Protein AF-A0A9D1K2J1-F1 (afdb_monomer_lite)

Sequence (486 aa):
MKLAEKRGLMELPFDPAPQIAVPAETLVEHYGYQHRRANYLAGARMEGDTLILTAYTHDGRPLYRTFQQPDDLLSQFPANEKPSDATLSTIFGQYHGVYHMTAEDTNLIRAWCKNNAPFSFSSDGDTGYKILRDYQKRLREEQLARRHDRIKERIDAKMRQITPLPPAVMEWVDQELMKEYRCIFYDYQKGKKKQRGWCSHCHQEVEIEHPKHRAQGECPHCHSKVFFLATGKFKDHEAVVRGDEWFCYIQPTDEGWCLRYFQVYLYSNSRTRTGEEYTLFERHRCFYSLALQGYTGFYDWGNFRQTGEMRFYGVSERWRWSCRIYPGTMDAIRQKDSRMRFVPLEEIACHIKADPGRLLLDCMVYPAQMETFAKAGLYRMLGEIVSGYGPRMPEGKTPQEIFGLSGQALKEILSIDPTWRELETYRQIAWHQRVDMPTFQRLYERVEGYSRLAALAEYLSLTKIEHYLDKQVAVRCRGGSEDYIM

Radius of gyration: 36.47 Å; chains: 1; bounding box: 74×62×97 Å

Structure (mmCIF, N/CA/C/O backbone):
data_AF-A0A9D1K2J1-F1
#
_entry.id   AF-A0A9D1K2J1-F1
#
loop_
_atom_site.group_PDB
_atom_site.id
_atom_site.type_symbol
_atom_site.label_atom_id
_atom_site.label_alt_id
_atom_site.label_comp_id
_atom_site.label_asym_id
_atom_site.label_entity_id
_atom_site.label_seq_id
_atom_site.pdbx_PDB_ins_code
_atom_site.Cartn_x
_atom_site.Cartn_y
_atom_site.Cartn_z
_atom_site.occupancy
_atom_site.B_iso_or_equiv
_atom_site.auth_seq_id
_atom_site.auth_comp_id
_atom_site.auth_asym_id
_atom_site.auth_atom_id
_atom_site.pdbx_PDB_model_num
ATOM 1 N N . MET A 1 1 ? 17.811 -12.008 -30.239 1.00 85.44 1 MET A N 1
ATOM 2 C CA . MET A 1 1 ? 18.741 -13.133 -30.475 1.00 85.44 1 MET A CA 1
ATOM 3 C C . MET A 1 1 ? 18.621 -14.214 -29.407 1.00 85.44 1 MET A C 1
ATOM 5 O O . MET A 1 1 ? 18.712 -13.931 -28.211 1.00 85.44 1 MET A O 1
ATOM 9 N N . LYS A 1 2 ? 18.453 -15.471 -29.827 1.00 89.19 2 LYS A N 1
ATOM 10 C CA . LYS A 1 2 ? 18.583 -16.653 -28.956 1.00 89.19 2 LYS A CA 1
ATOM 11 C C . LYS A 1 2 ? 20.052 -16.874 -28.574 1.00 89.19 2 LYS A C 1
ATOM 13 O O . LYS A 1 2 ? 20.960 -16.426 -29.265 1.00 89.19 2 LYS A O 1
ATOM 18 N N . LEU A 1 3 ? 20.306 -17.614 -27.492 1.00 87.62 3 LEU A N 1
ATOM 19 C CA . LEU A 1 3 ? 21.674 -17.852 -27.004 1.00 87.62 3 LEU A CA 1
ATOM 20 C C . LEU A 1 3 ? 22.586 -18.524 -28.049 1.00 87.62 3 LEU A C 1
ATOM 22 O O . LEU A 1 3 ? 23.759 -18.176 -28.134 1.00 87.62 3 LEU A O 1
ATOM 26 N N . ALA A 1 4 ? 22.055 -19.457 -28.845 1.00 88.62 4 ALA A N 1
ATOM 27 C CA . ALA A 1 4 ? 22.812 -20.123 -29.908 1.00 88.62 4 ALA A CA 1
ATOM 28 C C . ALA A 1 4 ? 23.256 -19.143 -31.010 1.00 88.62 4 ALA A C 1
ATOM 30 O O . ALA A 1 4 ? 24.408 -19.177 -31.423 1.00 88.62 4 ALA A O 1
ATOM 31 N N . GLU A 1 5 ? 22.379 -18.217 -31.413 1.00 88.50 5 GLU A N 1
ATOM 32 C CA . GLU A 1 5 ? 22.696 -17.157 -32.385 1.00 88.50 5 GLU A CA 1
ATOM 33 C C . GLU A 1 5 ? 23.760 -16.205 -31.828 1.00 88.50 5 GLU A C 1
ATOM 35 O O . GLU A 1 5 ? 24.734 -15.897 -32.510 1.00 88.50 5 GLU A O 1
ATOM 40 N N . LYS A 1 6 ? 23.619 -15.800 -30.554 1.00 90.81 6 LYS A N 1
ATOM 41 C CA . LYS A 1 6 ? 24.617 -14.968 -29.861 1.00 90.81 6 LYS A CA 1
ATOM 42 C C . LYS A 1 6 ? 25.999 -15.636 -29.871 1.00 90.81 6 LYS A C 1
ATOM 44 O O . LYS A 1 6 ? 26.989 -14.967 -30.138 1.00 90.81 6 LYS A O 1
ATOM 49 N N . ARG A 1 7 ? 26.068 -16.949 -29.616 1.00 90.12 7 ARG A N 1
ATOM 50 C CA . ARG A 1 7 ? 27.325 -17.720 -29.654 1.00 90.12 7 ARG A CA 1
ATOM 51 C C . ARG A 1 7 ? 27.918 -17.805 -31.059 1.00 90.12 7 ARG A C 1
ATOM 53 O O . ARG A 1 7 ? 29.100 -17.530 -31.202 1.00 90.12 7 ARG A O 1
ATOM 60 N N . GLY A 1 8 ? 27.101 -18.079 -32.077 1.00 90.56 8 GLY A N 1
ATOM 61 C CA . GLY A 1 8 ? 27.568 -18.109 -33.468 1.00 90.56 8 GLY A CA 1
ATOM 62 C C . GLY A 1 8 ? 28.178 -16.776 -33.917 1.00 90.56 8 GLY A C 1
ATOM 63 O O . GLY A 1 8 ? 29.253 -16.755 -34.506 1.00 90.56 8 GLY A O 1
ATOM 64 N N . LEU A 1 9 ? 27.560 -15.644 -33.555 1.00 91.38 9 LEU A N 1
ATOM 65 C CA . LEU A 1 9 ? 28.135 -14.314 -33.810 1.00 91.38 9 LEU A CA 1
ATOM 66 C C . LEU A 1 9 ? 29.469 -14.105 -33.072 1.00 91.38 9 LEU A C 1
ATOM 68 O O . LEU A 1 9 ? 30.403 -13.521 -33.618 1.00 91.38 9 LEU A O 1
ATOM 72 N N . MET A 1 10 ? 29.582 -14.605 -31.840 1.00 91.88 10 MET A N 1
ATOM 73 C CA . MET A 1 10 ? 30.797 -14.502 -31.025 1.00 91.88 10 MET A CA 1
ATOM 74 C C . MET A 1 10 ? 31.959 -15.388 -31.495 1.00 91.88 10 MET A C 1
ATOM 76 O O . MET A 1 10 ? 33.088 -15.156 -31.056 1.00 91.88 10 MET A O 1
ATOM 80 N N . GLU A 1 11 ? 31.707 -16.368 -32.361 1.00 91.31 11 GLU A N 1
ATOM 81 C CA . GLU A 1 11 ? 32.726 -17.235 -32.969 1.00 91.31 11 GLU A CA 1
ATOM 82 C C . GLU A 1 11 ? 33.335 -16.627 -34.241 1.00 91.31 11 GLU A C 1
ATOM 84 O O . GLU A 1 11 ? 34.385 -17.080 -34.696 1.00 91.31 11 GLU A O 1
ATOM 89 N N . LEU A 1 12 ? 32.729 -15.566 -34.791 1.00 92.06 12 LEU A N 1
ATOM 90 C CA . LEU A 1 12 ? 33.273 -14.863 -35.953 1.00 92.06 12 LEU A CA 1
ATOM 91 C C . LEU A 1 12 ? 34.695 -14.354 -35.665 1.00 92.06 12 LEU A C 1
ATOM 93 O O . LEU A 1 12 ? 34.946 -13.866 -34.553 1.00 92.06 12 LEU A O 1
ATOM 97 N N . PRO A 1 13 ? 35.612 -14.388 -36.646 1.00 91.12 13 PRO A N 1
ATOM 98 C CA . PRO A 1 13 ? 36.960 -13.862 -36.467 1.00 91.12 13 PRO A CA 1
ATOM 99 C C . PRO A 1 13 ? 36.934 -12.355 -36.177 1.00 91.12 13 PRO A C 1
ATOM 101 O O . PRO A 1 13 ? 35.999 -11.643 -36.555 1.00 91.12 13 PRO A O 1
ATOM 104 N N . PHE A 1 14 ? 37.962 -11.876 -35.475 1.00 90.44 14 PHE A N 1
ATOM 105 C CA . PHE A 1 14 ? 38.199 -10.445 -35.308 1.00 90.44 14 PHE A CA 1
ATOM 106 C C . PHE A 1 14 ? 38.819 -9.878 -36.581 1.00 90.44 14 PHE A C 1
ATOM 108 O O . PHE A 1 14 ? 39.762 -10.453 -37.126 1.00 90.44 14 PHE A O 1
ATOM 115 N N . ASP A 1 15 ? 38.300 -8.743 -37.025 1.00 87.69 15 ASP A N 1
ATOM 116 C CA . ASP A 1 15 ? 38.857 -8.002 -38.148 1.00 87.69 15 ASP A CA 1
ATOM 117 C C . ASP A 1 15 ? 40.200 -7.356 -37.772 1.00 87.69 15 ASP A C 1
ATOM 119 O O . ASP A 1 15 ? 40.483 -7.133 -36.588 1.00 87.69 15 ASP A O 1
ATOM 123 N N . PRO A 1 16 ? 41.057 -7.044 -38.755 1.00 89.94 16 PRO A N 1
ATOM 124 C CA . PRO A 1 16 ? 42.231 -6.227 -38.492 1.00 89.94 16 PRO A CA 1
ATOM 125 C C . PRO A 1 16 ? 41.818 -4.833 -38.000 1.00 89.94 16 PRO A C 1
ATOM 127 O O . PRO A 1 16 ? 40.828 -4.255 -38.454 1.00 89.94 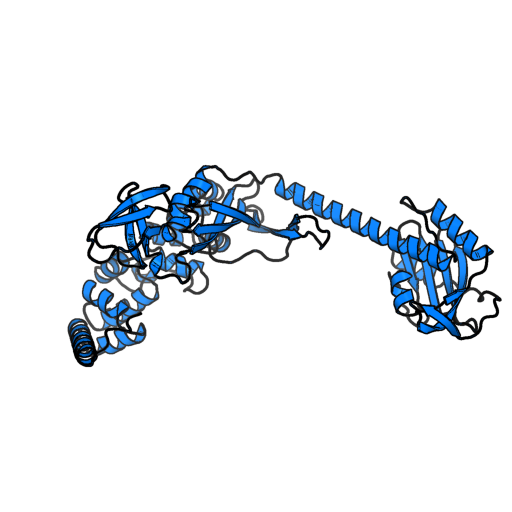16 PRO A O 1
ATOM 130 N N . ALA A 1 17 ? 42.606 -4.271 -37.080 1.00 92.25 17 ALA A N 1
ATOM 131 C CA . ALA A 1 17 ? 42.398 -2.905 -36.619 1.00 92.25 17 ALA A CA 1
ATOM 132 C C . ALA A 1 17 ? 42.564 -1.900 -37.783 1.00 92.25 17 ALA A C 1
ATOM 134 O O . ALA A 1 17 ? 43.427 -2.102 -38.648 1.00 92.25 17 ALA A O 1
ATOM 135 N N . PRO A 1 18 ? 41.786 -0.801 -37.803 1.00 92.31 18 PRO A N 1
ATOM 136 C CA . PRO A 1 18 ? 41.965 0.269 -38.778 1.00 92.31 18 PRO A CA 1
ATOM 137 C C . PRO A 1 18 ? 43.393 0.823 -38.759 1.00 92.31 18 PRO A C 1
ATOM 139 O O . PRO A 1 18 ? 43.970 1.034 -37.693 1.00 92.31 18 PRO A O 1
ATOM 142 N N . GLN A 1 19 ? 43.947 1.115 -39.936 1.00 91.31 19 GLN A N 1
ATOM 143 C CA . GLN A 1 19 ? 45.295 1.677 -40.086 1.00 91.31 19 GLN A CA 1
ATOM 144 C C . GLN A 1 19 ? 45.294 3.190 -39.799 1.00 91.31 19 GLN A C 1
ATOM 146 O O . GLN A 1 19 ? 45.492 4.011 -40.691 1.00 91.31 19 GLN A O 1
ATOM 151 N N . ILE A 1 20 ? 45.018 3.563 -38.547 1.00 90.81 20 ILE A N 1
ATOM 152 C CA . ILE A 1 20 ? 45.001 4.949 -38.063 1.00 90.81 20 ILE A CA 1
ATOM 153 C C . ILE A 1 20 ? 46.098 5.094 -37.006 1.00 90.81 20 ILE A C 1
ATOM 155 O O . ILE A 1 20 ? 46.077 4.417 -35.981 1.00 90.81 20 ILE A O 1
ATOM 159 N N . ALA A 1 21 ? 47.053 5.993 -37.235 1.00 90.44 21 ALA A N 1
ATOM 160 C CA . ALA A 1 21 ? 48.116 6.264 -36.274 1.00 90.44 21 ALA A CA 1
ATOM 161 C C . ALA A 1 21 ? 47.627 7.237 -35.189 1.00 90.44 21 ALA A C 1
ATOM 163 O O . ALA A 1 21 ? 47.363 8.406 -35.474 1.00 90.44 21 ALA A O 1
ATOM 164 N N . VAL A 1 22 ? 47.531 6.765 -33.943 1.00 91.56 22 VAL A N 1
ATOM 165 C CA . VAL A 1 22 ? 47.148 7.579 -32.777 1.00 91.56 22 VAL A CA 1
ATOM 166 C C . VAL A 1 22 ? 48.096 7.324 -31.598 1.00 91.56 22 VAL A C 1
ATOM 168 O O . VAL A 1 22 ? 48.545 6.192 -31.412 1.00 91.56 22 VAL A O 1
ATOM 171 N N . PRO A 1 23 ? 48.426 8.344 -30.782 1.00 93.00 23 PRO A N 1
ATOM 172 C CA . PRO A 1 23 ? 49.206 8.135 -29.562 1.00 93.00 23 PRO A CA 1
ATOM 173 C C . PRO A 1 23 ? 48.396 7.331 -28.536 1.00 93.00 23 PRO A C 1
ATOM 175 O O . PRO A 1 23 ? 47.171 7.339 -28.581 1.00 93.00 23 PRO A O 1
ATOM 178 N N . ALA A 1 24 ? 49.049 6.692 -27.562 1.00 92.44 24 ALA A N 1
ATOM 179 C CA . ALA A 1 24 ? 48.352 5.928 -26.518 1.00 92.44 24 ALA A CA 1
ATOM 180 C C . ALA A 1 24 ? 47.342 6.776 -25.721 1.00 92.44 24 ALA A C 1
ATOM 182 O O . ALA A 1 24 ? 46.262 6.299 -25.373 1.00 92.44 24 ALA A O 1
ATOM 183 N N . GLU A 1 25 ? 47.673 8.046 -25.478 1.00 93.69 25 GLU A N 1
ATOM 184 C CA . GLU A 1 25 ? 46.824 8.998 -24.768 1.00 93.69 25 GLU A CA 1
ATOM 185 C C . GLU A 1 25 ? 46.842 10.375 -25.441 1.00 93.69 25 GLU A C 1
ATOM 187 O O . GLU A 1 25 ? 47.832 10.777 -26.054 1.00 93.69 25 GLU A O 1
ATOM 192 N N . THR A 1 26 ? 45.756 11.126 -25.272 1.00 92.06 26 THR A N 1
ATOM 193 C CA . THR A 1 26 ? 45.644 12.533 -25.670 1.00 92.06 26 THR A CA 1
ATOM 194 C C . THR A 1 26 ? 45.150 13.370 -24.490 1.00 92.06 26 THR A C 1
ATOM 196 O O . THR A 1 26 ? 44.366 12.905 -23.657 1.00 92.06 26 THR A O 1
ATOM 199 N N . LEU A 1 27 ? 45.628 14.614 -24.404 1.00 89.75 27 LEU A N 1
ATOM 200 C CA . LEU A 1 27 ? 45.118 15.613 -23.468 1.00 89.75 27 LEU A CA 1
ATOM 201 C C . LEU A 1 27 ? 43.811 16.189 -24.012 1.00 89.75 27 LEU A C 1
ATOM 203 O O . LEU A 1 27 ? 43.780 16.747 -25.105 1.00 89.75 27 LEU A O 1
ATOM 207 N N . VAL A 1 28 ? 42.741 16.048 -23.240 1.00 85.31 28 VAL A N 1
ATOM 208 C CA . VAL A 1 28 ? 41.418 16.583 -23.558 1.00 85.31 28 VAL A CA 1
ATOM 209 C C . VAL A 1 28 ? 41.057 17.613 -22.499 1.00 85.31 28 VAL A C 1
ATOM 211 O O . VAL A 1 28 ? 41.138 17.329 -21.302 1.00 85.31 28 VAL A O 1
ATOM 214 N N . GLU A 1 29 ? 40.661 18.804 -22.935 1.00 83.81 29 GLU A N 1
ATOM 215 C CA . GLU A 1 29 ? 40.170 19.851 -22.047 1.00 83.81 29 GLU A CA 1
ATOM 216 C C . GLU A 1 29 ? 38.669 19.675 -21.801 1.00 83.81 29 GLU A C 1
ATOM 218 O O . GLU A 1 29 ? 37.878 19.522 -22.734 1.00 83.81 29 GLU A O 1
ATOM 223 N N . HIS A 1 30 ? 38.265 19.678 -20.533 1.00 78.56 30 HIS A N 1
ATOM 224 C CA . HIS A 1 30 ? 36.866 19.610 -20.139 1.00 78.56 30 HIS A CA 1
ATOM 225 C C . HIS A 1 30 ? 36.633 20.505 -18.919 1.00 78.56 30 HIS A C 1
ATOM 227 O O . HIS A 1 30 ? 37.315 20.358 -17.909 1.00 78.56 30 HIS A O 1
ATOM 233 N N . TYR A 1 31 ? 35.700 21.458 -19.023 1.00 78.00 31 TYR A N 1
ATOM 234 C CA . TYR A 1 31 ? 35.429 22.470 -17.987 1.00 78.00 31 TYR A CA 1
ATOM 235 C C . TYR A 1 31 ? 36.680 23.230 -17.493 1.00 78.00 31 TYR A C 1
ATOM 237 O O . TYR A 1 31 ? 36.794 23.533 -16.309 1.00 78.00 31 TYR A O 1
ATOM 245 N N . GLY A 1 32 ? 37.633 23.522 -18.386 1.00 83.06 32 GLY A N 1
ATOM 246 C CA . GLY A 1 32 ? 38.879 24.223 -18.046 1.00 83.06 32 GLY A CA 1
ATOM 247 C C . GLY A 1 32 ? 39.953 23.353 -17.376 1.00 83.06 32 GLY A C 1
ATOM 248 O O . GLY A 1 32 ? 41.005 23.867 -17.005 1.00 83.06 32 GLY A O 1
ATOM 249 N N . TYR A 1 33 ? 39.725 22.041 -17.236 1.00 84.19 33 TYR A N 1
ATOM 250 C CA . TYR A 1 33 ? 40.707 21.086 -16.720 1.00 84.19 33 TYR A CA 1
ATOM 251 C C . TYR A 1 33 ? 41.236 20.180 -17.830 1.00 84.19 33 TYR A C 1
ATOM 253 O O . TYR A 1 33 ? 40.481 19.670 -18.661 1.00 84.19 33 TYR A O 1
ATOM 261 N N . GLN A 1 34 ? 42.547 19.938 -17.818 1.00 86.25 34 GLN A N 1
ATOM 262 C CA . GLN A 1 34 ? 43.188 18.998 -18.730 1.00 86.25 34 GLN A CA 1
ATOM 263 C C . GLN A 1 34 ? 43.147 17.582 -18.159 1.00 86.25 34 GLN A C 1
ATOM 265 O O . GLN A 1 34 ? 43.645 17.312 -17.066 1.00 86.25 34 GLN A O 1
ATOM 270 N N . HIS A 1 35 ? 42.596 16.655 -18.933 1.00 85.50 35 HIS A N 1
ATOM 271 C CA . HIS A 1 35 ? 42.550 15.244 -18.591 1.00 85.50 35 HIS A CA 1
ATOM 272 C C . HIS A 1 35 ? 43.296 14.416 -19.627 1.00 85.50 35 HIS A C 1
ATOM 274 O O . HIS A 1 35 ? 43.116 14.606 -20.828 1.00 85.50 35 HIS A O 1
ATOM 280 N N . ARG A 1 36 ? 44.069 13.427 -19.175 1.00 89.69 36 ARG A N 1
ATOM 281 C CA . ARG A 1 36 ? 44.576 12.382 -20.070 1.00 89.69 36 ARG A CA 1
ATOM 282 C C . ARG A 1 36 ? 43.453 11.394 -20.383 1.00 89.69 36 ARG A C 1
ATOM 284 O O . ARG A 1 36 ? 42.701 10.981 -19.491 1.00 89.69 36 ARG A O 1
ATOM 291 N N . ARG A 1 37 ? 43.295 11.067 -21.662 1.00 91.06 37 ARG A N 1
ATOM 292 C CA . ARG A 1 37 ? 42.329 10.088 -22.167 1.00 91.06 37 ARG A CA 1
ATOM 293 C C . ARG A 1 37 ? 43.058 9.095 -23.052 1.00 91.06 37 ARG A C 1
ATOM 295 O O . ARG A 1 37 ? 43.794 9.514 -23.938 1.00 91.06 37 ARG A O 1
ATOM 302 N N . ALA A 1 38 ? 42.818 7.808 -22.828 1.00 94.19 38 ALA A N 1
ATOM 303 C CA . ALA A 1 38 ? 43.301 6.763 -23.718 1.00 94.19 38 ALA A CA 1
ATOM 304 C C . ALA A 1 38 ? 42.673 6.918 -25.110 1.00 94.19 38 ALA A C 1
ATOM 306 O O . ALA A 1 38 ? 41.492 7.268 -25.221 1.00 94.19 38 ALA A O 1
ATOM 307 N N . ASN A 1 39 ? 43.454 6.646 -26.153 1.00 95.19 39 ASN A N 1
ATOM 308 C CA . ASN A 1 39 ? 42.945 6.538 -27.515 1.00 95.19 39 ASN A CA 1
ATOM 309 C C . ASN A 1 39 ? 42.679 5.076 -27.867 1.00 95.19 39 ASN A C 1
ATOM 311 O O . ASN A 1 39 ? 43.492 4.187 -27.607 1.00 95.19 39 ASN A O 1
ATOM 315 N N . TYR A 1 40 ? 41.540 4.858 -28.505 1.00 96.25 40 TYR A N 1
ATOM 316 C CA . TYR A 1 40 ? 41.088 3.570 -28.998 1.00 96.25 40 TYR A CA 1
ATOM 317 C C . TYR A 1 40 ? 40.819 3.670 -30.492 1.00 96.25 40 TYR A C 1
ATOM 319 O O . TYR A 1 40 ? 40.359 4.704 -30.981 1.00 96.25 40 TYR A O 1
ATOM 327 N N . LEU A 1 41 ? 41.076 2.586 -31.208 1.00 96.88 41 LEU A N 1
ATOM 328 C CA . LEU A 1 41 ? 40.671 2.442 -32.601 1.00 96.88 41 LEU A CA 1
ATOM 329 C C . LEU A 1 41 ? 39.326 1.720 -32.635 1.00 96.88 41 LEU A C 1
ATOM 331 O O . LEU A 1 41 ? 39.080 0.841 -31.810 1.00 96.88 41 LEU A O 1
ATOM 335 N N . ALA A 1 42 ? 38.452 2.056 -33.575 1.00 97.00 42 ALA A N 1
ATOM 336 C CA . ALA A 1 42 ? 37.243 1.284 -33.821 1.00 97.00 42 ALA A CA 1
ATOM 337 C C . ALA A 1 42 ? 36.967 1.160 -35.320 1.00 97.00 42 ALA A C 1
ATOM 339 O O . ALA A 1 42 ? 37.101 2.126 -36.066 1.00 97.00 42 ALA A O 1
ATOM 340 N N . GLY A 1 43 ? 36.580 -0.042 -35.739 1.00 96.88 43 GLY A N 1
ATOM 341 C CA . GLY A 1 43 ? 36.178 -0.359 -37.110 1.00 96.88 43 GLY A CA 1
ATOM 342 C C . GLY A 1 43 ? 34.778 -0.957 -37.131 1.00 96.88 43 GLY A C 1
ATOM 343 O O . GLY A 1 43 ? 34.307 -1.465 -36.104 1.00 96.88 43 GLY A O 1
ATOM 344 N N . ALA A 1 44 ? 34.109 -0.882 -38.279 1.00 97.06 44 ALA A N 1
ATOM 345 C CA . ALA A 1 44 ? 32.751 -1.371 -38.438 1.00 97.06 44 ALA A CA 1
ATOM 346 C C . ALA A 1 44 ? 32.596 -2.214 -39.701 1.00 97.06 44 ALA A C 1
ATOM 348 O O . ALA A 1 44 ? 33.140 -1.899 -40.752 1.00 97.06 44 ALA A O 1
ATOM 349 N N . ARG A 1 45 ? 31.795 -3.273 -39.620 1.00 95.62 45 ARG A N 1
ATOM 350 C CA . ARG A 1 45 ? 31.420 -4.061 -40.797 1.00 95.62 45 ARG A CA 1
ATOM 351 C C . ARG A 1 45 ? 30.031 -4.655 -40.660 1.00 95.62 45 ARG A C 1
ATOM 353 O O . ARG A 1 45 ? 29.452 -4.672 -39.576 1.00 95.62 45 ARG A O 1
ATOM 360 N N . MET A 1 46 ? 29.533 -5.183 -41.768 1.00 95.75 46 MET A N 1
ATOM 361 C CA . MET A 1 46 ? 28.280 -5.924 -41.819 1.00 95.75 46 MET A CA 1
ATOM 362 C C . MET A 1 46 ? 28.535 -7.431 -41.832 1.00 95.75 46 MET A C 1
ATOM 364 O O . MET A 1 46 ? 29.471 -7.903 -42.475 1.00 95.75 46 MET A O 1
ATOM 368 N N . GLU A 1 47 ? 27.672 -8.171 -41.146 1.00 94.00 47 GLU A N 1
ATOM 369 C CA . GLU A 1 47 ? 27.516 -9.621 -41.262 1.00 94.00 47 GLU A CA 1
ATOM 370 C C . GLU A 1 47 ? 26.021 -9.911 -41.447 1.00 94.00 47 GLU A C 1
ATOM 372 O O . GLU A 1 47 ? 25.240 -9.853 -40.490 1.00 94.00 47 GLU A O 1
ATOM 377 N N . GLY A 1 48 ? 25.596 -10.144 -42.693 1.00 89.00 48 GLY A N 1
ATOM 378 C CA . GLY A 1 48 ? 24.171 -10.136 -43.037 1.00 89.00 48 GLY A CA 1
ATOM 379 C C . GLY A 1 48 ? 23.521 -8.812 -42.615 1.00 89.00 48 GLY A C 1
ATOM 380 O O . GLY A 1 48 ? 24.004 -7.742 -42.980 1.00 89.00 48 GLY A O 1
ATOM 381 N N . ASP A 1 49 ? 22.478 -8.887 -41.786 1.00 89.50 49 ASP A N 1
ATOM 382 C CA . ASP A 1 49 ? 21.764 -7.713 -41.256 1.00 89.50 49 ASP A CA 1
ATOM 383 C C . ASP A 1 49 ? 22.370 -7.145 -39.958 1.00 89.50 49 ASP A C 1
ATOM 385 O O . ASP A 1 49 ? 21.884 -6.149 -39.415 1.00 89.50 49 ASP A O 1
ATOM 389 N N . THR A 1 50 ? 23.430 -7.767 -39.433 1.00 95.56 50 THR A N 1
ATOM 390 C CA . THR A 1 50 ? 24.044 -7.380 -38.157 1.00 95.56 50 THR A CA 1
ATOM 391 C C . THR A 1 50 ? 25.217 -6.436 -38.393 1.00 95.56 50 THR A C 1
ATOM 393 O O . THR A 1 50 ? 26.181 -6.782 -39.075 1.00 95.56 50 THR A O 1
ATOM 396 N N . LEU A 1 51 ? 25.157 -5.251 -37.787 1.00 97.62 51 LEU A N 1
ATOM 397 C CA . LEU A 1 51 ? 26.273 -4.313 -37.738 1.00 97.62 51 LEU A CA 1
ATOM 398 C C . LEU A 1 51 ? 27.221 -4.718 -36.607 1.00 97.62 51 LEU A C 1
ATOM 400 O O . LEU A 1 51 ? 26.809 -4.834 -35.455 1.00 97.62 51 LEU A O 1
ATOM 404 N N . ILE A 1 52 ? 28.498 -4.898 -36.917 1.00 97.44 52 ILE A N 1
ATOM 405 C CA . ILE A 1 52 ? 29.529 -5.252 -35.944 1.00 97.44 52 ILE A CA 1
ATOM 406 C C . ILE A 1 52 ? 30.475 -4.069 -35.808 1.00 97.44 52 ILE A C 1
ATOM 408 O O . ILE A 1 52 ? 31.092 -3.660 -36.788 1.00 97.44 52 ILE A O 1
ATOM 412 N N . LEU A 1 53 ? 30.604 -3.534 -34.594 1.00 97.56 53 LEU A N 1
ATOM 413 C CA . LEU A 1 53 ? 31.648 -2.576 -34.239 1.00 97.56 53 LEU A CA 1
ATOM 414 C C . LEU A 1 53 ? 32.656 -3.273 -33.335 1.00 97.56 53 LEU A C 1
ATOM 416 O O . LEU A 1 53 ? 32.287 -3.774 -32.272 1.00 97.56 53 LEU A O 1
ATOM 420 N N . THR A 1 54 ? 33.928 -3.245 -33.721 1.00 97.38 54 THR A N 1
ATOM 421 C CA . THR A 1 54 ? 35.034 -3.767 -32.910 1.00 97.38 54 THR A CA 1
ATOM 422 C C . THR A 1 54 ? 35.916 -2.613 -32.462 1.00 97.38 54 THR A C 1
ATOM 424 O O . THR A 1 54 ? 36.333 -1.796 -33.281 1.00 97.38 54 THR A O 1
ATOM 427 N N . ALA A 1 55 ? 36.191 -2.548 -31.161 1.00 96.56 55 ALA A N 1
ATOM 428 C CA . ALA A 1 55 ? 37.101 -1.589 -30.558 1.00 96.56 55 ALA A CA 1
ATOM 429 C C . ALA A 1 55 ? 38.441 -2.253 -30.227 1.00 96.56 55 ALA A C 1
ATOM 431 O O . ALA A 1 55 ? 38.487 -3.399 -29.774 1.00 96.56 55 ALA A O 1
ATOM 432 N N . TYR A 1 56 ? 39.520 -1.500 -30.396 1.00 96.56 56 TYR A N 1
ATOM 433 C CA . TYR A 1 56 ? 40.894 -1.931 -30.195 1.00 96.56 56 TYR A CA 1
ATOM 434 C C . TYR A 1 56 ? 41.656 -0.909 -29.350 1.00 96.56 56 TYR A C 1
ATOM 436 O O . TYR A 1 56 ? 41.303 0.272 -29.287 1.00 96.56 56 TYR A O 1
ATOM 444 N N . THR A 1 57 ? 42.739 -1.349 -28.721 1.00 95.25 57 THR A N 1
ATOM 445 C CA . THR A 1 57 ? 43.762 -0.457 -28.167 1.00 95.25 57 THR A CA 1
ATOM 446 C C . THR A 1 57 ? 44.434 0.365 -29.275 1.00 95.25 57 THR A C 1
ATOM 448 O O . THR A 1 57 ? 44.321 0.046 -30.459 1.00 95.25 57 THR A O 1
ATOM 451 N N . HIS A 1 58 ? 45.177 1.411 -28.897 1.00 93.88 58 HIS A N 1
ATOM 452 C CA . HIS A 1 58 ? 45.969 2.218 -29.837 1.00 93.88 58 HIS A CA 1
ATOM 453 C C . HIS A 1 58 ? 46.970 1.399 -30.682 1.00 93.88 58 HIS A C 1
ATOM 455 O O . HIS A 1 58 ? 47.296 1.806 -31.790 1.00 93.88 58 HIS A O 1
ATOM 461 N N . ASP A 1 59 ? 47.442 0.250 -30.178 1.00 92.75 59 ASP A N 1
ATOM 462 C CA . ASP A 1 59 ? 48.342 -0.682 -30.873 1.00 92.75 59 ASP A CA 1
ATOM 463 C C . ASP A 1 59 ? 47.602 -1.826 -31.598 1.00 92.75 59 ASP A C 1
ATOM 465 O O . ASP A 1 59 ? 48.229 -2.777 -32.059 1.00 92.75 59 ASP A O 1
ATOM 469 N N . GLY A 1 60 ? 46.270 -1.751 -31.710 1.00 92.38 60 GLY A N 1
ATOM 470 C CA . GLY A 1 60 ? 45.467 -2.655 -32.539 1.00 92.38 60 GLY A CA 1
ATOM 471 C C . GLY A 1 60 ? 45.040 -3.970 -31.880 1.00 92.38 60 GLY A C 1
ATOM 472 O O . GLY A 1 60 ? 44.552 -4.862 -32.573 1.00 92.38 60 GLY A O 1
ATOM 473 N N . ARG A 1 61 ? 45.168 -4.123 -30.555 1.00 93.31 61 ARG A N 1
ATOM 474 C CA . ARG A 1 61 ? 44.673 -5.318 -29.844 1.00 93.31 61 ARG A CA 1
ATOM 475 C C . ARG A 1 61 ? 43.166 -5.211 -29.604 1.00 93.31 61 ARG A C 1
ATOM 477 O O . ARG A 1 61 ? 42.733 -4.193 -29.062 1.00 93.31 61 ARG A O 1
ATOM 484 N N . PRO A 1 62 ? 42.357 -6.235 -29.929 1.00 94.06 62 PRO A N 1
ATOM 485 C CA . PRO A 1 62 ? 40.918 -6.197 -29.681 1.00 94.06 62 PRO A CA 1
ATOM 486 C C . PRO A 1 62 ? 40.586 -6.026 -28.194 1.00 94.06 62 PRO A C 1
ATOM 488 O O . PRO A 1 62 ? 41.120 -6.736 -27.343 1.00 94.06 62 PRO A O 1
ATOM 491 N N . LEU A 1 63 ? 39.673 -5.105 -27.886 1.00 93.88 63 LEU A N 1
ATOM 492 C CA . LEU A 1 63 ? 39.181 -4.835 -26.530 1.00 93.88 63 LEU A CA 1
ATOM 493 C C . LEU A 1 63 ? 37.786 -5.397 -26.304 1.00 93.88 63 LEU A C 1
ATOM 495 O O . LEU A 1 63 ? 37.523 -6.028 -25.284 1.00 93.88 63 LEU A O 1
ATOM 499 N N . TYR A 1 64 ? 36.885 -5.140 -27.245 1.00 95.00 64 TYR A N 1
ATOM 500 C CA . TYR A 1 64 ? 35.527 -5.659 -27.254 1.00 95.00 64 TYR A CA 1
ATOM 501 C C . TYR A 1 64 ? 34.928 -5.485 -28.644 1.00 95.00 64 TYR A C 1
ATOM 503 O O . TYR A 1 64 ? 35.427 -4.715 -29.465 1.00 95.00 64 TYR A O 1
ATOM 511 N N . ARG A 1 65 ? 33.812 -6.162 -28.884 1.00 94.75 65 ARG A N 1
ATOM 512 C CA . ARG A 1 65 ? 32.951 -5.882 -30.028 1.00 94.75 65 ARG A CA 1
ATOM 513 C C . ARG A 1 65 ? 31.493 -5.871 -29.624 1.00 94.75 65 ARG A C 1
ATOM 515 O O . ARG A 1 65 ? 31.101 -6.577 -28.697 1.00 94.75 65 ARG A O 1
ATOM 522 N N . THR A 1 66 ? 30.707 -5.060 -30.312 1.00 96.56 66 THR A N 1
ATOM 523 C CA . THR A 1 66 ? 29.255 -5.024 -30.182 1.00 96.56 66 THR A CA 1
ATOM 524 C C . THR A 1 66 ? 28.627 -5.408 -31.515 1.00 96.56 66 THR A C 1
ATOM 526 O O . THR A 1 66 ? 29.066 -4.968 -32.575 1.00 96.56 66 THR A O 1
ATOM 529 N N . PHE A 1 67 ? 27.625 -6.269 -31.441 1.00 96.94 67 PHE A N 1
ATOM 530 C CA . PHE A 1 67 ? 26.810 -6.761 -32.534 1.00 96.94 67 PHE A CA 1
ATOM 531 C C . PHE A 1 67 ? 25.444 -6.111 -32.389 1.00 96.94 67 PHE A C 1
ATOM 533 O O . PHE A 1 67 ? 24.753 -6.317 -31.387 1.00 96.94 67 PHE A O 1
ATOM 540 N N . GLN A 1 68 ? 25.069 -5.315 -33.374 1.00 97.12 68 GLN A N 1
ATOM 541 C CA . GLN A 1 68 ? 23.837 -4.560 -33.390 1.00 97.12 68 GLN A CA 1
ATOM 542 C C . GLN A 1 68 ? 22.894 -5.121 -34.454 1.00 97.12 68 GLN A C 1
ATOM 544 O O . GLN A 1 68 ? 23.217 -5.145 -35.640 1.00 97.12 68 GLN A O 1
ATOM 549 N N . GLN A 1 69 ? 21.707 -5.522 -34.013 1.00 96.00 69 GLN A N 1
ATOM 550 C CA . GLN A 1 69 ? 20.539 -5.789 -34.852 1.00 96.00 69 GLN A CA 1
ATOM 551 C C . GLN A 1 69 ? 19.527 -4.639 -34.702 1.00 96.00 69 GLN A C 1
ATOM 553 O O . GLN A 1 69 ? 19.676 -3.831 -33.785 1.00 96.00 69 GLN A O 1
ATOM 558 N N . PRO A 1 70 ? 18.499 -4.512 -35.559 1.00 94.94 70 PRO A N 1
ATOM 559 C CA . PRO A 1 70 ? 17.525 -3.418 -35.469 1.00 94.94 70 PRO A CA 1
ATOM 560 C C . PRO A 1 70 ? 16.975 -3.177 -34.051 1.00 94.94 70 PRO A C 1
ATOM 562 O O . PRO A 1 70 ? 16.994 -2.054 -33.547 1.00 94.94 70 PRO A O 1
ATOM 565 N N . ASP A 1 71 ? 16.552 -4.231 -33.358 1.00 93.44 71 ASP A N 1
ATOM 566 C CA . ASP A 1 71 ? 15.870 -4.154 -32.065 1.00 93.44 71 ASP A CA 1
ATOM 567 C C . ASP A 1 71 ? 16.576 -4.911 -30.927 1.00 93.44 71 ASP A C 1
ATOM 569 O O . ASP A 1 71 ? 16.054 -4.960 -29.811 1.00 93.44 71 ASP A O 1
ATOM 573 N N . ASP A 1 72 ? 17.769 -5.456 -31.172 1.00 94.31 72 ASP A N 1
ATOM 574 C CA . ASP A 1 72 ? 18.551 -6.211 -30.192 1.00 94.31 72 ASP A CA 1
ATOM 575 C C . ASP A 1 72 ? 20.052 -5.940 -30.337 1.00 94.31 72 ASP A C 1
ATOM 577 O O . ASP A 1 72 ? 20.530 -5.469 -31.370 1.00 94.31 72 ASP A O 1
ATOM 581 N N . LEU A 1 73 ? 20.812 -6.227 -29.284 1.00 95.38 73 LEU A N 1
ATOM 582 C CA . LEU A 1 73 ? 22.263 -6.099 -29.298 1.00 95.38 73 LEU A CA 1
ATOM 583 C C . LEU A 1 73 ? 22.934 -7.147 -28.422 1.00 95.38 73 LEU A C 1
ATOM 585 O O . LEU A 1 73 ? 22.350 -7.708 -27.494 1.00 95.38 73 LEU A O 1
ATOM 589 N N . LEU A 1 74 ? 24.208 -7.356 -28.709 1.00 94.94 74 LEU A N 1
ATOM 590 C CA . LEU A 1 74 ? 25.107 -8.195 -27.944 1.00 94.94 74 LEU A CA 1
ATOM 591 C C . LEU A 1 74 ? 26.479 -7.530 -27.901 1.00 94.94 74 LEU A C 1
ATOM 593 O O . LEU A 1 74 ? 26.931 -6.978 -28.892 1.00 94.94 74 LEU A O 1
ATOM 597 N N . SER A 1 75 ? 27.178 -7.649 -26.785 1.00 95.19 75 SER A N 1
ATOM 598 C CA . SER A 1 75 ? 28.574 -7.258 -26.648 1.00 95.19 75 SER A CA 1
ATOM 599 C C . SER A 1 75 ? 29.419 -8.446 -26.191 1.00 95.19 75 SER A C 1
ATOM 601 O O . SER A 1 75 ? 28.987 -9.260 -25.371 1.00 95.19 75 SER A O 1
ATOM 603 N N . GLN A 1 76 ? 30.633 -8.540 -26.725 1.00 94.94 76 GLN A N 1
ATOM 604 C CA . GLN A 1 76 ? 31.628 -9.561 -26.408 1.00 94.94 76 GLN A CA 1
ATOM 605 C C . GLN A 1 76 ? 32.935 -8.904 -25.986 1.00 94.94 76 GLN A C 1
ATOM 607 O O . GLN A 1 76 ? 33.411 -7.973 -26.633 1.00 94.94 76 GLN A O 1
ATOM 612 N N . PHE A 1 77 ? 33.548 -9.465 -24.947 1.00 93.44 77 PHE A N 1
ATOM 613 C CA . PHE A 1 77 ? 34.884 -9.109 -24.484 1.00 93.44 77 PHE A CA 1
ATOM 614 C C . PHE A 1 77 ? 35.800 -10.321 -24.692 1.00 93.44 77 PHE A C 1
ATOM 616 O O . PHE A 1 77 ? 35.380 -11.421 -24.341 1.00 93.44 77 PHE A O 1
ATOM 623 N N . PRO A 1 78 ? 37.030 -10.171 -25.217 1.00 87.81 78 PRO A N 1
ATOM 624 C CA . PRO A 1 78 ? 37.918 -11.299 -25.516 1.00 87.81 78 PRO A CA 1
ATOM 625 C C . PRO A 1 78 ? 38.191 -12.223 -24.324 1.00 87.81 78 PRO A C 1
ATOM 627 O O . PRO A 1 78 ? 38.315 -13.427 -24.496 1.00 87.81 78 PRO A O 1
ATOM 630 N N . ALA A 1 79 ? 38.240 -11.671 -23.109 1.00 81.44 79 ALA A N 1
ATOM 631 C CA . ALA A 1 79 ? 38.464 -12.437 -21.883 1.00 81.44 79 ALA A CA 1
ATOM 632 C C . ALA A 1 79 ? 37.193 -13.108 -21.316 1.00 81.44 79 ALA A C 1
ATOM 634 O O . ALA A 1 79 ? 37.257 -13.720 -20.253 1.00 81.44 79 ALA A O 1
ATOM 635 N N . ASN A 1 80 ? 36.030 -12.961 -21.964 1.00 82.62 80 ASN A N 1
ATOM 636 C CA . ASN A 1 80 ? 34.754 -13.464 -21.463 1.00 82.62 80 ASN A CA 1
ATOM 637 C C . ASN A 1 80 ? 34.045 -14.334 -22.508 1.00 82.62 80 ASN A C 1
ATOM 639 O O . ASN A 1 80 ? 33.661 -13.868 -23.579 1.00 82.62 80 ASN A O 1
ATOM 643 N N . GLU A 1 81 ? 33.801 -15.592 -22.150 1.00 78.19 81 GLU A N 1
ATOM 644 C CA . GLU A 1 81 ? 33.083 -16.554 -22.993 1.00 78.19 81 GLU A CA 1
ATOM 645 C C . GLU A 1 81 ? 31.568 -16.296 -23.038 1.00 78.19 81 GLU A C 1
ATOM 647 O O . GLU A 1 81 ? 30.863 -16.834 -23.894 1.00 78.19 81 GLU A O 1
ATOM 652 N N . LYS A 1 82 ? 31.032 -15.491 -22.110 1.00 88.31 82 LYS A N 1
ATOM 653 C CA . LYS A 1 82 ? 29.591 -15.243 -22.015 1.00 88.31 82 LYS A CA 1
ATOM 654 C C . LYS A 1 82 ? 29.169 -13.993 -22.795 1.00 88.31 82 LYS A C 1
ATOM 656 O O . LYS A 1 82 ? 29.801 -12.945 -22.652 1.00 88.31 82 LYS A O 1
ATOM 661 N N . PRO A 1 83 ? 28.051 -14.064 -23.542 1.00 90.12 83 PRO A N 1
ATOM 662 C CA . PRO A 1 83 ? 27.455 -12.894 -24.170 1.00 90.12 83 PRO A CA 1
ATOM 663 C C . PRO A 1 83 ? 27.023 -11.852 -23.129 1.00 90.12 83 PRO A C 1
ATOM 665 O O . PRO A 1 83 ? 26.474 -12.213 -22.086 1.00 90.12 83 PRO A O 1
ATOM 668 N N . SER A 1 84 ? 27.225 -10.567 -23.427 1.00 92.00 84 SER A N 1
ATOM 669 C CA . SER A 1 84 ? 26.815 -9.442 -22.577 1.00 92.00 84 SER A CA 1
ATOM 670 C C . SER A 1 84 ? 25.761 -8.572 -23.258 1.00 92.00 84 SER A C 1
ATOM 672 O O . SER A 1 84 ? 25.879 -8.254 -24.433 1.00 92.00 84 SER A O 1
ATOM 674 N N . ASP A 1 85 ? 24.764 -8.107 -22.510 1.00 92.06 85 ASP A N 1
ATOM 675 C CA . ASP A 1 85 ? 23.753 -7.163 -23.013 1.00 92.06 85 ASP A CA 1
ATOM 676 C C . ASP A 1 85 ? 24.172 -5.684 -22.818 1.00 92.06 85 ASP A C 1
ATOM 678 O O . ASP A 1 85 ? 23.352 -4.769 -22.970 1.00 92.06 85 ASP A O 1
ATOM 682 N N . ALA A 1 86 ? 25.440 -5.443 -22.453 1.00 93.19 86 ALA A N 1
ATOM 683 C CA . ALA A 1 86 ? 25.997 -4.113 -22.214 1.00 93.19 86 ALA A CA 1
ATOM 684 C C . ALA A 1 86 ? 25.969 -3.247 -23.481 1.00 93.19 86 ALA A C 1
ATOM 686 O O . ALA A 1 86 ? 26.441 -3.661 -24.540 1.00 93.19 86 ALA A O 1
ATOM 687 N N . THR A 1 87 ? 25.460 -2.021 -23.349 1.00 96.56 87 THR A N 1
ATOM 688 C CA . THR A 1 87 ? 25.514 -1.013 -24.414 1.00 96.56 87 THR A CA 1
ATOM 689 C C . THR A 1 87 ? 26.872 -0.324 -24.434 1.00 96.56 87 THR A C 1
ATOM 691 O O . THR A 1 87 ? 27.583 -0.286 -23.427 1.00 96.56 87 THR A O 1
ATOM 694 N N . LEU A 1 88 ? 27.194 0.337 -25.542 1.00 96.50 88 LEU A N 1
ATOM 695 C CA . LEU A 1 88 ? 28.353 1.215 -25.653 1.00 96.50 88 LEU A CA 1
ATOM 696 C C . LEU A 1 88 ? 28.353 2.327 -24.594 1.00 96.50 88 LEU A C 1
ATOM 698 O O . LEU A 1 88 ? 29.422 2.804 -24.234 1.00 96.50 88 LEU A O 1
ATOM 702 N N . SER A 1 89 ? 27.201 2.733 -24.044 1.00 94.25 89 SER A N 1
ATOM 703 C CA . SER A 1 89 ? 27.158 3.682 -22.920 1.00 94.25 89 SER A CA 1
ATOM 704 C C . SER A 1 89 ? 27.740 3.074 -21.644 1.00 94.25 89 SER A C 1
ATOM 706 O O . SER A 1 89 ? 28.534 3.724 -20.969 1.00 94.25 89 SER A O 1
ATOM 708 N N . THR A 1 90 ? 27.384 1.826 -21.329 1.00 94.19 90 THR A N 1
ATOM 709 C CA . THR A 1 90 ? 27.954 1.092 -20.190 1.00 94.19 90 THR A CA 1
ATOM 710 C C . THR A 1 90 ? 29.438 0.810 -20.416 1.00 94.19 90 THR A C 1
ATOM 712 O O . THR A 1 90 ? 30.252 1.060 -19.531 1.00 94.19 90 THR A O 1
ATOM 715 N N . ILE A 1 91 ? 29.799 0.353 -21.618 1.00 94.44 91 ILE A N 1
ATOM 716 C CA . ILE A 1 91 ? 31.183 0.020 -21.979 1.00 94.44 91 ILE A CA 1
ATOM 717 C C . ILE A 1 91 ? 32.074 1.264 -21.946 1.00 94.44 91 ILE A C 1
ATOM 719 O O . ILE A 1 91 ? 33.177 1.208 -21.414 1.00 94.44 91 ILE A O 1
ATOM 723 N N . PHE A 1 92 ? 31.585 2.409 -22.424 1.00 92.19 92 PHE A N 1
ATOM 724 C CA . PHE A 1 92 ? 32.304 3.682 -22.354 1.00 92.19 92 PHE A CA 1
ATOM 725 C C . PHE A 1 92 ? 32.625 4.111 -20.915 1.00 92.19 92 PHE A C 1
ATOM 727 O O . PHE A 1 92 ? 33.642 4.760 -20.693 1.00 92.19 92 PHE A O 1
ATOM 734 N N . GLY A 1 93 ? 31.798 3.733 -19.933 1.00 90.31 93 GLY A N 1
ATOM 735 C CA . GLY A 1 93 ? 32.096 3.961 -18.516 1.00 90.31 93 GLY A CA 1
ATOM 736 C C . GLY A 1 93 ? 33.326 3.187 -18.024 1.00 90.31 93 GLY A C 1
ATOM 737 O O . GLY A 1 93 ? 34.052 3.685 -17.170 1.00 90.31 93 GLY A O 1
ATOM 738 N N . GLN A 1 94 ? 33.588 2.003 -18.586 1.00 88.94 94 GLN A N 1
ATOM 739 C CA . GLN A 1 94 ? 34.756 1.172 -18.268 1.00 88.94 94 GLN A CA 1
ATOM 740 C C . GLN A 1 94 ? 35.980 1.530 -19.128 1.00 88.94 94 GLN A C 1
ATOM 742 O O . GLN A 1 94 ? 37.097 1.598 -18.624 1.00 88.94 94 GLN A O 1
ATOM 747 N N . TYR A 1 95 ? 35.768 1.787 -20.418 1.00 90.06 95 TYR A N 1
ATOM 748 C CA . TYR A 1 95 ? 36.796 2.130 -21.403 1.00 90.06 95 TYR A CA 1
ATOM 749 C C . TYR A 1 95 ? 36.657 3.596 -21.809 1.00 90.06 95 TYR A C 1
ATOM 751 O O . TYR A 1 95 ? 36.405 3.934 -22.972 1.00 90.06 95 TYR A O 1
ATOM 759 N N . HIS A 1 96 ? 36.777 4.471 -20.813 1.00 89.19 96 HIS A N 1
ATOM 760 C CA . HIS A 1 96 ? 36.608 5.906 -20.986 1.00 89.19 96 HIS A CA 1
ATOM 761 C C . HIS A 1 96 ? 37.781 6.493 -21.781 1.00 89.19 96 HIS A C 1
ATOM 763 O O . HIS A 1 96 ? 38.913 6.543 -21.297 1.00 89.19 96 HIS A O 1
ATOM 769 N N . GLY A 1 97 ? 37.524 6.939 -23.010 1.00 91.88 97 GLY A N 1
ATOM 770 C CA . GLY A 1 97 ? 38.572 7.415 -23.911 1.00 91.88 97 GLY A CA 1
ATOM 771 C C . GLY A 1 97 ? 38.043 8.002 -25.213 1.00 91.88 97 GLY A C 1
ATOM 772 O O . GLY A 1 97 ? 36.838 8.196 -25.381 1.00 91.88 97 GLY A O 1
ATOM 773 N N . VAL A 1 98 ? 38.962 8.306 -26.125 1.00 92.81 98 VAL A N 1
ATOM 774 C CA . VAL A 1 98 ? 38.656 8.843 -27.456 1.00 92.81 98 VAL A CA 1
ATOM 775 C C . VAL A 1 98 ? 38.700 7.702 -28.465 1.00 92.81 98 VAL A C 1
ATOM 777 O O . VAL A 1 98 ? 39.695 6.990 -28.552 1.00 92.81 98 VAL A O 1
ATOM 780 N N . TYR A 1 99 ? 37.613 7.524 -29.211 1.00 94.94 99 TYR A N 1
ATOM 781 C CA . TYR A 1 99 ? 37.472 6.463 -30.206 1.00 94.94 99 TYR A CA 1
ATOM 782 C C . TYR A 1 99 ? 37.663 7.041 -31.605 1.00 94.94 99 TYR A C 1
ATOM 784 O O . TYR A 1 99 ? 36.896 7.911 -32.023 1.00 94.94 99 TYR A O 1
ATOM 792 N N . HIS A 1 100 ? 38.669 6.540 -32.314 1.00 95.19 100 HIS A N 1
ATOM 793 C CA . HIS A 1 100 ? 39.043 6.958 -33.662 1.00 95.19 100 HIS A CA 1
ATOM 794 C C . HIS A 1 100 ? 38.546 5.938 -34.680 1.00 95.19 100 HIS A C 1
ATOM 796 O O . HIS A 1 100 ? 38.760 4.738 -34.516 1.00 95.19 100 HIS A O 1
ATOM 802 N N . MET A 1 101 ? 37.875 6.421 -35.722 1.00 95.88 101 MET A N 1
ATOM 803 C CA . MET A 1 101 ? 37.266 5.600 -36.770 1.00 95.88 101 MET A CA 1
ATOM 804 C C . MET A 1 101 ? 37.532 6.224 -38.133 1.00 95.88 101 MET A C 1
ATOM 806 O O . MET A 1 101 ? 37.708 7.440 -38.232 1.00 95.88 101 MET A O 1
ATOM 810 N N . THR A 1 102 ? 37.512 5.411 -39.188 1.00 95.81 102 THR A N 1
ATOM 811 C CA . THR A 1 102 ? 37.564 5.943 -40.551 1.00 95.81 102 THR A CA 1
ATOM 812 C C . THR A 1 102 ? 36.246 6.640 -40.912 1.00 95.81 102 THR A C 1
ATOM 814 O O . THR A 1 102 ? 35.193 6.420 -40.293 1.00 95.81 102 THR A O 1
ATOM 817 N N . ALA A 1 103 ? 36.289 7.499 -41.933 1.00 94.94 103 ALA A N 1
ATOM 818 C CA . ALA A 1 103 ? 35.081 8.113 -42.479 1.00 94.94 103 ALA A CA 1
ATOM 819 C C . ALA A 1 103 ? 34.138 7.058 -43.085 1.00 94.94 103 ALA A C 1
ATOM 821 O O . ALA A 1 103 ? 32.922 7.174 -42.947 1.00 94.94 103 ALA A O 1
ATOM 822 N N . GLU A 1 104 ? 34.694 6.012 -43.702 1.00 95.69 104 GLU A N 1
ATOM 823 C CA . GLU A 1 104 ? 33.946 4.895 -44.286 1.00 95.69 104 GLU A CA 1
ATOM 824 C C . GLU A 1 104 ? 33.160 4.131 -43.214 1.00 95.69 104 GLU A C 1
ATOM 826 O O . GLU A 1 104 ? 31.938 4.019 -43.326 1.00 95.69 104 GLU A O 1
ATOM 831 N N . ASP A 1 105 ? 33.816 3.725 -42.120 1.00 96.44 105 ASP A N 1
ATOM 832 C CA . ASP A 1 105 ? 33.163 3.052 -40.986 1.00 96.44 105 ASP A CA 1
ATOM 833 C C . ASP A 1 105 ? 32.075 3.932 -40.354 1.00 96.44 105 ASP A C 1
ATOM 835 O O . ASP A 1 105 ? 30.980 3.474 -40.015 1.00 96.44 105 ASP A O 1
ATOM 839 N N . THR A 1 106 ? 32.364 5.227 -40.201 1.00 96.62 106 THR A N 1
ATOM 840 C CA . THR A 1 106 ? 31.414 6.189 -39.631 1.00 96.62 106 THR A CA 1
ATOM 841 C C . THR A 1 106 ? 30.178 6.341 -40.516 1.00 96.62 106 THR A C 1
ATOM 843 O O . THR A 1 106 ? 29.054 6.353 -40.007 1.00 96.62 106 THR A O 1
ATOM 846 N N . ASN A 1 107 ? 30.363 6.424 -41.835 1.00 96.31 107 ASN A N 1
ATOM 847 C CA . ASN A 1 107 ? 29.269 6.516 -42.796 1.00 96.31 107 ASN A CA 1
ATOM 848 C C . ASN A 1 107 ? 28.457 5.218 -42.861 1.00 96.31 107 ASN A C 1
ATOM 850 O O . ASN A 1 107 ? 27.227 5.291 -42.915 1.00 96.31 107 ASN A O 1
ATOM 854 N N . LEU A 1 108 ? 29.114 4.056 -42.782 1.00 97.06 108 LEU A N 1
ATOM 855 C CA . LEU A 1 108 ? 28.454 2.753 -42.709 1.00 97.06 108 LEU A CA 1
ATOM 856 C C . LEU A 1 108 ? 27.519 2.680 -41.499 1.00 97.06 108 LEU A C 1
ATOM 858 O O . LEU A 1 108 ? 26.329 2.412 -41.658 1.00 97.06 108 LEU A O 1
ATOM 862 N N . ILE A 1 109 ? 28.029 2.983 -40.301 1.00 97.81 109 ILE A N 1
ATOM 863 C CA . ILE A 1 109 ? 27.224 2.980 -39.073 1.00 97.81 109 ILE A CA 1
ATOM 864 C C . ILE A 1 109 ? 26.075 3.982 -39.180 1.00 97.81 109 ILE A C 1
ATOM 866 O O . ILE A 1 109 ? 24.938 3.658 -38.843 1.00 97.81 109 ILE A O 1
ATOM 870 N N . ARG A 1 110 ? 26.345 5.201 -39.662 1.00 96.75 110 ARG A N 1
ATOM 871 C CA . ARG A 1 110 ? 25.324 6.248 -39.800 1.00 96.75 110 ARG A CA 1
ATOM 872 C C . ARG A 1 110 ? 24.186 5.801 -40.717 1.00 96.75 110 ARG A C 1
ATOM 874 O O . ARG A 1 110 ? 23.020 5.959 -40.356 1.00 96.75 110 ARG A O 1
ATOM 881 N N . ALA A 1 111 ? 24.516 5.238 -41.879 1.00 95.88 111 ALA A N 1
ATOM 882 C CA . ALA A 1 111 ? 23.536 4.720 -42.826 1.00 95.88 111 ALA A CA 1
ATOM 883 C C . ALA A 1 111 ? 22.761 3.537 -42.234 1.00 95.88 111 ALA A C 1
ATOM 885 O O . ALA A 1 111 ? 21.532 3.517 -42.300 1.00 95.88 111 ALA A O 1
ATOM 886 N N . TRP A 1 112 ? 23.463 2.596 -41.596 1.00 97.50 112 TRP A N 1
ATOM 887 C CA . TRP A 1 112 ? 22.841 1.439 -40.963 1.00 97.50 112 TRP A CA 1
ATOM 888 C C . TRP A 1 112 ? 21.847 1.866 -39.877 1.00 97.50 112 TRP A C 1
ATOM 890 O O . TRP A 1 112 ? 20.684 1.475 -39.941 1.00 97.50 112 TRP A O 1
ATOM 900 N N . CYS A 1 113 ? 22.254 2.733 -38.944 1.00 96.56 113 CYS A N 1
ATOM 901 C CA . CYS A 1 113 ? 21.391 3.211 -37.863 1.00 96.56 113 CYS A CA 1
ATOM 902 C C . CYS A 1 113 ? 20.157 3.948 -38.397 1.00 96.56 113 CYS A C 1
ATOM 904 O O . CYS A 1 113 ? 19.063 3.763 -37.874 1.00 96.56 113 CYS A O 1
ATOM 906 N N . LYS A 1 114 ? 20.306 4.768 -39.447 1.00 94.19 114 LYS A N 1
ATOM 907 C CA . LYS A 1 114 ? 19.181 5.497 -40.053 1.00 94.19 114 LYS A CA 1
ATOM 908 C C . LYS A 1 114 ? 18.167 4.560 -40.714 1.00 94.19 114 LYS A C 1
ATOM 910 O O . LYS A 1 114 ? 16.970 4.811 -40.626 1.00 94.19 114 LYS A O 1
ATOM 915 N N . ASN A 1 115 ? 18.642 3.509 -41.378 1.00 94.50 115 ASN A N 1
ATOM 916 C CA . ASN A 1 115 ? 17.793 2.621 -42.174 1.00 94.50 115 ASN A CA 1
ATOM 917 C C . ASN A 1 115 ? 17.165 1.484 -41.356 1.00 94.50 115 ASN A C 1
ATOM 919 O O . ASN A 1 115 ? 16.141 0.948 -41.765 1.00 94.50 115 ASN A O 1
ATOM 923 N N . ASN A 1 116 ? 17.766 1.117 -40.220 1.00 95.38 116 ASN A N 1
ATOM 924 C CA . ASN A 1 116 ? 17.359 -0.051 -39.435 1.00 95.38 116 ASN A CA 1
ATOM 925 C C . ASN A 1 116 ? 16.705 0.297 -38.090 1.00 95.38 116 ASN A C 1
ATOM 927 O O . ASN A 1 116 ? 16.233 -0.606 -37.405 1.00 95.38 116 ASN A O 1
ATOM 931 N N . ALA A 1 117 ? 16.648 1.576 -37.697 1.00 93.88 117 ALA A N 1
ATOM 932 C CA . ALA A 1 117 ? 16.014 1.974 -36.444 1.00 93.88 117 ALA A CA 1
ATOM 933 C C . ALA A 1 117 ? 14.517 1.605 -36.416 1.00 93.88 117 ALA A C 1
ATOM 935 O O . ALA A 1 117 ? 13.749 2.114 -37.234 1.00 93.88 117 ALA A O 1
ATOM 936 N N . PRO A 1 118 ? 14.039 0.829 -35.424 1.00 93.12 118 PRO A N 1
ATOM 937 C CA . PRO A 1 118 ? 12.609 0.581 -35.217 1.00 93.12 118 PRO A CA 1
ATOM 938 C C . PRO A 1 118 ? 11.906 1.758 -34.507 1.00 93.12 118 PRO A C 1
ATOM 940 O O . PRO A 1 118 ? 10.839 1.593 -33.912 1.00 93.12 118 PRO A O 1
ATOM 943 N N . PHE A 1 119 ? 12.540 2.930 -34.494 1.00 92.94 119 PHE A N 1
ATOM 944 C CA . PHE A 1 119 ? 12.113 4.175 -33.863 1.00 92.94 119 PHE A CA 1
ATOM 945 C C . PHE A 1 119 ? 12.683 5.356 -34.657 1.00 92.94 119 PHE A C 1
ATOM 947 O O . PHE A 1 119 ? 13.643 5.203 -35.408 1.00 92.94 119 PHE A O 1
ATOM 954 N N . SER A 1 120 ? 12.125 6.555 -34.472 1.00 91.44 120 SER A N 1
ATOM 955 C CA . SER A 1 120 ? 12.722 7.764 -35.050 1.00 91.44 120 SER A CA 1
ATOM 956 C C . SER A 1 120 ? 14.107 7.992 -34.443 1.00 91.44 120 SER A C 1
ATOM 958 O O . SER A 1 120 ? 14.228 8.147 -33.223 1.00 91.44 120 SER A O 1
ATOM 960 N N . PHE A 1 121 ? 15.146 7.967 -35.279 1.00 93.69 121 PHE A N 1
ATOM 961 C CA . PHE A 1 121 ? 16.534 8.076 -34.845 1.00 93.69 121 PHE A CA 1
ATOM 962 C C . PHE A 1 121 ? 17.281 9.192 -35.574 1.00 93.69 121 PHE A C 1
ATOM 964 O O . PHE A 1 121 ? 17.319 9.253 -36.804 1.00 93.69 121 PHE A O 1
ATOM 971 N N . SER A 1 122 ? 17.947 10.028 -34.785 1.00 91.56 122 SER A N 1
ATOM 972 C CA . SER A 1 122 ? 18.942 11.003 -35.216 1.00 91.56 122 SER A CA 1
ATOM 973 C C . SER A 1 122 ? 20.041 11.079 -34.158 1.00 91.56 122 SER A C 1
ATOM 975 O O . SER A 1 122 ? 19.774 10.903 -32.970 1.00 91.56 122 SER A O 1
ATOM 977 N N . SER A 1 123 ? 21.273 11.353 -34.576 1.00 93.31 123 SER A N 1
ATOM 978 C CA . SER A 1 123 ? 22.406 11.576 -33.676 1.00 93.31 123 SER A CA 1
ATOM 979 C C . SER A 1 123 ? 23.304 12.659 -34.261 1.00 93.31 123 SER A C 1
ATOM 981 O O . SER A 1 123 ? 23.597 12.644 -35.460 1.00 93.31 123 SER A O 1
ATOM 983 N N . ASP A 1 124 ? 23.768 13.553 -33.391 1.00 91.00 124 ASP A N 1
ATOM 984 C CA . ASP A 1 124 ? 24.765 14.583 -33.699 1.00 91.00 124 ASP A CA 1
ATOM 985 C C . ASP A 1 124 ? 26.201 14.067 -33.491 1.00 91.00 124 ASP A C 1
ATOM 987 O O . ASP A 1 124 ? 27.160 14.837 -33.465 1.00 91.00 124 ASP A O 1
ATOM 991 N N . GLY A 1 125 ? 26.366 12.750 -33.319 1.00 89.62 125 GLY A N 1
ATOM 992 C CA . GLY A 1 125 ? 27.662 12.103 -33.182 1.00 89.62 125 GLY A CA 1
ATOM 993 C C . GLY A 1 125 ? 28.574 12.386 -34.380 1.00 89.62 125 GLY A C 1
ATOM 994 O O . GLY A 1 125 ? 28.200 12.198 -35.542 1.00 89.62 125 GLY A O 1
ATOM 995 N N . ASP A 1 126 ? 29.798 12.811 -34.076 1.00 89.94 126 ASP A N 1
ATOM 996 C CA . ASP A 1 126 ? 30.882 13.059 -35.033 1.00 89.94 126 ASP A CA 1
ATOM 997 C C . ASP A 1 126 ? 31.576 11.763 -35.488 1.00 89.94 126 ASP A C 1
ATOM 999 O O . ASP A 1 126 ? 32.060 11.693 -36.614 1.00 89.94 126 ASP A O 1
ATOM 1003 N N . THR A 1 127 ? 31.576 10.716 -34.657 1.00 93.88 127 THR A N 1
ATOM 1004 C CA . THR A 1 127 ? 32.124 9.391 -34.981 1.00 93.88 127 THR A CA 1
ATOM 1005 C C . THR A 1 127 ? 31.046 8.313 -35.003 1.00 93.88 127 THR A C 1
ATOM 1007 O O . THR A 1 127 ? 30.058 8.383 -34.265 1.00 93.88 127 THR A O 1
ATOM 1010 N N . GLY A 1 128 ? 31.265 7.259 -35.798 1.00 96.06 128 GLY A N 1
ATOM 1011 C CA . GLY A 1 128 ? 30.380 6.089 -35.837 1.00 96.06 128 GLY A CA 1
ATOM 1012 C C . GLY A 1 128 ? 30.128 5.491 -34.448 1.00 96.06 128 GLY A C 1
ATOM 1013 O O . GLY A 1 128 ? 29.001 5.130 -34.119 1.00 96.06 128 GLY A O 1
ATOM 1014 N N . TYR A 1 129 ? 31.143 5.495 -33.582 1.00 96.56 129 TYR A N 1
ATOM 1015 C CA . TYR A 1 129 ? 31.039 5.043 -32.198 1.00 96.56 129 TYR A CA 1
ATOM 1016 C C . TYR A 1 129 ? 29.982 5.821 -31.408 1.00 96.56 129 TYR A C 1
ATOM 1018 O O . TYR A 1 129 ? 29.126 5.220 -30.756 1.00 96.56 129 TYR A O 1
ATOM 1026 N N . LYS A 1 130 ? 30.016 7.162 -31.466 1.00 95.62 130 LYS A N 1
ATOM 1027 C CA . LYS A 1 130 ? 29.033 8.001 -30.764 1.00 95.62 130 LYS A CA 1
ATOM 1028 C C . LYS A 1 130 ? 27.630 7.793 -31.334 1.00 95.62 130 LYS A C 1
ATOM 1030 O O . LYS A 1 130 ? 26.697 7.639 -30.554 1.00 95.62 130 LYS A O 1
ATOM 1035 N N . ILE A 1 131 ? 27.501 7.687 -32.659 1.00 97.56 131 ILE A N 1
ATOM 1036 C CA . ILE A 1 131 ? 26.218 7.434 -33.333 1.00 97.56 131 ILE A CA 1
ATOM 1037 C C . ILE A 1 131 ? 25.612 6.101 -32.883 1.00 97.56 131 ILE A C 1
ATOM 1039 O O . ILE A 1 131 ? 24.450 6.054 -32.482 1.00 97.56 131 ILE A O 1
ATOM 1043 N N . LEU A 1 132 ? 26.390 5.014 -32.902 1.00 97.88 132 LEU A N 1
ATOM 1044 C CA . LEU A 1 132 ? 25.908 3.701 -32.468 1.00 97.88 132 LEU A CA 1
ATOM 1045 C C . LEU A 1 132 ? 25.593 3.680 -30.968 1.00 97.88 132 LEU A C 1
ATOM 1047 O O . LEU A 1 132 ? 24.617 3.065 -30.543 1.00 97.88 132 LEU A O 1
ATOM 1051 N N . ARG A 1 133 ? 26.380 4.386 -30.151 1.00 96.88 133 ARG A N 1
ATOM 1052 C CA . ARG A 1 133 ? 26.102 4.537 -28.719 1.00 96.88 133 ARG A CA 1
ATOM 1053 C C . ARG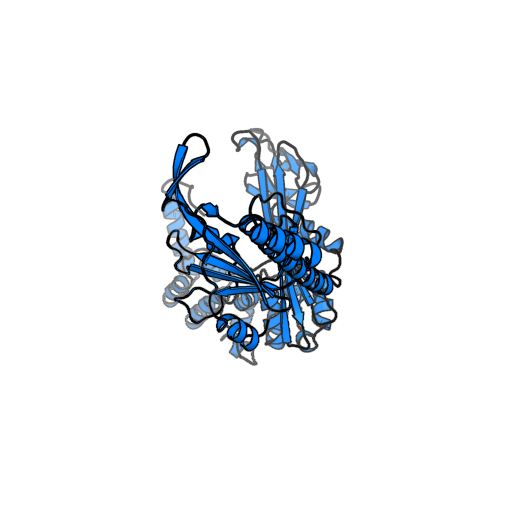 A 1 133 ? 24.766 5.237 -28.475 1.00 96.88 133 ARG A C 1
ATOM 1055 O O . ARG A 1 133 ? 23.998 4.779 -27.629 1.00 96.88 133 ARG A O 1
ATOM 1062 N N . ASP A 1 134 ? 24.478 6.307 -29.210 1.00 96.31 134 ASP A N 1
ATOM 1063 C CA . ASP A 1 134 ? 23.206 7.025 -29.113 1.00 96.31 134 ASP A CA 1
ATOM 1064 C C . ASP A 1 134 ? 22.039 6.144 -29.582 1.00 96.31 134 ASP A C 1
ATOM 1066 O O . ASP A 1 134 ? 20.999 6.103 -28.923 1.00 96.31 134 ASP A O 1
ATOM 1070 N N . TYR A 1 135 ? 22.234 5.366 -30.654 1.00 97.25 135 TYR A N 1
ATOM 1071 C CA . TYR A 1 135 ? 21.263 4.376 -31.129 1.00 97.25 135 TYR A CA 1
ATOM 1072 C C . TYR A 1 135 ? 20.931 3.349 -30.046 1.00 97.25 135 TYR A C 1
ATOM 1074 O O . TYR A 1 135 ? 19.766 3.140 -29.714 1.00 97.25 135 TYR A O 1
ATOM 1082 N N . GLN A 1 136 ? 21.954 2.733 -29.448 1.00 97.00 136 GLN A N 1
ATOM 1083 C CA . GLN A 1 136 ? 21.778 1.730 -28.399 1.00 97.00 136 GLN A CA 1
ATOM 1084 C C . GLN A 1 136 ? 21.105 2.306 -27.155 1.00 97.00 136 GLN A C 1
ATOM 1086 O O . GLN A 1 136 ? 20.249 1.650 -26.558 1.00 97.00 136 GLN A O 1
ATOM 1091 N N . LYS A 1 137 ? 21.464 3.535 -26.766 1.00 94.94 137 LYS A N 1
ATOM 1092 C CA . LYS A 1 137 ? 20.808 4.244 -25.666 1.00 94.94 137 LYS A CA 1
ATOM 1093 C C . LYS A 1 137 ? 19.320 4.433 -25.966 1.00 94.94 137 LYS A C 1
ATOM 1095 O O . LYS A 1 137 ? 18.488 4.026 -25.156 1.00 94.94 137 LYS A O 1
ATOM 1100 N N . ARG A 1 138 ? 18.988 4.966 -27.145 1.00 95.56 138 ARG A N 1
ATOM 1101 C CA . ARG A 1 138 ? 17.602 5.191 -27.564 1.00 95.56 138 ARG A CA 1
ATOM 1102 C C . ARG A 1 138 ? 16.805 3.889 -27.650 1.00 95.56 138 ARG A C 1
ATOM 1104 O O . ARG A 1 138 ? 15.681 3.831 -27.164 1.00 95.56 138 ARG A O 1
ATOM 1111 N N . LEU A 1 139 ? 17.401 2.821 -28.180 1.00 95.69 139 LEU A N 1
ATOM 1112 C CA . LEU A 1 139 ? 16.789 1.493 -28.219 1.00 95.69 139 LEU A CA 1
ATOM 1113 C C . LEU A 1 139 ? 16.402 1.009 -26.813 1.00 95.69 139 LEU A C 1
ATOM 1115 O O . LEU A 1 139 ? 15.286 0.527 -26.614 1.00 95.69 139 LEU A O 1
ATOM 1119 N N . ARG A 1 140 ? 17.295 1.154 -25.824 1.00 94.44 140 ARG A N 1
ATOM 1120 C CA . ARG A 1 140 ? 17.001 0.771 -24.433 1.00 94.44 140 ARG A CA 1
ATOM 1121 C C . ARG A 1 140 ? 15.903 1.633 -23.810 1.00 94.44 140 ARG A C 1
ATOM 1123 O O . ARG A 1 140 ? 15.058 1.084 -23.105 1.00 94.44 140 ARG A O 1
ATOM 1130 N N . GLU A 1 141 ? 15.885 2.938 -24.082 1.00 93.50 141 GLU A N 1
ATOM 1131 C CA . GLU A 1 141 ? 14.819 3.848 -23.635 1.00 93.50 141 GLU A CA 1
ATOM 1132 C C . GLU A 1 141 ? 13.449 3.422 -24.187 1.00 93.50 141 GLU A C 1
ATOM 1134 O O . GLU A 1 141 ? 12.498 3.261 -23.423 1.00 93.50 141 GLU A O 1
ATOM 1139 N N . GLU A 1 142 ? 13.362 3.143 -25.489 1.00 94.38 142 GLU A N 1
ATOM 1140 C CA . GLU A 1 142 ? 12.133 2.690 -26.155 1.00 94.38 142 GLU A CA 1
ATOM 1141 C C . GLU A 1 142 ? 11.663 1.320 -25.637 1.00 94.38 142 GLU A C 1
ATOM 1143 O O . GLU A 1 142 ? 10.483 1.113 -25.345 1.00 94.38 142 GLU A O 1
ATOM 1148 N N . GLN A 1 143 ? 12.581 0.364 -25.460 1.00 94.06 143 GLN A N 1
ATOM 1149 C CA . GLN A 1 143 ? 12.262 -0.945 -24.878 1.00 94.06 143 GLN A CA 1
ATOM 1150 C C . GLN A 1 143 ? 11.730 -0.820 -23.443 1.00 94.06 143 GLN A C 1
ATOM 1152 O O . GLN A 1 143 ? 10.781 -1.522 -23.067 1.00 94.06 143 GLN A O 1
ATOM 1157 N N . LEU A 1 144 ? 12.328 0.066 -22.641 1.00 94.19 144 LEU A N 1
ATOM 1158 C CA . LEU A 1 144 ? 11.885 0.341 -21.280 1.00 94.19 144 LEU A CA 1
ATOM 1159 C C . LEU A 1 144 ? 10.493 0.980 -21.273 1.00 94.19 144 LEU A C 1
ATOM 1161 O O . LEU A 1 144 ? 9.634 0.513 -20.525 1.00 94.19 144 LEU A O 1
ATOM 1165 N N . ALA A 1 145 ? 10.241 1.963 -22.143 1.00 93.94 145 ALA A N 1
ATOM 1166 C CA . ALA A 1 145 ? 8.932 2.594 -22.305 1.00 93.94 145 ALA A CA 1
ATOM 1167 C C . ALA A 1 145 ? 7.850 1.559 -22.660 1.00 93.94 145 ALA A C 1
ATOM 1169 O O . ALA A 1 145 ? 6.876 1.410 -21.926 1.00 93.94 145 ALA A O 1
ATOM 1170 N N . ARG A 1 146 ? 8.088 0.708 -23.668 1.00 94.50 146 ARG A N 1
ATOM 1171 C CA . ARG A 1 146 ? 7.165 -0.386 -24.038 1.00 94.50 146 ARG A CA 1
ATOM 1172 C C . ARG A 1 146 ? 6.931 -1.383 -22.901 1.00 94.50 146 ARG A C 1
ATOM 1174 O O . ARG A 1 146 ? 5.863 -1.987 -22.785 1.00 94.50 146 ARG A O 1
ATOM 1181 N N . ARG A 1 147 ? 7.942 -1.649 -22.066 1.00 95.19 147 ARG A N 1
ATOM 1182 C CA . ARG A 1 147 ? 7.776 -2.496 -20.871 1.00 95.19 147 ARG A CA 1
ATOM 1183 C C . ARG A 1 147 ? 6.915 -1.796 -19.823 1.00 95.19 147 ARG A C 1
ATOM 1185 O O . ARG A 1 147 ? 6.069 -2.449 -19.217 1.00 95.19 147 ARG A O 1
ATOM 1192 N N . HIS A 1 148 ? 7.133 -0.504 -19.606 1.00 95.88 148 HIS A N 1
ATOM 1193 C CA . HIS A 1 148 ? 6.331 0.316 -18.709 1.00 95.88 148 HIS A CA 1
ATOM 1194 C C . HIS A 1 148 ? 4.871 0.368 -19.158 1.00 95.88 148 HIS A C 1
ATOM 1196 O O . HIS A 1 148 ? 4.003 0.101 -18.334 1.00 95.88 148 HIS A O 1
ATOM 1202 N N . ASP A 1 149 ? 4.599 0.589 -20.442 1.00 96.31 149 ASP A N 1
ATOM 1203 C CA . ASP A 1 149 ? 3.238 0.620 -20.987 1.00 96.31 149 ASP A CA 1
ATOM 1204 C C . ASP A 1 149 ? 2.502 -0.703 -20.769 1.00 96.31 149 ASP A C 1
ATOM 1206 O O . ASP A 1 149 ? 1.431 -0.709 -20.169 1.00 96.31 149 ASP A O 1
ATOM 1210 N N . ARG A 1 150 ? 3.134 -1.842 -21.078 1.00 97.12 150 ARG A N 1
ATOM 1211 C CA . ARG A 1 150 ? 2.554 -3.170 -20.794 1.00 97.12 150 ARG A CA 1
ATOM 1212 C C . ARG A 1 150 ? 2.254 -3.396 -19.311 1.00 97.12 150 ARG A C 1
ATOM 1214 O O . ARG A 1 150 ? 1.267 -4.039 -18.956 1.00 97.12 150 ARG A O 1
ATOM 1221 N N . ILE A 1 151 ? 3.115 -2.900 -18.417 1.00 96.50 151 ILE A N 1
ATOM 1222 C CA . ILE A 1 151 ? 2.868 -2.979 -16.972 1.00 96.50 151 ILE A CA 1
ATOM 1223 C C . ILE A 1 151 ? 1.668 -2.103 -16.598 1.00 96.50 151 ILE A C 1
ATOM 1225 O O . ILE A 1 151 ? 0.795 -2.588 -15.880 1.00 96.50 151 ILE A O 1
ATOM 1229 N N . LYS A 1 152 ? 1.617 -0.857 -17.082 1.00 96.56 152 LYS A N 1
ATOM 1230 C CA . LYS A 1 152 ? 0.522 0.090 -16.830 1.00 96.56 152 LYS A CA 1
ATOM 1231 C C . LYS A 1 152 ? -0.811 -0.482 -17.304 1.00 96.56 152 LYS A C 1
ATOM 1233 O O . LYS A 1 152 ? -1.718 -0.597 -16.491 1.00 96.56 152 LYS A O 1
ATOM 1238 N N . GLU A 1 153 ? -0.889 -0.973 -18.538 1.00 97.69 153 GLU A N 1
ATOM 1239 C CA . GLU A 1 153 ? -2.092 -1.598 -19.104 1.00 97.69 153 GLU A CA 1
ATOM 1240 C C . GLU A 1 153 ? -2.611 -2.761 -18.252 1.00 97.69 153 GLU A C 1
ATOM 1242 O O . GLU A 1 153 ? -3.807 -2.846 -17.971 1.00 97.69 153 GLU A O 1
ATOM 1247 N N . ARG A 1 154 ? -1.716 -3.644 -17.787 1.00 96.81 154 ARG A N 1
ATOM 1248 C CA . ARG A 1 154 ? -2.089 -4.764 -16.911 1.00 96.81 154 ARG A CA 1
ATOM 1249 C C . ARG A 1 154 ? -2.644 -4.283 -15.570 1.00 96.81 154 ARG A C 1
ATOM 1251 O O . ARG A 1 154 ? -3.585 -4.877 -15.046 1.00 96.81 154 ARG A O 1
ATOM 1258 N N . ILE A 1 155 ? -2.040 -3.245 -14.994 1.00 97.06 155 ILE A N 1
ATOM 1259 C CA . ILE A 1 155 ? -2.507 -2.655 -13.736 1.00 97.06 155 ILE A CA 1
ATOM 1260 C C . ILE A 1 155 ? -3.862 -1.986 -13.957 1.00 97.06 155 ILE A C 1
ATOM 1262 O O . ILE A 1 155 ? -4.799 -2.284 -13.224 1.00 97.06 155 ILE A O 1
ATOM 1266 N N . ASP A 1 156 ? -3.997 -1.168 -14.997 1.00 97.38 156 ASP A N 1
ATOM 1267 C CA . ASP A 1 156 ? -5.231 -0.457 -15.326 1.00 97.38 156 ASP A CA 1
ATOM 1268 C C . ASP A 1 156 ? -6.378 -1.431 -15.569 1.00 97.38 156 ASP A C 1
ATOM 1270 O O . ASP A 1 156 ? -7.460 -1.244 -15.020 1.00 97.38 156 ASP A O 1
ATOM 1274 N N . ALA A 1 157 ? -6.129 -2.533 -16.282 1.00 96.06 157 ALA A N 1
ATOM 1275 C CA . ALA A 1 157 ? -7.107 -3.600 -16.458 1.00 96.06 157 ALA A CA 1
ATOM 1276 C C . ALA A 1 157 ? -7.613 -4.166 -15.118 1.00 96.06 157 ALA A C 1
ATOM 1278 O O . ALA A 1 157 ? -8.822 -4.323 -14.954 1.00 96.06 157 ALA A O 1
ATOM 1279 N N . LYS A 1 158 ? -6.728 -4.412 -14.137 1.00 94.62 158 LYS A N 1
ATOM 1280 C CA . LYS A 1 158 ? -7.137 -4.878 -12.796 1.00 94.62 158 LYS A CA 1
ATOM 1281 C C . LYS A 1 158 ? -7.896 -3.795 -12.017 1.00 94.62 158 LYS A C 1
ATOM 1283 O O . LYS A 1 158 ? -8.807 -4.132 -11.261 1.00 94.62 158 LYS A O 1
ATOM 1288 N N . MET A 1 159 ? -7.552 -2.518 -12.216 1.00 96.12 159 MET A N 1
ATOM 1289 C CA . MET A 1 159 ? -8.156 -1.372 -11.525 1.00 96.12 159 MET A CA 1
ATOM 1290 C C . MET A 1 159 ? -9.516 -0.938 -12.085 1.00 96.12 159 MET A C 1
ATOM 1292 O O . MET A 1 159 ? -10.241 -0.253 -11.370 1.00 96.12 159 MET A O 1
ATOM 1296 N N . ARG A 1 160 ? -9.900 -1.351 -13.303 1.00 96.12 160 ARG A N 1
ATOM 1297 C CA . ARG A 1 160 ? -11.189 -0.980 -13.934 1.00 96.12 160 ARG A CA 1
ATOM 1298 C C . ARG A 1 160 ? -12.419 -1.274 -13.073 1.00 96.12 160 ARG A C 1
ATOM 1300 O O . ARG A 1 160 ? -13.398 -0.547 -13.157 1.00 96.12 160 ARG A O 1
ATOM 1307 N N . GLN A 1 161 ? -12.368 -2.325 -12.257 1.00 94.75 161 GLN A N 1
ATOM 1308 C CA . GLN A 1 161 ? -13.469 -2.719 -11.369 1.00 94.75 161 GLN A CA 1
ATOM 1309 C C . GLN A 1 161 ? -13.547 -1.899 -10.067 1.00 94.75 161 GLN A C 1
ATOM 1311 O O . GLN A 1 161 ? -14.472 -2.077 -9.278 1.00 94.75 161 GLN A O 1
ATOM 1316 N N . ILE A 1 162 ? -12.563 -1.041 -9.780 1.00 97.38 162 ILE A N 1
ATOM 1317 C CA . ILE A 1 162 ? -12.548 -0.232 -8.558 1.00 97.38 162 ILE A CA 1
ATOM 1318 C C . ILE A 1 162 ? -13.423 1.002 -8.750 1.00 97.38 162 ILE A C 1
ATOM 1320 O O . ILE A 1 162 ? -13.218 1.776 -9.682 1.00 97.38 162 ILE A O 1
ATOM 1324 N N . THR A 1 163 ? -14.376 1.207 -7.844 1.00 96.12 163 THR A N 1
ATOM 1325 C CA . THR A 1 163 ? -15.322 2.323 -7.913 1.00 96.12 163 THR A CA 1
ATOM 1326 C C . THR A 1 163 ? -14.872 3.478 -7.014 1.00 96.12 163 THR A C 1
ATOM 1328 O O . THR A 1 163 ? -14.098 3.274 -6.078 1.00 96.12 163 THR A O 1
ATOM 1331 N N . PRO A 1 164 ? -15.346 4.713 -7.229 1.00 96.12 164 PRO A N 1
ATOM 1332 C CA . PRO A 1 164 ? -15.209 5.782 -6.240 1.00 96.12 164 PRO A CA 1
ATOM 1333 C C . PRO A 1 164 ? -15.789 5.377 -4.874 1.00 96.12 164 PRO A C 1
ATOM 1335 O O . PRO A 1 164 ? -16.623 4.470 -4.795 1.00 96.12 164 PRO A O 1
ATOM 1338 N N . LEU A 1 165 ? -15.333 6.022 -3.794 1.00 96.12 165 LEU A N 1
ATOM 1339 C CA . LEU A 1 165 ? -15.918 5.782 -2.474 1.00 96.12 165 LEU A CA 1
ATOM 1340 C C . LEU A 1 165 ? -17.364 6.301 -2.428 1.00 96.12 165 LEU A C 1
ATOM 1342 O O . LEU A 1 165 ? -17.616 7.413 -2.898 1.00 96.12 165 LEU A O 1
ATOM 1346 N N . PRO A 1 166 ? -18.303 5.542 -1.838 1.00 95.31 166 PRO A N 1
ATOM 1347 C CA . PRO A 1 166 ? -19.639 6.047 -1.554 1.00 95.31 166 PRO A CA 1
ATOM 1348 C C . PRO A 1 166 ? -19.594 7.258 -0.603 1.00 95.31 166 PRO A C 1
ATOM 1350 O O . PRO A 1 166 ? -18.786 7.252 0.328 1.00 95.31 166 PRO A O 1
ATOM 1353 N N . PRO A 1 167 ? -20.497 8.250 -0.742 1.00 94.25 167 PRO A N 1
ATOM 1354 C CA . PRO A 1 167 ? -20.568 9.399 0.170 1.00 94.25 167 PRO A CA 1
ATOM 1355 C C . PRO A 1 167 ? -20.715 9.012 1.650 1.00 94.25 167 PRO A C 1
ATOM 1357 O O . PRO A 1 167 ? -20.138 9.660 2.517 1.00 94.25 167 PRO A O 1
ATOM 1360 N N . ALA A 1 168 ? -21.406 7.903 1.934 1.00 96.19 168 ALA A N 1
ATOM 1361 C CA . ALA A 1 168 ? -21.573 7.367 3.286 1.00 96.19 168 ALA A CA 1
ATOM 1362 C C . ALA A 1 168 ? -20.246 6.998 3.978 1.00 96.19 168 ALA A C 1
ATOM 1364 O O . ALA A 1 168 ? -20.190 6.943 5.204 1.00 96.19 168 ALA A O 1
ATOM 1365 N N . VAL A 1 169 ? -19.170 6.754 3.218 1.00 96.62 169 VAL A N 1
ATOM 1366 C CA . VAL A 1 169 ? -17.836 6.535 3.794 1.00 96.62 169 VAL A CA 1
ATOM 1367 C C . VAL A 1 169 ? -17.293 7.830 4.384 1.00 96.62 169 VAL A C 1
ATOM 1369 O O . VAL A 1 169 ? -16.727 7.797 5.468 1.00 96.62 169 VAL A O 1
ATOM 1372 N N . MET A 1 170 ? -17.484 8.966 3.706 1.00 93.06 170 MET A N 1
ATOM 1373 C CA . MET A 1 170 ? -17.023 10.260 4.216 1.00 93.06 170 MET A CA 1
ATOM 1374 C C . MET A 1 170 ? -17.810 10.694 5.449 1.00 93.06 170 MET A C 1
ATOM 1376 O O . MET A 1 170 ? -17.204 11.181 6.396 1.00 93.06 170 MET A O 1
ATOM 1380 N N . GLU A 1 171 ? -19.120 10.437 5.474 1.00 93.62 171 GLU A N 1
ATOM 1381 C CA . GLU A 1 171 ? -19.932 10.655 6.677 1.00 93.62 171 GLU A CA 1
ATOM 1382 C C . GLU A 1 171 ? -19.410 9.814 7.849 1.00 93.62 171 GLU A C 1
ATOM 1384 O O . GLU A 1 171 ? -19.195 10.324 8.938 1.00 93.62 171 GLU A O 1
ATOM 1389 N N . TRP A 1 172 ? -19.116 8.531 7.628 1.00 96.25 172 TRP A N 1
ATOM 1390 C CA . TRP A 1 172 ? -18.544 7.681 8.674 1.00 96.25 172 TRP A CA 1
ATOM 1391 C C . TRP A 1 172 ? -17.137 8.121 9.112 1.00 96.25 172 TRP A C 1
ATOM 1393 O O . TRP A 1 172 ? -16.804 8.025 10.294 1.00 96.25 172 TRP A O 1
ATOM 1403 N N . VAL A 1 173 ? -16.307 8.619 8.187 1.00 94.44 173 VAL A N 1
ATOM 1404 C CA . VAL A 1 173 ? -14.991 9.184 8.526 1.00 94.44 173 VAL A CA 1
ATOM 1405 C C . VAL A 1 173 ? -15.155 10.357 9.488 1.00 94.44 173 VAL A C 1
ATOM 1407 O O . VAL A 1 173 ? -14.458 10.414 10.500 1.00 94.44 173 VAL A O 1
ATOM 1410 N N . ASP A 1 174 ? -16.091 11.255 9.199 1.00 90.19 174 ASP A N 1
ATOM 1411 C CA . ASP A 1 174 ? -16.372 12.398 10.056 1.00 90.19 174 ASP A CA 1
ATOM 1412 C C . ASP A 1 174 ? -16.988 11.973 11.402 1.00 90.19 174 ASP A C 1
ATOM 1414 O O . ASP A 1 174 ? -16.499 12.386 12.455 1.00 90.19 174 ASP A O 1
ATOM 1418 N N . GLN A 1 175 ? -18.012 11.108 11.391 1.00 91.06 175 GLN A N 1
ATOM 1419 C CA . GLN A 1 175 ? -18.795 10.741 12.581 1.00 91.06 175 GLN A CA 1
ATOM 1420 C C . GLN A 1 175 ? -18.117 9.768 13.538 1.00 91.06 175 GLN A C 1
ATOM 1422 O O . GLN A 1 175 ? -18.337 9.850 14.749 1.00 91.06 175 GLN A O 1
ATOM 1427 N N . GLU A 1 176 ? -17.295 8.859 13.016 1.00 92.81 176 GLU A N 1
ATOM 1428 C CA . GLU A 1 176 ? -16.733 7.762 13.802 1.00 92.81 176 GLU A CA 1
ATOM 1429 C C . GLU A 1 176 ? -15.206 7.742 13.777 1.00 92.81 176 GLU A C 1
ATOM 1431 O O . GLU A 1 176 ? -14.591 7.698 14.842 1.00 92.81 176 GLU A O 1
ATOM 1436 N N . LEU A 1 177 ? -14.568 7.815 12.601 1.00 94.50 177 LEU A N 1
ATOM 1437 C CA . LEU A 1 177 ? -13.104 7.705 12.513 1.00 94.50 177 LEU A CA 1
ATOM 1438 C C . LEU A 1 177 ? -12.391 8.889 13.180 1.00 94.50 177 LEU A C 1
ATOM 1440 O O . LEU A 1 177 ? -11.423 8.685 13.908 1.00 94.50 177 LEU A O 1
ATOM 1444 N N . MET A 1 178 ? -12.865 10.112 12.926 1.00 91.81 178 MET A N 1
ATOM 1445 C CA . MET A 1 178 ? -12.211 11.353 13.362 1.00 91.81 178 MET A CA 1
ATOM 1446 C C . MET A 1 178 ? -12.814 11.981 14.617 1.00 91.81 178 MET A C 1
ATOM 1448 O O . MET A 1 178 ? -12.321 12.992 15.118 1.00 91.81 178 MET A O 1
ATOM 1452 N N . LYS A 1 179 ? -13.838 11.344 15.183 1.00 91.06 179 LYS A N 1
ATOM 1453 C CA . LYS A 1 179 ? -14.593 11.814 16.346 1.00 91.06 179 LYS A CA 1
ATOM 1454 C C . LYS A 1 179 ? -13.727 12.207 17.544 1.00 91.06 179 LYS A C 1
ATOM 1456 O O . LYS A 1 179 ? -14.032 13.180 18.226 1.00 91.06 179 LYS A O 1
ATOM 1461 N N . GLU A 1 180 ? -12.650 11.467 17.807 1.00 89.19 180 GLU A N 1
ATOM 1462 C CA . GLU A 1 180 ? -11.757 11.711 18.951 1.00 89.19 180 GLU A CA 1
ATOM 1463 C C . GLU A 1 180 ? -10.915 12.988 18.806 1.00 89.19 180 GLU A C 1
ATOM 1465 O O . GLU A 1 180 ? -10.405 13.503 19.801 1.00 89.19 180 GLU A O 1
ATOM 1470 N N . TYR A 1 181 ? -10.805 13.534 17.592 1.00 91.00 181 TYR A N 1
ATOM 1471 C CA . TYR A 1 181 ? -10.066 14.766 17.314 1.00 91.00 181 TYR A CA 1
ATOM 1472 C C . TYR A 1 181 ? -10.923 16.032 17.419 1.00 91.00 181 TYR A C 1
ATOM 1474 O O . TYR A 1 181 ? -10.381 17.140 17.376 1.00 91.00 181 TYR A O 1
ATOM 1482 N N . ARG A 1 182 ? -12.239 15.889 17.608 1.00 92.06 182 ARG A N 1
ATOM 1483 C CA . ARG A 1 182 ? -13.156 17.019 17.763 1.00 92.06 182 ARG A CA 1
ATOM 1484 C C . ARG A 1 182 ? -12.832 17.795 19.034 1.00 92.06 182 ARG A C 1
ATOM 1486 O O . ARG A 1 182 ? -12.682 17.230 20.120 1.00 92.06 182 ARG A O 1
ATOM 1493 N N . CYS A 1 183 ? -12.772 19.115 18.932 1.00 92.69 183 CYS A N 1
ATOM 1494 C CA . CYS A 1 183 ? -12.403 19.974 20.045 1.00 92.69 183 CYS A CA 1
ATOM 1495 C C . CYS A 1 183 ? -13.240 21.252 20.110 1.00 92.69 183 CYS A C 1
ATOM 1497 O O . CYS A 1 183 ? -13.927 21.646 19.166 1.00 92.69 183 CYS A O 1
ATOM 1499 N N . ILE A 1 184 ? -13.179 21.910 21.265 1.00 94.44 184 ILE A N 1
ATOM 1500 C CA . ILE A 1 184 ? -13.609 23.298 21.405 1.00 94.44 184 ILE A CA 1
ATOM 1501 C C . ILE A 1 184 ? -12.393 24.131 21.782 1.00 94.44 184 ILE A C 1
ATOM 1503 O O . ILE A 1 184 ? -11.831 23.975 22.873 1.00 94.44 184 ILE A O 1
ATOM 1507 N N . PHE A 1 185 ? -12.005 25.036 20.889 1.00 93.88 185 PHE A N 1
ATOM 1508 C CA . PHE A 1 185 ? -11.004 26.053 21.184 1.00 93.88 185 PHE A CA 1
ATOM 1509 C C . PHE A 1 185 ? -11.658 27.168 21.989 1.00 93.88 185 PHE A C 1
ATOM 1511 O O . PHE A 1 185 ? -12.696 27.681 21.582 1.00 93.88 185 PHE A O 1
ATOM 1518 N N . TYR A 1 186 ? -11.071 27.558 23.116 1.00 93.12 186 TYR A N 1
ATOM 1519 C CA . TYR A 1 186 ? -11.613 28.629 23.949 1.00 93.12 186 TYR A CA 1
ATOM 1520 C C . TYR A 1 186 ? -10.521 29.542 24.496 1.00 93.12 186 TYR A C 1
ATOM 1522 O O . TYR A 1 186 ? -9.416 29.103 24.829 1.00 93.12 186 TYR A O 1
ATOM 1530 N N . ASP A 1 187 ? -10.865 30.819 24.635 1.00 88.44 187 ASP A N 1
ATOM 1531 C CA . ASP A 1 187 ? -10.016 31.812 25.280 1.00 88.44 187 ASP A CA 1
ATOM 1532 C C . ASP A 1 187 ? -10.377 31.875 26.765 1.00 88.44 187 ASP A C 1
ATOM 1534 O O . ASP A 1 187 ? -11.476 32.288 27.137 1.00 88.44 187 ASP A O 1
ATOM 1538 N N . TYR A 1 188 ? -9.458 31.452 27.635 1.00 88.94 188 TYR A N 1
ATOM 1539 C CA . TYR A 1 188 ? -9.708 31.460 29.074 1.00 88.94 188 TYR A CA 1
ATOM 1540 C C . TYR A 1 188 ? -9.728 32.887 29.636 1.00 88.94 188 TYR A C 1
ATOM 1542 O O . TYR A 1 188 ? -8.718 33.591 29.644 1.00 88.94 188 TYR A O 1
ATOM 1550 N N . GLN A 1 189 ? -10.869 33.278 30.195 1.00 87.31 189 GLN A N 1
ATOM 1551 C CA . GLN A 1 189 ? -11.067 34.532 30.910 1.00 87.31 189 GLN A CA 1
ATOM 1552 C C . GLN A 1 189 ? -11.117 34.265 32.417 1.00 87.31 189 GLN A C 1
ATOM 1554 O O . GLN A 1 189 ? -12.061 33.657 32.934 1.00 87.31 189 GLN A O 1
ATOM 1559 N N . LYS A 1 190 ? -10.089 34.734 33.136 1.00 85.38 190 LYS A N 1
ATOM 1560 C CA . LYS A 1 190 ? -9.959 34.563 34.590 1.00 85.38 190 LYS A CA 1
ATOM 1561 C C . LYS A 1 190 ? -11.190 35.121 35.315 1.00 85.38 190 LYS A C 1
ATOM 1563 O O . LYS A 1 190 ? -11.605 36.247 35.066 1.00 85.38 190 LYS A O 1
ATOM 1568 N N . GLY A 1 191 ? -11.751 34.335 36.235 1.00 82.06 191 GLY A N 1
ATOM 1569 C CA . GLY A 1 191 ? -12.894 34.735 37.065 1.00 82.06 191 GLY A CA 1
ATOM 1570 C C . GLY A 1 191 ? -14.271 34.556 36.416 1.00 82.06 191 GLY A C 1
ATOM 1571 O O . GLY A 1 191 ? -15.275 34.724 37.104 1.00 82.06 191 GLY A O 1
ATOM 1572 N N . LYS A 1 192 ? -14.352 34.165 35.135 1.00 86.38 192 LYS A N 1
ATOM 1573 C CA . LYS A 1 192 ? -15.628 33.825 34.491 1.00 86.38 192 LYS A CA 1
ATOM 1574 C C . LYS A 1 192 ? -15.912 32.325 34.568 1.00 86.38 192 LYS A C 1
ATOM 1576 O O . LYS A 1 192 ? -15.060 31.505 34.234 1.00 86.38 192 LYS A O 1
ATOM 1581 N N . LYS A 1 193 ? -17.130 31.968 34.990 1.00 83.44 193 LYS A N 1
ATOM 1582 C CA . LYS A 1 193 ? -17.601 30.570 35.010 1.00 83.44 193 LYS A CA 1
ATOM 1583 C C . LYS A 1 193 ? -17.878 30.034 33.603 1.00 83.44 193 LYS A C 1
ATOM 1585 O O . LYS A 1 193 ? -17.523 28.899 33.301 1.00 83.44 193 LYS A O 1
ATOM 1590 N N . LYS A 1 194 ? -18.454 30.884 32.748 1.00 91.69 194 LYS A N 1
ATOM 1591 C CA . LYS A 1 194 ? -18.697 30.613 31.330 1.00 91.69 194 LYS A CA 1
ATOM 1592 C C . LYS A 1 194 ? -17.573 31.180 30.474 1.00 91.69 194 LYS A C 1
ATOM 1594 O O . LYS A 1 194 ? -17.153 32.320 30.677 1.00 91.69 194 LYS A O 1
ATOM 1599 N N . GLN A 1 195 ? -17.105 30.384 29.526 1.00 92.88 195 GLN A N 1
ATOM 1600 C CA . GLN A 1 195 ? -16.089 30.750 28.547 1.00 92.88 195 GLN A CA 1
ATOM 1601 C C . GLN A 1 195 ? -16.705 30.682 27.150 1.00 92.88 195 GLN A C 1
ATOM 1603 O O . GLN A 1 195 ? -17.542 29.821 26.886 1.00 92.88 195 GLN A O 1
ATOM 1608 N N . ARG A 1 196 ? -16.291 31.578 26.252 1.00 93.25 196 ARG A N 1
ATOM 1609 C CA . ARG A 1 196 ? -16.651 31.480 24.832 1.00 93.25 196 ARG A CA 1
ATOM 1610 C C . ARG A 1 196 ? -15.665 30.546 24.151 1.00 93.25 196 ARG A C 1
ATOM 1612 O O . ARG A 1 196 ? -14.455 30.724 24.292 1.00 93.25 196 ARG A O 1
ATOM 1619 N N . GLY A 1 197 ? -16.189 29.571 23.428 1.00 93.88 197 GLY A N 1
ATOM 1620 C CA . GLY A 1 197 ? -15.407 28.663 22.611 1.00 93.88 197 GLY A CA 1
ATOM 1621 C C . GLY A 1 197 ? -15.953 28.569 21.196 1.00 93.88 197 GLY A C 1
ATOM 1622 O O . GLY A 1 197 ? -17.060 29.014 20.911 1.00 93.88 197 GLY A O 1
ATOM 1623 N N . TRP A 1 198 ? -15.168 27.981 20.310 1.00 93.94 198 TRP A N 1
ATOM 1624 C CA . TRP A 1 198 ? -15.553 27.638 18.950 1.00 93.94 198 TRP A CA 1
ATOM 1625 C C . TRP A 1 198 ? -15.384 26.131 18.766 1.00 93.94 198 TRP A C 1
ATOM 1627 O O . TRP A 1 198 ? -14.336 25.582 19.116 1.00 93.94 198 TRP A O 1
ATOM 1637 N N . CYS A 1 199 ? -16.423 25.458 18.275 1.00 93.12 199 CYS A N 1
ATOM 1638 C CA . CYS A 1 199 ? -16.420 24.011 18.075 1.00 93.12 199 CYS A CA 1
ATOM 1639 C C . CYS A 1 199 ? -15.845 23.640 16.706 1.00 93.12 199 CYS A C 1
ATOM 1641 O O . CYS A 1 199 ? -16.360 24.100 15.689 1.00 93.12 199 CYS A O 1
ATOM 1643 N N . SER A 1 200 ? -14.844 22.754 16.681 1.00 90.88 200 SER A N 1
ATOM 1644 C CA . SER A 1 200 ? -14.201 22.292 15.443 1.00 90.88 200 SER A CA 1
ATOM 1645 C C . SER A 1 200 ? -15.113 21.493 14.524 1.00 90.88 200 SER A C 1
ATOM 1647 O O . SER A 1 200 ? -14.830 21.432 13.339 1.00 90.88 200 SER A O 1
ATOM 1649 N N . HIS A 1 201 ? -16.203 20.936 15.056 1.00 91.06 201 HIS A N 1
ATOM 1650 C CA . HIS A 1 201 ? -17.085 20.038 14.319 1.00 91.06 201 HIS A CA 1
ATOM 1651 C C . HIS A 1 201 ? -18.319 20.745 13.731 1.00 91.06 201 HIS A C 1
ATOM 1653 O O . HIS A 1 201 ? -18.589 20.659 12.541 1.00 91.06 201 HIS A O 1
ATOM 1659 N N . CYS A 1 202 ? -19.089 21.485 14.543 1.00 90.88 202 CYS A N 1
ATOM 1660 C CA . CYS A 1 202 ? -20.272 22.209 14.041 1.00 90.88 202 CYS A CA 1
ATOM 1661 C C . CYS A 1 202 ? -19.978 23.648 13.598 1.00 90.88 202 CYS A C 1
ATOM 1663 O O . CYS A 1 202 ? -20.870 24.339 13.106 1.00 90.88 202 CYS A O 1
ATOM 1665 N N . HIS A 1 203 ? -18.742 24.105 13.813 1.00 90.94 203 HIS A N 1
ATOM 1666 C CA . HIS A 1 203 ? -18.225 25.424 13.439 1.00 90.94 203 HIS A CA 1
ATOM 1667 C C . HIS A 1 203 ? -18.966 26.606 14.080 1.00 90.94 203 HIS A C 1
ATOM 1669 O O . HIS A 1 203 ? -18.832 27.743 13.626 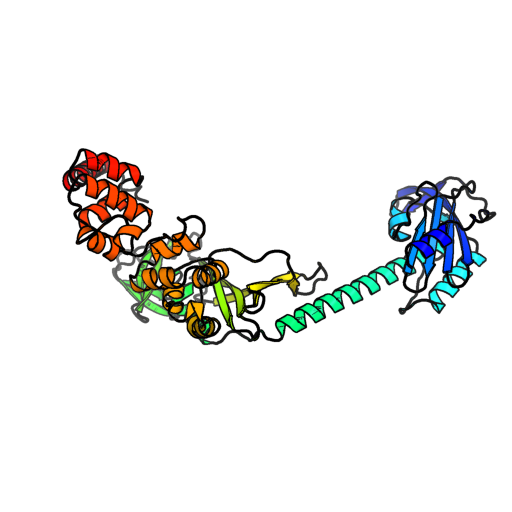1.00 90.94 203 HIS A O 1
ATOM 1675 N N . GLN A 1 204 ? -19.720 26.355 15.153 1.00 92.56 204 GLN A N 1
ATOM 1676 C CA . GLN A 1 204 ? -20.435 27.385 15.899 1.00 92.56 204 GLN A CA 1
ATOM 1677 C C . GLN A 1 204 ? -19.623 27.890 17.090 1.00 92.56 204 GLN A C 1
ATOM 1679 O O . GLN A 1 204 ? -18.892 27.138 17.746 1.00 92.56 204 GLN A O 1
ATOM 1684 N N . GLU A 1 205 ? -19.797 29.175 17.396 1.00 94.06 205 GLU A N 1
ATOM 1685 C CA . GLU A 1 205 ? -19.410 29.710 18.695 1.00 94.06 205 GLU A CA 1
ATOM 1686 C C . GLU A 1 205 ? -20.398 29.247 19.768 1.00 94.06 205 GLU A C 1
ATOM 1688 O O . GLU A 1 205 ? -21.612 29.275 19.580 1.00 94.06 205 GLU A O 1
ATOM 1693 N N . VAL A 1 206 ? -19.865 28.827 20.908 1.00 95.19 206 VAL A N 1
ATOM 1694 C CA . VAL A 1 206 ? -20.621 28.224 22.002 1.00 95.19 206 VAL A CA 1
ATOM 1695 C C . VAL A 1 206 ? -20.161 28.767 23.350 1.00 95.19 206 VAL A C 1
ATOM 1697 O O . VAL A 1 206 ? -18.996 29.129 23.531 1.00 95.19 206 VAL A O 1
ATOM 1700 N N . GLU A 1 207 ? -21.070 28.807 24.322 1.00 95.56 207 GLU A N 1
ATOM 1701 C CA . GLU A 1 207 ? -20.722 29.058 25.720 1.00 95.56 207 GLU A CA 1
ATOM 1702 C C . GLU A 1 207 ? -20.507 27.733 26.450 1.00 95.56 207 GLU A C 1
ATOM 1704 O O . GLU A 1 207 ? -21.407 26.901 26.517 1.00 95.56 207 GLU A O 1
ATOM 1709 N N . ILE A 1 208 ? -19.322 27.550 27.027 1.00 95.00 208 ILE A N 1
ATOM 1710 C CA . ILE A 1 208 ? -18.946 26.351 27.783 1.00 95.00 208 ILE A CA 1
ATOM 1711 C C . ILE A 1 208 ? -18.731 26.708 29.254 1.00 95.00 208 ILE A C 1
ATOM 1713 O O . ILE A 1 208 ? -18.158 27.752 29.579 1.00 95.00 208 ILE A O 1
ATOM 1717 N N . GLU A 1 209 ? -19.194 25.854 30.161 1.00 92.31 209 GLU A N 1
ATOM 1718 C CA . GLU A 1 209 ? -19.129 26.086 31.605 1.00 92.31 209 GLU A CA 1
ATOM 1719 C C . GLU A 1 209 ? -18.006 25.262 32.246 1.00 92.31 209 GLU A C 1
ATOM 1721 O O . GLU A 1 209 ? -17.851 24.078 31.964 1.00 92.31 209 GLU A O 1
ATOM 1726 N N . HIS A 1 210 ? -17.191 25.910 33.084 1.00 88.44 210 HIS A N 1
ATOM 1727 C CA . HIS A 1 210 ? -16.061 25.293 33.791 1.00 88.44 210 HIS A CA 1
ATOM 1728 C C . HIS A 1 210 ? -15.117 24.418 32.924 1.00 88.44 210 HIS A C 1
ATOM 1730 O O . HIS A 1 210 ? -14.676 23.362 33.388 1.00 88.44 210 HIS A O 1
ATOM 1736 N N . PRO A 1 211 ? -14.734 24.831 31.694 1.00 91.31 211 PRO A N 1
ATOM 1737 C CA . PRO A 1 211 ? -13.878 24.004 30.850 1.00 91.31 211 PRO A CA 1
ATOM 1738 C C . PRO A 1 211 ? -12.478 23.853 31.453 1.00 91.31 211 PRO A C 1
ATOM 1740 O O . PRO A 1 211 ? -11.799 24.837 31.775 1.00 91.31 211 PRO A O 1
ATOM 1743 N N . LYS A 1 212 ? -12.013 22.606 31.551 1.00 91.38 212 LYS A N 1
ATOM 1744 C CA . LYS A 1 212 ? -10.635 22.273 31.922 1.00 91.38 212 LYS A CA 1
ATOM 1745 C C . LYS A 1 212 ? -9.856 21.893 30.666 1.00 91.38 212 LYS A C 1
ATOM 1747 O O . LYS A 1 212 ? -10.309 21.074 29.874 1.00 91.38 212 LYS A O 1
ATOM 1752 N N . HIS A 1 213 ? -8.671 22.476 30.489 1.00 90.69 213 HIS A N 1
ATOM 1753 C CA . HIS A 1 213 ? -7.809 22.162 29.350 1.00 90.69 213 HIS A CA 1
ATOM 1754 C C . HIS A 1 213 ? -7.550 20.650 29.252 1.00 90.69 213 HIS A C 1
ATOM 1756 O O . HIS A 1 213 ? -7.181 20.030 30.249 1.00 90.69 213 HIS A O 1
ATOM 1762 N N . ARG A 1 214 ? -7.731 20.091 28.048 1.00 91.50 214 ARG A N 1
ATOM 1763 C CA . ARG A 1 214 ? -7.634 18.661 27.694 1.00 91.50 214 ARG A CA 1
ATOM 1764 C C . ARG A 1 214 ? -8.662 17.748 28.359 1.00 91.50 214 ARG A C 1
ATOM 1766 O O . ARG A 1 214 ? -8.613 16.545 28.138 1.00 91.50 214 ARG A O 1
ATOM 1773 N N . ALA A 1 215 ? -9.595 18.288 29.139 1.00 93.19 215 ALA A N 1
ATOM 1774 C CA . ALA A 1 215 ? -10.715 17.494 29.613 1.00 93.19 215 ALA A CA 1
ATOM 1775 C C . ALA A 1 215 ? -11.700 17.245 28.470 1.00 93.19 215 ALA A C 1
ATOM 1777 O O . ALA A 1 215 ? -11.889 18.103 27.600 1.00 93.19 215 ALA A O 1
ATOM 1778 N N . GLN A 1 216 ? -12.325 16.072 28.508 1.00 94.25 216 GLN A N 1
ATOM 1779 C CA . GLN A 1 216 ? -13.453 15.748 27.651 1.00 94.25 216 GLN A CA 1
ATOM 1780 C C . GLN A 1 216 ? -14.702 16.506 28.105 1.00 94.25 216 GLN A C 1
ATOM 1782 O O . GLN A 1 216 ? -14.873 16.823 29.284 1.00 94.25 216 GLN A O 1
ATOM 1787 N N . GLY A 1 217 ? -15.579 16.774 27.153 1.00 93.88 217 GLY A N 1
ATOM 1788 C CA . GLY A 1 217 ? -16.882 17.369 27.370 1.00 93.88 217 GLY A CA 1
ATOM 1789 C C . GLY A 1 217 ? -17.760 17.180 26.146 1.00 93.88 217 GLY A C 1
ATOM 1790 O O . GLY A 1 217 ? -17.474 16.370 25.263 1.00 93.88 217 GLY A O 1
ATOM 1791 N N . GLU A 1 218 ? -18.830 17.955 26.099 1.00 95.75 218 GLU A N 1
ATOM 1792 C CA . GLU A 1 218 ? -19.806 17.912 25.024 1.00 95.75 218 GLU A CA 1
ATOM 1793 C C . GLU A 1 218 ? -20.030 19.322 24.484 1.00 95.75 218 GLU A C 1
ATOM 1795 O O . GLU A 1 218 ? -20.063 20.298 25.239 1.00 95.75 218 GLU A O 1
ATOM 1800 N N . CYS A 1 219 ? -20.154 19.443 23.166 1.00 95.62 219 CYS A N 1
ATOM 1801 C CA . CYS A 1 219 ? -20.530 20.705 22.556 1.00 95.62 219 CYS A CA 1
ATOM 1802 C C . CYS A 1 219 ? -22.007 21.007 22.854 1.00 95.62 219 CYS A C 1
ATOM 1804 O O . CYS A 1 219 ? -22.862 20.219 22.460 1.00 95.62 219 CYS A O 1
ATOM 1806 N N . PRO A 1 220 ? -22.350 22.161 23.450 1.00 96.19 220 PRO A N 1
ATOM 1807 C CA . PRO A 1 220 ? -23.737 22.477 23.799 1.00 96.19 220 PRO A CA 1
ATOM 1808 C C . PRO A 1 220 ? -24.633 22.749 22.578 1.00 96.19 220 PRO A C 1
ATOM 1810 O O . PRO A 1 220 ? -25.843 22.847 22.734 1.00 96.19 220 PRO A O 1
ATOM 1813 N N . HIS A 1 221 ? -24.054 22.906 21.380 1.00 96.06 221 HIS A N 1
ATOM 1814 C CA . HIS A 1 221 ? -24.804 23.121 20.140 1.00 96.06 221 HIS A CA 1
ATOM 1815 C C . HIS A 1 221 ? -25.074 21.819 19.375 1.00 96.06 221 HIS A C 1
ATOM 1817 O O . HIS A 1 221 ? -26.198 21.567 18.964 1.00 96.06 221 HIS A O 1
ATOM 1823 N N . CYS A 1 222 ? -24.038 21.011 19.121 1.00 94.00 222 CYS A N 1
ATOM 1824 C CA . CYS A 1 222 ? -24.160 19.797 18.300 1.00 94.00 222 CYS A CA 1
ATOM 1825 C C . CYS A 1 222 ? -24.087 18.495 19.096 1.00 94.00 222 CYS A C 1
ATOM 1827 O O . CYS A 1 222 ? -24.102 17.426 18.493 1.00 94.00 222 CYS A O 1
ATOM 1829 N N . HIS A 1 223 ? -23.939 18.570 20.419 1.00 94.56 223 HIS A N 1
ATOM 1830 C CA . HIS A 1 223 ? -23.880 17.414 21.315 1.00 94.56 223 HIS A CA 1
ATOM 1831 C C . HIS A 1 223 ? -22.742 16.422 21.020 1.00 94.56 223 HIS A C 1
ATOM 1833 O O . HIS A 1 223 ? -22.696 15.309 21.539 1.00 94.56 223 HIS A O 1
ATOM 1839 N N . SER A 1 224 ? -21.776 16.824 20.190 1.00 92.62 224 SER A N 1
ATOM 1840 C CA . SER A 1 224 ? -20.597 16.011 19.917 1.00 92.62 224 SER A CA 1
ATOM 1841 C C . SER A 1 224 ? -19.683 15.968 21.129 1.00 92.62 224 SER A C 1
ATOM 1843 O O . SER A 1 224 ? -19.420 16.997 21.758 1.00 92.62 224 SER A O 1
ATOM 1845 N N . LYS A 1 225 ? -19.139 14.778 21.399 1.00 94.19 225 LYS A N 1
ATOM 1846 C CA . LYS A 1 225 ? -18.007 14.613 22.311 1.00 94.19 225 LYS A CA 1
ATOM 1847 C C . LYS A 1 225 ? -16.822 15.406 21.771 1.00 94.19 225 LYS A C 1
ATOM 1849 O O . LYS A 1 225 ? -16.498 15.307 20.592 1.00 94.19 225 LYS A O 1
ATOM 1854 N N . VAL A 1 226 ? -16.207 16.192 22.641 1.00 94.31 226 VAL A N 1
ATOM 1855 C CA . VAL A 1 226 ? -15.089 17.079 22.317 1.00 94.31 226 VAL A CA 1
ATOM 1856 C C . VAL A 1 226 ? -14.089 17.094 23.464 1.00 94.31 226 VAL A C 1
ATOM 1858 O O . VAL A 1 226 ? -14.424 16.737 24.592 1.00 94.31 226 VAL A O 1
ATOM 1861 N N . PHE A 1 227 ? -12.879 17.580 23.216 1.00 94.56 227 PHE A N 1
ATOM 1862 C CA . PHE A 1 227 ? -11.976 18.019 24.281 1.00 94.56 227 PHE A CA 1
ATOM 1863 C C . PHE A 1 227 ? -11.758 19.535 24.243 1.00 94.56 227 PHE A C 1
ATOM 1865 O O . PHE A 1 227 ? -11.784 20.171 23.188 1.00 94.56 227 PHE A O 1
ATOM 1872 N N . PHE A 1 228 ? -11.544 20.139 25.410 1.00 94.31 228 PHE A N 1
ATOM 1873 C CA . PHE A 1 228 ? -11.391 21.589 25.522 1.00 94.31 228 PHE A CA 1
ATOM 1874 C C . PHE A 1 228 ? -9.931 22.029 25.359 1.00 94.31 228 PHE A C 1
ATOM 1876 O O . PHE A 1 228 ? -9.043 21.615 26.111 1.00 94.31 228 PHE A O 1
ATOM 1883 N N . LEU A 1 229 ? -9.667 22.948 24.432 1.00 93.50 229 LEU A N 1
ATOM 1884 C CA . LEU A 1 229 ? -8.339 23.514 24.199 1.00 93.50 229 LEU A CA 1
ATOM 1885 C C . LEU A 1 229 ? -8.299 25.008 24.523 1.00 93.50 229 LEU A C 1
ATOM 1887 O O . LEU A 1 229 ? -8.858 25.830 23.805 1.00 93.50 229 LEU A O 1
ATOM 1891 N N . ALA A 1 230 ? -7.588 25.355 25.599 1.00 92.06 230 ALA A N 1
ATOM 1892 C CA . ALA A 1 230 ? -7.337 26.737 25.977 1.00 92.06 230 ALA A CA 1
ATOM 1893 C C . ALA A 1 230 ? -6.238 27.326 25.080 1.00 92.06 230 ALA A C 1
ATOM 1895 O O . ALA A 1 230 ? -5.070 26.960 25.221 1.00 92.06 230 ALA A O 1
ATOM 1896 N N . THR A 1 231 ? -6.592 28.247 24.189 1.00 90.38 231 THR A N 1
ATOM 1897 C CA . THR A 1 231 ? -5.678 28.897 23.223 1.00 90.38 231 THR A CA 1
ATOM 1898 C C . THR A 1 231 ? -4.503 29.601 23.912 1.00 90.38 231 THR A C 1
ATOM 1900 O O . THR A 1 231 ? -3.358 29.469 23.494 1.00 90.38 231 THR A O 1
ATOM 1903 N N . GLY A 1 232 ? -4.749 30.261 25.048 1.00 85.12 232 GLY A N 1
ATOM 1904 C CA . GLY A 1 232 ? -3.727 30.965 25.833 1.00 85.12 232 GLY A CA 1
ATOM 1905 C C . GLY A 1 232 ? -2.687 30.081 26.526 1.00 85.12 232 GLY A C 1
ATOM 1906 O O . GLY A 1 232 ? -1.808 30.602 27.206 1.00 85.12 232 GLY A O 1
ATOM 1907 N N . LYS A 1 233 ? -2.774 28.752 26.393 1.00 84.81 233 LYS A N 1
ATOM 1908 C CA . LYS A 1 233 ? -1.723 27.818 26.830 1.00 84.81 233 LYS A CA 1
ATOM 1909 C C . LYS A 1 233 ? -0.657 27.576 25.757 1.00 84.81 233 LYS A C 1
ATOM 1911 O O . LYS A 1 233 ? 0.346 26.932 26.051 1.00 84.81 233 LYS A O 1
ATOM 1916 N N . PHE A 1 234 ? -0.862 28.079 24.542 1.00 85.62 234 PHE A N 1
ATOM 1917 C CA . PHE A 1 234 ? 0.053 27.921 23.417 1.00 85.62 234 PHE A CA 1
ATOM 1918 C C . PHE A 1 234 ? 0.865 29.206 23.207 1.00 85.62 234 PHE A C 1
ATOM 1920 O O . PHE A 1 234 ? 0.348 30.304 23.401 1.00 85.62 234 PHE A O 1
ATOM 1927 N N . LYS A 1 235 ? 2.141 29.063 22.818 1.00 78.75 235 LYS A N 1
ATOM 1928 C CA . LYS A 1 235 ? 3.125 30.162 22.731 1.00 78.75 235 LYS A CA 1
ATOM 1929 C C . LYS A 1 235 ? 2.643 31.339 21.874 1.00 78.75 235 LYS A C 1
ATOM 1931 O O . LYS A 1 235 ? 2.846 32.483 22.260 1.00 78.75 235 LYS A O 1
ATOM 1936 N N . ASP A 1 236 ? 1.961 31.038 20.773 1.00 83.44 236 ASP A N 1
ATOM 1937 C CA . ASP A 1 236 ? 1.454 32.028 19.816 1.00 83.44 236 ASP A CA 1
ATOM 1938 C C . ASP A 1 236 ? -0.071 32.224 19.926 1.00 83.44 236 ASP A C 1
ATOM 1940 O O . ASP A 1 236 ? -0.707 32.723 19.003 1.00 83.44 236 ASP A O 1
ATOM 1944 N N . HIS A 1 237 ? -0.681 31.794 21.043 1.00 80.00 237 HIS A N 1
ATOM 1945 C CA . HIS A 1 237 ? -2.140 31.715 21.226 1.00 80.00 237 HIS A CA 1
ATOM 1946 C C . HIS A 1 237 ? -2.860 30.881 20.149 1.00 80.00 237 HIS A C 1
ATOM 1948 O O . HIS A 1 237 ? -4.062 31.019 19.918 1.00 80.00 237 HIS A O 1
ATOM 1954 N N . GLU A 1 238 ? -2.114 29.985 19.505 1.00 84.56 238 GLU A N 1
ATOM 1955 C CA . GLU A 1 238 ? -2.560 29.180 18.379 1.00 84.56 238 GLU A CA 1
ATOM 1956 C C . GLU A 1 238 ? -2.532 27.702 18.771 1.00 84.56 238 GLU A C 1
ATOM 1958 O O . GLU A 1 238 ? -1.473 27.082 18.901 1.00 84.56 238 GLU A O 1
ATOM 1963 N N . ALA A 1 239 ? -3.716 27.147 19.016 1.00 85.75 239 ALA A N 1
ATOM 1964 C CA . ALA A 1 239 ? -3.898 25.733 19.277 1.00 85.75 239 ALA A CA 1
ATOM 1965 C C . ALA A 1 239 ? -4.121 25.007 17.948 1.00 85.75 239 ALA A C 1
ATOM 1967 O O . ALA A 1 239 ? -4.996 25.383 17.167 1.00 85.75 239 ALA A O 1
ATOM 1968 N N . VAL A 1 240 ? -3.347 23.950 17.714 1.00 86.75 240 VAL A N 1
ATOM 1969 C CA . VAL A 1 240 ? -3.434 23.131 16.502 1.00 86.75 240 VAL A CA 1
ATOM 1970 C C . VAL A 1 240 ? -3.745 21.694 16.892 1.00 86.75 240 VAL A C 1
ATOM 1972 O O . VAL A 1 240 ? -3.070 21.119 17.748 1.00 86.75 240 VAL A O 1
ATOM 1975 N N . VAL A 1 241 ? -4.741 21.112 16.232 1.00 87.94 241 VAL A N 1
ATOM 1976 C CA . VAL A 1 241 ? -5.073 19.689 16.311 1.00 87.94 241 VAL A CA 1
ATOM 1977 C C . VAL A 1 241 ? -4.707 19.041 14.985 1.00 87.94 241 VAL A C 1
ATOM 1979 O O . VAL A 1 241 ? -5.007 19.572 13.916 1.00 87.94 241 VAL A O 1
ATOM 1982 N N . ARG A 1 242 ? -4.025 17.898 15.066 1.00 89.62 242 ARG A N 1
ATOM 1983 C CA . ARG A 1 242 ? -3.666 17.077 13.910 1.00 89.62 242 ARG A CA 1
ATOM 1984 C C . ARG A 1 242 ? -4.160 15.659 14.141 1.00 89.62 242 ARG A C 1
ATOM 1986 O O . ARG A 1 242 ? -3.894 15.102 15.204 1.00 89.62 242 ARG A O 1
ATOM 1993 N N . GLY A 1 243 ? -4.838 15.104 13.146 1.00 89.38 243 GLY A N 1
ATOM 1994 C CA . GLY A 1 243 ? -5.194 13.689 13.085 1.00 89.38 243 GLY A CA 1
ATOM 1995 C C . GLY A 1 243 ? -4.484 13.011 11.920 1.00 89.38 243 GLY A C 1
ATOM 1996 O O . GLY A 1 243 ? -4.295 13.627 10.871 1.00 89.38 243 GLY A O 1
ATOM 1997 N N . ASP A 1 244 ? -4.072 11.765 12.124 1.00 93.94 244 ASP A N 1
ATOM 1998 C CA . ASP A 1 244 ? -3.532 10.874 11.093 1.00 93.94 244 ASP A CA 1
ATOM 1999 C C . ASP A 1 244 ? -4.062 9.475 11.399 1.00 93.94 244 ASP A C 1
ATOM 2001 O O . ASP A 1 244 ? -3.506 8.747 12.223 1.00 93.94 244 ASP A O 1
ATOM 2005 N N . GLU A 1 245 ? -5.196 9.143 10.791 1.00 95.81 245 GLU A N 1
ATOM 2006 C CA . GLU A 1 245 ? -5.847 7.854 10.983 1.00 95.81 245 GLU A CA 1
ATOM 2007 C C . GLU A 1 245 ? -5.918 7.071 9.683 1.00 95.81 245 GLU A C 1
ATOM 2009 O O . GLU A 1 245 ? -5.988 7.612 8.577 1.00 95.81 245 GLU A O 1
ATOM 2014 N N . TRP A 1 246 ? -5.935 5.753 9.842 1.00 97.12 246 TRP A N 1
ATOM 2015 C CA . TRP A 1 246 ? -6.043 4.818 8.738 1.00 97.12 246 TRP A CA 1
ATOM 2016 C C . TRP A 1 246 ? -7.351 4.052 8.827 1.00 97.12 246 TRP A C 1
ATOM 2018 O O . TRP A 1 246 ? -7.732 3.562 9.897 1.00 97.12 246 TRP A O 1
ATOM 2028 N N . PHE A 1 247 ? -7.989 3.853 7.676 1.00 98.06 247 PHE A N 1
ATOM 2029 C CA . PHE A 1 247 ? -9.101 2.920 7.556 1.00 98.06 247 PHE A CA 1
ATOM 2030 C C . PHE A 1 247 ? -9.015 2.068 6.291 1.00 98.06 247 PHE A C 1
ATOM 2032 O O . PHE A 1 247 ? -8.297 2.382 5.339 1.00 98.06 247 PHE A O 1
ATOM 2039 N N . CYS A 1 248 ? -9.752 0.961 6.287 1.00 98.25 248 CYS A N 1
ATOM 2040 C CA . CYS A 1 248 ? -9.937 0.116 5.123 1.00 98.25 248 CYS A CA 1
ATOM 2041 C C . CYS A 1 248 ? -11.398 0.102 4.680 1.00 98.25 248 CYS A C 1
ATOM 2043 O O . CYS A 1 248 ? -12.302 -0.162 5.472 1.00 98.25 248 CYS A O 1
ATOM 2045 N N . TYR A 1 249 ? -11.608 0.346 3.390 1.00 98.44 249 TYR A N 1
ATOM 2046 C CA . TYR A 1 249 ? -12.861 0.089 2.696 1.00 98.44 249 TYR A CA 1
ATOM 2047 C C . TYR A 1 249 ? -12.713 -1.208 1.899 1.00 98.44 249 TYR A C 1
ATOM 2049 O O . TYR A 1 249 ? -11.833 -1.327 1.040 1.00 98.44 249 TYR A O 1
ATOM 2057 N N . ILE A 1 250 ? -13.554 -2.196 2.195 1.00 98.06 250 ILE A N 1
ATOM 2058 C CA . ILE A 1 250 ? -13.498 -3.508 1.552 1.00 98.06 250 ILE A CA 1
ATOM 2059 C C . ILE A 1 250 ? -14.527 -3.524 0.428 1.00 98.06 250 ILE A C 1
ATOM 2061 O O . ILE A 1 250 ? -15.723 -3.672 0.654 1.00 98.06 250 ILE A O 1
ATOM 2065 N N . GLN A 1 251 ? -14.057 -3.355 -0.804 1.00 97.94 251 GLN A N 1
ATOM 2066 C CA . GLN A 1 251 ? -14.932 -3.331 -1.967 1.00 97.94 251 GLN A CA 1
ATOM 2067 C C . GLN A 1 251 ? -15.150 -4.756 -2.493 1.00 97.94 251 GLN A C 1
ATOM 2069 O O . GLN A 1 251 ? -14.163 -5.415 -2.830 1.00 97.94 251 GLN A O 1
ATOM 2074 N N . PRO A 1 252 ? -16.396 -5.232 -2.651 1.00 96.75 252 PRO A N 1
ATOM 2075 C CA . PRO A 1 252 ? -16.662 -6.454 -3.399 1.00 96.75 252 PRO A CA 1
ATOM 2076 C C . PRO A 1 252 ? -16.133 -6.348 -4.838 1.00 96.75 252 PRO A C 1
ATOM 2078 O O . PRO A 1 252 ? -16.192 -5.288 -5.464 1.00 96.75 252 PRO A O 1
ATOM 2081 N N . THR A 1 253 ? -15.626 -7.456 -5.368 1.00 96.50 253 THR A N 1
ATOM 2082 C CA . THR A 1 253 ? -15.186 -7.593 -6.763 1.00 96.50 253 THR A CA 1
ATOM 2083 C C . THR A 1 253 ? -15.791 -8.847 -7.384 1.00 96.50 253 THR A C 1
ATOM 2085 O O . THR A 1 253 ? -16.391 -9.665 -6.681 1.00 96.50 253 THR A O 1
ATOM 2088 N N . ASP A 1 254 ? -15.637 -9.028 -8.694 1.00 93.12 254 ASP A N 1
ATOM 2089 C CA . ASP A 1 254 ? -16.161 -10.212 -9.388 1.00 93.12 254 ASP A CA 1
ATOM 2090 C C . ASP A 1 254 ? -15.526 -11.508 -8.855 1.00 93.12 254 ASP A C 1
ATOM 2092 O O . ASP A 1 254 ? -16.225 -12.486 -8.606 1.00 93.12 254 ASP A O 1
ATOM 2096 N N . GLU A 1 255 ? -14.214 -11.491 -8.587 1.00 94.06 255 GLU A N 1
ATOM 2097 C CA . GLU A 1 255 ? -13.450 -12.651 -8.095 1.00 94.06 255 GLU A CA 1
ATOM 2098 C C . GLU A 1 255 ? -13.472 -12.820 -6.564 1.00 94.06 255 GLU A C 1
ATOM 2100 O O . GLU A 1 255 ? -13.057 -13.864 -6.059 1.00 94.06 255 GLU A O 1
ATOM 2105 N N . GLY A 1 256 ? -13.892 -11.801 -5.810 1.00 96.56 256 GLY A N 1
ATOM 2106 C CA . GLY A 1 256 ? -13.803 -11.770 -4.349 1.00 96.56 256 GLY A CA 1
ATOM 2107 C C . GLY A 1 256 ? -13.967 -10.354 -3.806 1.00 96.56 256 GLY A C 1
ATOM 2108 O O . GLY A 1 256 ? -15.081 -9.823 -3.777 1.00 96.56 256 GLY A O 1
ATOM 2109 N N . TRP A 1 257 ? -12.860 -9.739 -3.383 1.00 97.81 257 TRP A N 1
ATOM 2110 C CA . TRP A 1 257 ? -12.840 -8.348 -2.915 1.00 97.81 257 TRP A CA 1
ATOM 2111 C C . TRP A 1 257 ? -11.494 -7.649 -3.133 1.00 97.81 257 TRP A C 1
ATOM 2113 O O . TRP A 1 257 ? -10.449 -8.271 -3.337 1.00 97.81 257 TRP A O 1
ATOM 2123 N N . CYS A 1 258 ? -11.520 -6.321 -3.042 1.00 98.19 258 CYS A N 1
ATOM 2124 C CA . CYS A 1 258 ? -10.351 -5.463 -2.944 1.00 98.19 258 CYS A CA 1
ATOM 2125 C C . CYS A 1 258 ? -10.348 -4.753 -1.587 1.00 98.19 258 CYS A C 1
ATOM 2127 O O . CYS A 1 258 ? -11.251 -3.973 -1.283 1.00 98.19 258 CYS A O 1
ATOM 2129 N N . LEU A 1 259 ? -9.298 -4.972 -0.799 1.00 98.44 259 LEU A N 1
ATOM 2130 C CA . LEU A 1 259 ? -9.006 -4.161 0.382 1.00 98.44 259 LEU A CA 1
ATOM 2131 C C . LEU A 1 259 ? -8.407 -2.840 -0.092 1.00 98.44 259 LEU A C 1
ATOM 2133 O O . LEU A 1 259 ? -7.356 -2.856 -0.735 1.00 98.44 259 LEU A O 1
ATOM 2137 N N . ARG A 1 260 ? -9.064 -1.718 0.195 1.00 98.38 260 ARG A N 1
ATOM 2138 C CA . ARG A 1 260 ? -8.599 -0.372 -0.162 1.00 98.38 260 ARG A CA 1
ATOM 2139 C C . ARG A 1 260 ? -8.254 0.379 1.112 1.00 98.38 260 ARG A C 1
ATOM 2141 O O . ARG A 1 260 ? -9.116 0.556 1.967 1.00 98.38 260 ARG A O 1
ATOM 2148 N N . TYR A 1 261 ? -6.994 0.763 1.261 1.00 98.50 261 TYR A N 1
ATOM 2149 C CA . TYR A 1 261 ? -6.480 1.410 2.463 1.00 98.50 261 TYR A CA 1
ATOM 2150 C C . TYR A 1 261 ? -6.352 2.904 2.240 1.00 98.50 261 TYR A C 1
ATOM 2152 O O . TYR A 1 261 ? -5.700 3.347 1.290 1.00 98.50 261 TYR A O 1
ATOM 2160 N N . PHE A 1 262 ? -6.941 3.655 3.155 1.00 98.06 262 PHE A N 1
ATOM 2161 C CA . PHE A 1 262 ? -6.974 5.098 3.123 1.00 98.06 262 PHE A CA 1
ATOM 2162 C C . PHE A 1 262 ? -6.304 5.668 4.360 1.00 98.06 262 PHE A C 1
ATOM 2164 O O . PHE A 1 262 ? -6.519 5.186 5.472 1.00 98.06 262 PHE A O 1
ATOM 2171 N N . GLN A 1 263 ? -5.522 6.713 4.136 1.00 97.19 263 GLN A N 1
ATOM 2172 C CA . GLN A 1 263 ? -4.985 7.575 5.168 1.00 97.19 263 GLN A CA 1
ATOM 2173 C C . GLN A 1 263 ? -5.782 8.873 5.168 1.00 97.19 263 GLN A C 1
ATOM 2175 O O . GLN A 1 263 ? -5.983 9.478 4.111 1.00 97.19 263 GLN A O 1
ATOM 2180 N N . VAL A 1 264 ? -6.229 9.289 6.343 1.00 96.19 264 VAL A N 1
ATOM 2181 C CA . VAL A 1 264 ? -7.005 10.506 6.542 1.00 96.19 264 VAL A CA 1
ATOM 2182 C C . VAL A 1 264 ? -6.204 11.430 7.438 1.00 96.19 264 VAL A C 1
ATOM 2184 O O . VAL A 1 264 ? -5.912 11.099 8.586 1.00 96.19 264 VAL A O 1
ATOM 2187 N N . TYR A 1 265 ? -5.874 12.599 6.907 1.00 93.25 265 TYR A N 1
ATOM 2188 C CA . TYR A 1 265 ? -5.273 13.673 7.675 1.00 93.25 265 TYR A CA 1
ATOM 2189 C C . TYR A 1 265 ? -6.331 14.690 8.060 1.00 93.25 265 TYR A C 1
ATOM 2191 O O . TYR A 1 265 ? -7.097 15.134 7.207 1.00 93.25 265 TYR A O 1
ATOM 2199 N N . LEU A 1 266 ? -6.322 15.083 9.326 1.00 88.69 266 LEU A N 1
ATOM 2200 C CA . LEU A 1 266 ? -7.085 16.213 9.833 1.00 88.69 266 LEU A CA 1
ATOM 2201 C C . LEU A 1 266 ? -6.116 17.318 10.245 1.00 88.69 266 LEU A C 1
ATOM 2203 O O . LEU A 1 266 ? -5.128 17.059 10.939 1.00 88.69 266 LEU A O 1
ATOM 2207 N N . TYR A 1 267 ? -6.443 18.554 9.884 1.00 86.25 267 TYR A N 1
ATOM 2208 C CA . TYR A 1 267 ? -5.802 19.744 10.426 1.00 86.25 267 TYR A CA 1
ATOM 2209 C C . TYR A 1 267 ? -6.872 20.730 10.899 1.00 86.25 267 TYR A C 1
ATOM 2211 O O . TYR A 1 267 ? -7.719 21.154 10.120 1.00 86.25 267 TYR A O 1
ATOM 2219 N N . SER A 1 268 ? -6.822 21.110 12.176 1.00 83.75 268 SER A N 1
ATOM 2220 C CA . SER A 1 268 ? -7.689 22.147 12.741 1.00 83.75 268 SER A CA 1
ATOM 2221 C C . SER A 1 268 ? -6.867 23.144 13.549 1.00 83.75 268 SER A C 1
ATOM 2223 O O . SER A 1 268 ? -5.892 22.777 14.212 1.00 83.75 268 SER A O 1
ATOM 2225 N N . ASN A 1 269 ? -7.244 24.418 13.475 1.00 84.88 269 ASN A N 1
ATOM 2226 C CA . ASN A 1 269 ? -6.477 25.522 14.032 1.00 84.88 269 ASN A CA 1
ATOM 2227 C C . ASN A 1 269 ? -7.406 26.574 14.654 1.00 84.88 269 ASN A C 1
ATOM 2229 O O . ASN A 1 269 ? -8.337 27.069 14.016 1.00 84.88 269 ASN A O 1
ATOM 2233 N N . SER A 1 270 ? -7.121 26.950 15.903 1.00 83.88 270 SER A N 1
ATOM 2234 C CA . SER A 1 270 ? -7.924 27.913 16.660 1.00 83.88 270 SER A CA 1
ATOM 2235 C C . SER A 1 270 ? -7.930 29.325 16.081 1.00 83.88 270 SER A C 1
ATOM 2237 O O . SER A 1 270 ? -8.865 30.082 16.335 1.00 83.88 270 SER A O 1
ATOM 2239 N N . ARG A 1 271 ? -6.880 29.707 15.347 1.00 81.12 271 ARG A N 1
ATOM 2240 C CA . ARG A 1 271 ? -6.709 31.047 14.783 1.00 81.12 271 ARG A CA 1
ATOM 2241 C C . ARG A 1 271 ? -7.513 31.229 13.509 1.00 81.12 271 ARG A C 1
ATOM 2243 O O . ARG A 1 271 ? -8.198 32.236 13.363 1.00 81.12 271 ARG A O 1
ATOM 2250 N N . THR A 1 272 ? -7.412 30.275 12.590 1.00 75.44 272 THR A N 1
ATOM 2251 C CA . THR A 1 272 ? -8.163 30.326 11.334 1.00 75.44 272 THR A CA 1
ATOM 2252 C C . THR A 1 272 ? -9.631 29.995 11.559 1.00 75.44 272 THR A C 1
ATOM 2254 O O . THR A 1 272 ? -10.459 30.440 10.768 1.00 75.44 272 THR A O 1
ATOM 2257 N N . ARG A 1 273 ? -9.959 29.235 12.624 1.00 70.88 273 ARG A N 1
ATOM 2258 C CA . ARG A 1 273 ? -11.305 28.681 12.865 1.00 70.88 273 ARG A CA 1
ATOM 2259 C C . ARG A 1 273 ? -11.867 28.025 11.601 1.00 70.88 273 ARG A C 1
ATOM 2261 O O . ARG A 1 273 ? -13.069 28.038 11.349 1.00 70.88 273 ARG A O 1
ATOM 2268 N N . THR A 1 274 ? -10.966 27.511 10.768 1.00 59.00 274 THR A N 1
ATOM 2269 C CA . THR A 1 274 ? -11.319 26.688 9.625 1.00 59.00 274 THR A CA 1
ATOM 2270 C C . THR A 1 274 ? -11.859 25.401 10.208 1.00 59.00 274 THR A C 1
ATOM 2272 O O . THR A 1 274 ? -11.276 24.858 11.153 1.00 59.00 274 THR A O 1
ATOM 2275 N N . GLY A 1 275 ? -13.006 24.975 9.692 1.00 58.94 275 GLY A N 1
ATOM 2276 C CA . GLY A 1 275 ? -13.620 23.713 10.065 1.00 58.94 275 GLY A CA 1
ATOM 2277 C C . GLY A 1 275 ? -12.678 22.522 9.924 1.00 58.94 275 GLY A C 1
ATOM 2278 O O . GLY A 1 275 ? -11.544 22.654 9.463 1.00 58.94 275 GLY A O 1
ATOM 2279 N N . GLU A 1 276 ? -13.145 21.348 10.326 1.00 63.94 276 GLU A N 1
ATOM 2280 C CA . GLU A 1 276 ? -12.409 20.102 10.111 1.00 63.94 276 GLU A CA 1
ATOM 2281 C C . GLU A 1 276 ? -12.171 19.871 8.602 1.00 63.94 276 GLU A C 1
ATOM 2283 O O . GLU A 1 276 ? -13.060 19.460 7.860 1.00 63.94 276 GLU A O 1
ATOM 2288 N N . GLU A 1 277 ? -10.959 20.179 8.123 1.00 70.69 277 GLU A N 1
ATOM 2289 C CA . GLU A 1 277 ? -10.531 19.888 6.754 1.00 70.69 277 GLU A CA 1
ATOM 2290 C C . GLU A 1 277 ? -9.855 18.517 6.720 1.00 70.69 277 GLU A C 1
ATOM 2292 O O . GLU A 1 277 ? -8.743 18.325 7.227 1.00 70.69 277 GLU A O 1
ATOM 2297 N N . TYR A 1 278 ? -10.541 17.553 6.108 1.00 83.12 278 TYR A N 1
ATOM 2298 C CA . TYR A 1 278 ? -10.026 16.206 5.914 1.00 83.12 278 TYR A CA 1
ATOM 2299 C C . TYR A 1 278 ? -9.330 16.082 4.563 1.00 83.12 278 TYR A C 1
ATOM 2301 O O . TYR A 1 278 ? -9.926 16.326 3.514 1.00 83.12 278 TYR A O 1
ATOM 2309 N N . THR A 1 279 ? -8.083 15.619 4.572 1.00 90.12 279 THR A N 1
ATOM 2310 C CA . THR A 1 279 ? -7.403 15.174 3.353 1.00 90.12 279 THR A CA 1
ATOM 2311 C C . THR A 1 279 ? -7.358 13.654 3.323 1.00 90.12 279 THR A C 1
ATOM 2313 O O . THR A 1 279 ? -6.804 13.024 4.222 1.00 90.12 279 THR A O 1
ATOM 2316 N N . LEU A 1 280 ? -7.925 13.067 2.271 1.00 94.25 280 LEU A N 1
ATOM 2317 C CA . LEU A 1 280 ? -8.018 11.624 2.086 1.00 94.25 280 LEU A CA 1
ATOM 2318 C C . LEU A 1 280 ? -7.036 11.147 1.009 1.00 94.25 280 LEU A C 1
ATOM 2320 O O . LEU A 1 280 ? -7.088 11.605 -0.131 1.00 94.25 280 LEU A O 1
ATOM 2324 N N . PHE A 1 281 ? -6.201 10.163 1.342 1.00 96.00 281 PHE A N 1
ATOM 2325 C CA . PHE A 1 281 ? -5.298 9.510 0.395 1.00 96.00 281 PHE A CA 1
ATOM 2326 C C . PHE A 1 281 ? -5.547 8.007 0.353 1.00 96.00 281 PHE A C 1
ATOM 2328 O O . PHE A 1 281 ? -5.359 7.319 1.353 1.00 96.00 281 PHE A O 1
ATOM 2335 N N . GLU A 1 282 ? -5.894 7.467 -0.815 1.00 97.62 282 GLU A N 1
ATOM 2336 C CA . GLU A 1 282 ? -5.844 6.020 -1.031 1.00 97.62 282 GLU A CA 1
ATOM 2337 C C . GLU A 1 282 ? -4.389 5.597 -1.254 1.00 97.62 282 GLU A C 1
ATOM 2339 O O . GLU A 1 282 ? -3.750 6.036 -2.211 1.00 97.62 282 GLU A O 1
ATOM 2344 N N . ARG A 1 283 ? -3.848 4.765 -0.364 1.00 97.69 283 ARG A N 1
ATOM 2345 C CA . ARG A 1 283 ? -2.419 4.414 -0.356 1.00 97.69 283 ARG A CA 1
ATOM 2346 C C . ARG A 1 283 ? -2.150 3.006 -0.857 1.00 97.69 283 ARG A C 1
ATOM 2348 O O . ARG A 1 283 ? -1.190 2.820 -1.597 1.00 97.69 283 ARG A O 1
ATOM 2355 N N . HIS A 1 284 ? -3.003 2.042 -0.500 1.00 98.31 284 HIS A N 1
ATOM 2356 C CA . HIS A 1 284 ? -2.774 0.627 -0.809 1.00 98.31 284 HIS A CA 1
ATOM 2357 C C . HIS A 1 284 ? -4.038 -0.070 -1.311 1.00 98.31 284 HIS A C 1
ATOM 2359 O O . HIS A 1 284 ? -5.144 0.199 -0.838 1.00 98.31 284 HIS A O 1
ATOM 2365 N N . ARG A 1 285 ? -3.859 -1.029 -2.223 1.00 98.31 285 ARG A N 1
ATOM 2366 C CA . ARG A 1 285 ? -4.900 -1.947 -2.701 1.00 98.31 285 ARG A CA 1
ATOM 2367 C C . ARG A 1 285 ? -4.411 -3.390 -2.650 1.00 98.31 285 ARG A C 1
ATOM 2369 O O . ARG A 1 285 ? -3.323 -3.691 -3.136 1.00 98.31 285 ARG A O 1
ATOM 2376 N N . CYS A 1 286 ? -5.226 -4.292 -2.111 1.00 98.19 286 CYS A N 1
ATOM 2377 C CA . CYS A 1 286 ? -4.950 -5.733 -2.098 1.00 98.19 286 CYS A CA 1
ATOM 2378 C C . CYS A 1 286 ? -6.146 -6.500 -2.665 1.00 98.19 286 CYS A C 1
ATOM 2380 O O . CYS A 1 286 ? -7.229 -6.459 -2.085 1.00 98.19 286 CYS A O 1
ATOM 2382 N N . PHE A 1 287 ? -5.950 -7.225 -3.766 1.00 98.06 287 PHE A N 1
ATOM 2383 C CA . PHE A 1 287 ? -7.011 -8.010 -4.403 1.00 98.06 287 PHE A CA 1
ATOM 2384 C C . PHE A 1 287 ? -6.977 -9.453 -3.919 1.00 98.06 287 PHE A C 1
ATOM 2386 O O . PHE A 1 287 ? -5.951 -10.119 -4.057 1.00 98.06 287 PHE A O 1
ATOM 2393 N N . TYR A 1 288 ? -8.101 -9.951 -3.412 1.00 97.50 288 TYR A N 1
ATOM 2394 C CA . TYR A 1 288 ? -8.278 -11.339 -3.001 1.00 97.50 288 TYR A CA 1
ATOM 2395 C C . TYR A 1 288 ? -9.255 -12.047 -3.941 1.00 97.50 288 TYR A C 1
ATOM 2397 O O . TYR A 1 288 ? -10.314 -11.507 -4.264 1.00 97.50 288 TYR A O 1
ATOM 2405 N N . SER A 1 289 ? -8.887 -13.249 -4.378 1.00 97.38 289 SER A N 1
ATOM 2406 C CA . SER A 1 289 ? -9.737 -14.128 -5.176 1.00 97.38 289 SER A CA 1
ATOM 2407 C C . SER A 1 289 ? -10.233 -15.274 -4.305 1.00 97.38 289 SER A C 1
ATOM 2409 O O . SER A 1 289 ? -9.436 -16.025 -3.742 1.00 97.38 289 SER A O 1
ATOM 2411 N N . LEU A 1 290 ? -11.553 -15.425 -4.235 1.00 96.06 290 LEU A N 1
ATOM 2412 C CA . LEU A 1 290 ? -12.211 -16.551 -3.579 1.00 96.06 290 LEU A CA 1
ATOM 2413 C C . LEU A 1 290 ? -11.962 -17.860 -4.331 1.00 96.06 290 LEU A C 1
ATOM 2415 O O . LEU A 1 290 ? -11.708 -18.884 -3.704 1.00 96.06 290 LEU A O 1
ATOM 2419 N N . ALA A 1 291 ? -11.970 -17.814 -5.667 1.00 95.81 291 ALA A N 1
ATOM 2420 C CA . ALA A 1 291 ? -11.726 -18.984 -6.510 1.00 95.81 291 ALA A CA 1
ATOM 2421 C C . ALA A 1 291 ? -10.307 -19.544 -6.328 1.00 95.81 291 ALA A C 1
ATOM 2423 O O . ALA A 1 291 ? -10.125 -20.756 -6.254 1.00 95.81 291 ALA A O 1
ATOM 2424 N N . LEU A 1 292 ? -9.307 -18.663 -6.217 1.00 96.50 292 LEU A N 1
ATOM 2425 C CA . LEU A 1 292 ? -7.913 -19.051 -5.971 1.00 96.50 292 LEU A CA 1
ATOM 2426 C C . LEU A 1 292 ? -7.574 -19.175 -4.479 1.00 96.50 292 LEU A C 1
ATOM 2428 O O . LEU A 1 292 ? -6.448 -19.535 -4.146 1.00 96.50 292 LEU A O 1
ATOM 2432 N N . GLN A 1 293 ? -8.516 -18.840 -3.591 1.00 94.62 293 GLN A N 1
ATOM 2433 C CA . GLN A 1 293 ? -8.329 -18.766 -2.139 1.00 94.62 293 GLN A CA 1
ATOM 2434 C C . GLN A 1 293 ? -7.067 -17.988 -1.729 1.00 94.62 293 GLN A C 1
ATOM 2436 O O . GLN A 1 293 ? -6.350 -18.357 -0.797 1.00 94.62 293 GLN A O 1
ATOM 2441 N N . GLY A 1 294 ? -6.782 -16.885 -2.424 1.00 96.50 294 GLY A N 1
ATOM 2442 C CA . GLY A 1 294 ? -5.517 -16.179 -2.268 1.00 96.50 294 GLY A CA 1
ATOM 2443 C C . GLY A 1 294 ? -5.503 -14.772 -2.845 1.00 96.50 294 GLY A C 1
ATOM 2444 O O . GLY A 1 294 ? -6.355 -14.374 -3.643 1.00 96.50 294 GLY A O 1
ATOM 2445 N N . TYR A 1 295 ? -4.495 -14.003 -2.436 1.00 97.12 295 TYR A N 1
ATOM 2446 C CA . TYR A 1 295 ? -4.256 -12.678 -2.993 1.00 97.12 295 TYR A CA 1
ATOM 2447 C C . TYR A 1 295 ? -3.693 -12.773 -4.414 1.00 97.12 295 TYR A C 1
ATOM 2449 O O . TYR A 1 295 ? -2.759 -13.524 -4.674 1.00 97.12 295 TYR A O 1
ATOM 2457 N N . THR A 1 296 ? -4.247 -11.973 -5.326 1.00 96.62 296 THR A N 1
ATOM 2458 C CA . THR A 1 296 ? -3.876 -11.949 -6.754 1.00 96.62 296 THR A CA 1
ATOM 2459 C C . THR A 1 296 ? -3.041 -10.733 -7.145 1.00 96.62 296 THR A C 1
ATOM 2461 O O . THR A 1 296 ? -2.525 -10.671 -8.259 1.00 96.62 296 THR A O 1
ATOM 2464 N N . GLY A 1 297 ? -2.886 -9.761 -6.244 1.00 97.00 297 GLY A N 1
ATOM 2465 C CA . GLY A 1 297 ? -2.037 -8.600 -6.471 1.00 97.00 297 GLY A CA 1
ATOM 2466 C C . GLY A 1 297 ? -2.091 -7.581 -5.339 1.00 97.00 297 GLY A C 1
ATOM 2467 O O . GLY A 1 297 ? -3.119 -7.421 -4.672 1.00 97.00 297 GLY A O 1
ATOM 2468 N N . PHE A 1 298 ? -0.973 -6.878 -5.170 1.00 98.31 298 PHE A N 1
ATOM 2469 C CA . PHE A 1 298 ? -0.773 -5.806 -4.200 1.00 98.31 298 PHE A CA 1
ATOM 2470 C C . PHE A 1 298 ? -0.289 -4.561 -4.931 1.00 98.31 298 PHE A C 1
ATOM 2472 O O . PHE A 1 298 ? 0.551 -4.664 -5.832 1.00 98.31 298 PHE A O 1
ATOM 2479 N N . TYR A 1 299 ? -0.830 -3.401 -4.570 1.00 98.25 299 TYR A N 1
ATOM 2480 C CA . TYR A 1 299 ? -0.553 -2.156 -5.272 1.00 98.25 299 TYR A CA 1
ATOM 2481 C C . TYR A 1 299 ? -0.468 -0.973 -4.319 1.00 98.25 299 TYR A C 1
ATOM 2483 O O . TYR A 1 299 ? -1.358 -0.799 -3.488 1.00 98.25 299 TYR A O 1
ATOM 2491 N N . ASP A 1 300 ? 0.530 -0.122 -4.539 1.00 98.00 300 ASP A N 1
ATOM 2492 C CA . ASP A 1 300 ? 0.757 1.102 -3.774 1.00 98.00 300 ASP A CA 1
ATOM 2493 C C . ASP A 1 300 ? 0.612 2.328 -4.670 1.00 98.00 300 ASP A C 1
ATOM 2495 O O . ASP A 1 300 ? 0.960 2.288 -5.853 1.00 98.00 300 ASP A O 1
ATOM 2499 N N . TRP A 1 301 ? 0.099 3.423 -4.113 1.00 97.69 301 TRP A N 1
ATOM 2500 C CA . TRP A 1 301 ? 0.075 4.718 -4.783 1.00 97.69 301 TRP A CA 1
ATOM 2501 C C . TRP A 1 301 ? 1.421 5.430 -4.637 1.00 97.69 301 TRP A C 1
ATOM 2503 O O . TRP A 1 301 ? 1.860 5.726 -3.525 1.00 97.69 301 TRP A O 1
ATOM 2513 N N . GLY A 1 302 ? 2.055 5.784 -5.754 1.00 96.94 302 GLY A N 1
ATOM 2514 C CA . GLY A 1 302 ? 3.291 6.559 -5.727 1.00 96.94 302 GLY A CA 1
ATOM 2515 C C . GLY A 1 302 ? 3.884 6.814 -7.107 1.00 96.94 302 GLY A C 1
ATOM 2516 O O . GLY A 1 302 ? 3.216 6.656 -8.127 1.00 96.94 302 GLY A O 1
ATOM 2517 N N . ASN A 1 303 ? 5.153 7.222 -7.130 1.00 96.56 303 ASN A N 1
ATOM 2518 C CA . ASN A 1 303 ? 5.878 7.510 -8.364 1.00 96.56 303 ASN A CA 1
ATOM 2519 C C . ASN A 1 303 ? 6.260 6.201 -9.074 1.00 96.56 303 ASN A C 1
ATOM 2521 O O . ASN A 1 303 ? 7.190 5.496 -8.666 1.00 96.56 303 ASN A O 1
ATOM 2525 N N . PHE A 1 304 ? 5.545 5.875 -10.149 1.00 94.88 304 PHE A N 1
ATOM 2526 C CA . PHE A 1 304 ? 5.746 4.644 -10.899 1.00 94.88 304 PHE A CA 1
ATOM 2527 C C . PHE A 1 304 ? 7.145 4.605 -11.515 1.00 94.88 304 PHE A C 1
ATOM 2529 O O . PHE A 1 304 ? 7.466 5.394 -12.401 1.00 94.88 304 PHE A O 1
ATOM 2536 N N . ARG A 1 305 ? 7.983 3.661 -11.060 1.00 90.75 305 ARG A N 1
ATOM 2537 C CA . ARG A 1 305 ? 9.336 3.412 -11.602 1.00 90.75 305 ARG A CA 1
ATOM 2538 C C . ARG A 1 305 ? 10.210 4.677 -11.685 1.00 90.75 305 ARG A C 1
ATOM 2540 O O . ARG A 1 305 ? 11.049 4.767 -12.572 1.00 90.75 305 ARG A O 1
ATOM 2547 N N . GLN A 1 306 ? 10.009 5.632 -10.769 1.00 89.81 306 GLN A N 1
ATOM 2548 C CA . GLN A 1 306 ? 10.716 6.923 -10.745 1.00 89.81 306 GLN A CA 1
ATOM 2549 C C . GLN A 1 306 ? 10.561 7.742 -12.044 1.00 89.81 306 GLN A C 1
ATOM 2551 O O . GLN A 1 306 ? 11.421 8.549 -12.380 1.00 89.81 306 GLN A O 1
ATOM 2556 N N . THR A 1 307 ? 9.459 7.550 -12.772 1.00 89.88 307 THR A N 1
ATOM 2557 C CA . THR A 1 307 ? 9.171 8.270 -14.025 1.00 89.88 307 THR A CA 1
ATOM 2558 C C . THR A 1 307 ? 8.603 9.676 -13.809 1.00 89.88 307 THR A C 1
ATOM 2560 O O . THR A 1 307 ? 8.561 10.465 -14.746 1.00 89.88 307 THR A O 1
ATOM 2563 N N . GLY A 1 308 ? 8.156 9.993 -12.590 1.00 93.25 308 GLY A N 1
ATOM 2564 C CA . GLY A 1 308 ? 7.405 11.210 -12.264 1.00 93.25 308 GLY A CA 1
ATOM 2565 C C . GLY A 1 308 ? 5.884 11.036 -12.367 1.00 93.25 308 GLY A C 1
ATOM 2566 O O . GLY A 1 308 ? 5.143 11.885 -11.881 1.00 93.25 308 GLY A O 1
ATOM 2567 N N . GLU A 1 309 ? 5.405 9.926 -12.936 1.00 95.50 309 GLU A N 1
ATOM 2568 C CA . GLU A 1 309 ? 3.979 9.605 -13.032 1.00 95.50 309 GLU A CA 1
ATOM 2569 C C . GLU A 1 309 ? 3.455 9.043 -11.696 1.00 95.50 309 GLU A C 1
ATOM 2571 O O . GLU A 1 309 ? 3.859 7.960 -11.260 1.00 95.50 309 GLU A O 1
ATOM 2576 N N . MET A 1 310 ? 2.542 9.767 -11.040 1.00 96.75 310 MET A N 1
ATOM 2577 C CA . MET A 1 310 ? 1.889 9.329 -9.798 1.00 96.75 310 MET A CA 1
ATOM 2578 C C . MET A 1 310 ? 0.694 8.425 -10.103 1.00 96.75 310 MET A C 1
ATOM 2580 O O . MET A 1 310 ? -0.283 8.872 -10.702 1.00 96.75 310 MET A O 1
ATOM 2584 N N . ARG A 1 311 ? 0.765 7.153 -9.693 1.00 97.25 311 ARG A N 1
ATOM 2585 C CA . ARG A 1 311 ? -0.291 6.152 -9.921 1.00 97.25 311 ARG A CA 1
ATOM 2586 C C . ARG A 1 311 ? -0.140 4.932 -9.017 1.00 97.25 311 ARG A C 1
ATOM 2588 O O . ARG A 1 311 ? 0.875 4.765 -8.342 1.00 97.25 311 ARG A O 1
ATOM 2595 N N . PHE A 1 312 ? -1.121 4.031 -9.063 1.00 97.69 312 PHE A N 1
ATOM 2596 C CA . PHE A 1 312 ? -0.959 2.696 -8.491 1.00 97.69 312 PHE A CA 1
ATOM 2597 C C . PHE A 1 312 ? 0.071 1.877 -9.276 1.00 97.69 312 PHE A C 1
ATOM 2599 O O . PHE A 1 312 ? -0.005 1.777 -10.505 1.00 97.69 312 PHE A O 1
ATOM 2606 N N . TYR A 1 313 ? 0.998 1.244 -8.561 1.00 97.25 313 TYR A N 1
ATOM 2607 C CA . TYR A 1 313 ? 1.980 0.318 -9.116 1.00 97.25 313 TYR A CA 1
ATOM 2608 C C . TYR A 1 313 ? 2.070 -0.967 -8.293 1.00 97.25 313 TYR A C 1
ATOM 2610 O O . TYR A 1 313 ? 1.783 -0.975 -7.103 1.00 97.25 313 TYR A O 1
ATOM 2618 N N . GLY A 1 314 ? 2.438 -2.075 -8.942 1.00 97.06 314 GLY A N 1
ATOM 2619 C CA . GLY A 1 314 ? 2.498 -3.382 -8.285 1.00 97.06 314 GLY A CA 1
ATOM 2620 C C . GLY A 1 314 ? 3.676 -3.512 -7.318 1.00 97.06 314 GLY A C 1
ATOM 2621 O O . GLY A 1 314 ? 4.800 -3.144 -7.668 1.00 97.06 314 GLY A O 1
ATOM 2622 N N . VAL A 1 315 ? 3.419 -4.104 -6.153 1.00 96.69 315 VAL A N 1
ATOM 2623 C CA . VAL A 1 315 ? 4.407 -4.429 -5.111 1.00 96.69 315 VAL A CA 1
ATOM 2624 C C . VAL A 1 315 ? 4.358 -5.921 -4.758 1.00 96.69 315 VAL A C 1
ATOM 2626 O O . VAL A 1 315 ? 3.417 -6.627 -5.121 1.00 96.69 315 VAL A O 1
ATOM 2629 N N . SER A 1 316 ? 5.407 -6.433 -4.109 1.00 95.25 316 SER A N 1
ATOM 2630 C CA . SER A 1 316 ? 5.537 -7.862 -3.774 1.00 95.25 316 SER A CA 1
ATOM 2631 C C . SER A 1 316 ? 4.769 -8.268 -2.522 1.00 95.25 316 SER A C 1
ATOM 2633 O O . SER A 1 316 ? 4.422 -9.436 -2.368 1.00 95.25 316 SER A O 1
ATOM 2635 N N . GLU A 1 317 ? 4.504 -7.317 -1.631 1.00 93.62 317 GLU A N 1
ATOM 2636 C CA . GLU A 1 317 ? 3.891 -7.572 -0.336 1.00 93.62 317 GLU A CA 1
ATOM 2637 C C . GLU A 1 317 ? 2.682 -6.677 -0.116 1.00 93.62 317 GLU A C 1
ATOM 2639 O O . GLU A 1 317 ? 2.592 -5.564 -0.625 1.00 93.62 317 GLU A O 1
ATOM 2644 N N . ARG A 1 318 ? 1.739 -7.188 0.667 1.00 93.06 318 ARG A N 1
ATOM 2645 C CA . ARG A 1 318 ? 0.546 -6.460 1.082 1.00 93.06 318 ARG A CA 1
ATOM 2646 C C . ARG A 1 318 ? 0.842 -5.586 2.298 1.00 93.06 318 ARG A C 1
ATOM 2648 O O . ARG A 1 318 ? 1.624 -5.977 3.161 1.00 93.06 318 ARG A O 1
ATOM 2655 N N . TRP A 1 319 ? 0.097 -4.493 2.430 1.00 91.50 319 TRP A N 1
ATOM 2656 C CA . TRP A 1 319 ? 0.002 -3.717 3.666 1.00 91.50 319 TRP A CA 1
ATOM 2657 C C . TRP A 1 319 ? -0.720 -4.512 4.771 1.00 91.50 319 TRP A C 1
ATOM 2659 O O . TRP A 1 319 ? -1.838 -4.985 4.561 1.00 91.50 319 TRP A O 1
ATOM 2669 N N . ARG A 1 320 ? -0.076 -4.692 5.933 1.00 89.12 320 ARG A N 1
ATOM 2670 C CA . ARG A 1 320 ? -0.544 -5.574 7.031 1.00 89.12 320 ARG A CA 1
ATOM 2671 C C . ARG A 1 320 ? -0.849 -4.840 8.340 1.00 89.12 320 ARG A C 1
ATOM 2673 O O . ARG A 1 320 ? -0.951 -5.469 9.386 1.00 89.12 320 ARG A O 1
ATOM 2680 N N . TRP A 1 321 ? -0.928 -3.514 8.314 1.00 90.38 321 TRP A N 1
ATOM 2681 C CA . TRP A 1 321 ? -1.118 -2.741 9.539 1.00 90.38 321 TRP A CA 1
ATOM 2682 C C . TRP A 1 321 ? -2.579 -2.703 9.972 1.00 90.38 321 TRP A C 1
ATOM 2684 O O . TRP A 1 321 ? -3.488 -2.667 9.139 1.00 90.38 321 TRP A O 1
ATOM 2694 N N . SER A 1 322 ? -2.781 -2.671 11.289 1.00 93.19 322 SER A N 1
ATOM 2695 C CA . SER A 1 322 ? -4.104 -2.545 11.887 1.00 93.19 322 SER A CA 1
ATOM 2696 C C . SER A 1 322 ? -4.706 -1.172 11.622 1.00 93.19 322 SER A C 1
ATOM 2698 O O . SER A 1 322 ? -4.087 -0.143 11.893 1.00 93.19 322 SER A O 1
ATOM 2700 N N . CYS A 1 323 ? -5.944 -1.154 11.145 1.00 95.81 323 CYS A N 1
ATOM 2701 C CA . CYS A 1 323 ? -6.696 0.066 10.886 1.00 95.81 323 CYS A CA 1
ATOM 2702 C C . CYS A 1 323 ? -8.180 -0.126 11.226 1.00 95.81 323 CYS A C 1
ATOM 2704 O O . CYS A 1 323 ? -8.618 -1.235 11.545 1.00 95.81 323 CYS A O 1
ATOM 2706 N N . ARG A 1 324 ? -8.952 0.966 11.225 1.00 96.69 324 ARG A N 1
ATOM 2707 C CA . ARG A 1 324 ? -10.415 0.876 11.338 1.00 96.69 324 ARG A CA 1
ATOM 2708 C C . ARG A 1 324 ? -10.986 0.302 10.040 1.00 96.69 324 ARG A C 1
ATOM 2710 O O . ARG A 1 324 ? -10.426 0.516 8.968 1.00 96.69 324 ARG A O 1
ATOM 2717 N N . ILE A 1 325 ? -12.096 -0.419 10.110 1.00 97.44 325 ILE A N 1
ATOM 2718 C CA . ILE A 1 325 ? -12.729 -1.024 8.931 1.00 97.44 325 ILE A CA 1
ATOM 2719 C C . ILE A 1 325 ? -14.082 -0.358 8.735 1.00 97.44 325 ILE A C 1
ATOM 2721 O O . ILE A 1 325 ? -14.849 -0.253 9.685 1.00 97.44 325 ILE A O 1
ATOM 2725 N N . TYR A 1 326 ? -14.375 0.093 7.514 1.00 97.94 326 TYR A N 1
ATOM 2726 C CA . TYR A 1 326 ? -15.682 0.665 7.2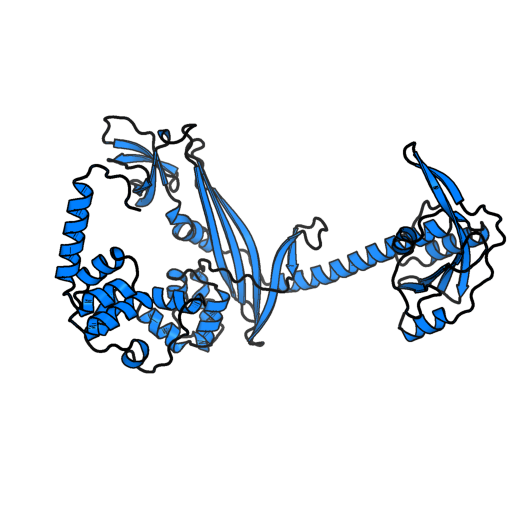07 1.00 97.94 326 TYR A CA 1
ATOM 2727 C C . TYR A 1 326 ? -16.764 -0.434 7.251 1.00 97.94 326 TYR A C 1
ATOM 2729 O O . TYR A 1 326 ? -16.726 -1.350 6.418 1.00 97.94 326 TYR A O 1
ATOM 2737 N N . PRO A 1 327 ? -17.739 -0.351 8.175 1.00 97.25 327 PRO A N 1
ATOM 2738 C CA . PRO A 1 327 ? -18.674 -1.445 8.435 1.00 97.25 327 PRO A CA 1
ATOM 2739 C C . PRO A 1 327 ? -19.715 -1.623 7.323 1.00 97.25 327 PRO A C 1
ATOM 2741 O O . PRO A 1 327 ? -20.071 -2.750 6.997 1.00 97.25 327 PRO A O 1
ATOM 2744 N N . GLY A 1 328 ? -20.125 -0.546 6.641 1.00 96.44 328 GLY A N 1
ATOM 2745 C CA . GLY A 1 328 ? -21.264 -0.560 5.706 1.00 96.44 328 GLY A CA 1
ATOM 2746 C C . GLY A 1 328 ? -21.109 -1.426 4.445 1.00 96.44 328 GLY A C 1
ATOM 2747 O O . GLY A 1 328 ? -22.041 -1.534 3.656 1.00 96.44 328 GLY A O 1
ATOM 2748 N N . THR A 1 329 ? -19.946 -2.048 4.225 1.00 95.50 329 THR A N 1
ATOM 2749 C CA . THR A 1 329 ? -19.735 -3.030 3.138 1.00 95.50 329 THR A CA 1
ATOM 2750 C C . THR A 1 329 ? -19.729 -4.478 3.617 1.00 95.50 329 THR A C 1
ATOM 2752 O O . THR A 1 329 ? -19.745 -5.394 2.792 1.00 95.50 329 THR A O 1
ATOM 2755 N N . MET A 1 330 ? -19.712 -4.710 4.931 1.00 95.56 330 MET A N 1
ATOM 2756 C CA . MET A 1 330 ? -19.465 -6.028 5.511 1.00 95.56 330 MET A CA 1
ATOM 2757 C C . MET A 1 330 ? -20.553 -7.034 5.160 1.00 95.56 330 MET A C 1
ATOM 2759 O O . MET A 1 330 ? -20.238 -8.194 4.914 1.00 95.56 330 MET A O 1
ATOM 2763 N N . ASP A 1 331 ? -21.802 -6.596 5.021 1.00 93.50 331 ASP A N 1
ATOM 2764 C CA . ASP A 1 331 ? -22.896 -7.461 4.588 1.00 93.50 331 ASP A CA 1
ATOM 2765 C C . ASP A 1 331 ? -22.702 -8.017 3.170 1.00 93.50 331 ASP A C 1
ATOM 2767 O O . ASP A 1 331 ? -22.901 -9.211 2.932 1.00 93.50 331 ASP A O 1
ATOM 2771 N N . ALA A 1 332 ? -22.236 -7.189 2.231 1.00 94.44 332 ALA A N 1
ATOM 2772 C CA . ALA A 1 332 ? -21.929 -7.637 0.874 1.00 94.44 332 ALA A CA 1
ATOM 2773 C C . ALA A 1 332 ? -20.732 -8.603 0.855 1.00 94.44 332 ALA A C 1
ATOM 2775 O O . ALA A 1 332 ? -20.731 -9.583 0.109 1.00 94.44 332 ALA A O 1
ATOM 2776 N N . ILE A 1 333 ? -19.725 -8.362 1.700 1.00 95.88 333 ILE A N 1
ATOM 2777 C CA . ILE A 1 333 ? -18.557 -9.245 1.843 1.00 95.88 333 ILE A CA 1
ATOM 2778 C C . ILE A 1 333 ? -18.945 -10.585 2.470 1.00 95.88 333 ILE A C 1
ATOM 2780 O O . ILE A 1 333 ? -18.537 -11.636 1.980 1.00 95.88 333 ILE A O 1
ATOM 2784 N N . ARG A 1 334 ? -19.802 -10.567 3.493 1.00 94.44 334 ARG A N 1
ATOM 2785 C CA . ARG A 1 334 ? -20.356 -11.761 4.137 1.00 94.44 334 ARG A CA 1
ATOM 2786 C C . ARG A 1 334 ? -21.105 -12.649 3.145 1.00 94.44 334 ARG A C 1
ATOM 2788 O O . ARG A 1 334 ? -20.996 -13.867 3.207 1.00 94.44 334 ARG A O 1
ATOM 2795 N N . GLN A 1 335 ? -21.850 -12.047 2.219 1.00 92.00 335 GLN A N 1
ATOM 2796 C CA . GLN A 1 335 ? -22.617 -12.768 1.197 1.00 92.00 335 GLN A CA 1
ATOM 2797 C C . GLN A 1 335 ? -21.746 -13.365 0.081 1.00 92.00 335 GLN A C 1
ATOM 2799 O O . GLN A 1 335 ? -22.179 -14.308 -0.580 1.00 92.00 335 GLN A O 1
ATOM 2804 N N . LYS A 1 336 ? -20.523 -12.855 -0.129 1.00 92.75 336 LYS A N 1
ATOM 2805 C CA . LYS A 1 336 ? -19.591 -13.374 -1.146 1.00 92.75 336 LYS A CA 1
ATOM 2806 C C . LYS A 1 336 ? -19.023 -14.751 -0.795 1.00 92.75 336 LYS A C 1
ATOM 2808 O O . LYS A 1 336 ? -18.643 -15.479 -1.707 1.00 92.75 336 LYS A O 1
ATOM 2813 N N . ASP A 1 337 ? -18.973 -15.117 0.486 1.00 91.31 337 ASP A N 1
ATOM 2814 C CA . ASP A 1 337 ? -18.439 -16.402 0.939 1.00 91.31 337 ASP A CA 1
ATOM 2815 C C . ASP A 1 337 ? -19.391 -17.094 1.920 1.00 91.31 337 ASP A C 1
ATOM 2817 O O . ASP A 1 337 ? -19.628 -16.626 3.035 1.00 91.31 337 ASP A O 1
ATOM 2821 N N . SER A 1 338 ? -19.899 -18.266 1.532 1.00 90.50 338 SER A N 1
ATOM 2822 C CA . SER A 1 338 ? -20.852 -19.029 2.340 1.00 90.50 338 SER A CA 1
ATOM 2823 C C . SER A 1 338 ? -20.318 -19.436 3.716 1.00 90.50 338 SER A C 1
ATOM 2825 O O . SER A 1 338 ? -21.122 -19.662 4.619 1.00 90.50 338 SER A O 1
ATOM 2827 N N . ARG A 1 339 ? -18.992 -19.521 3.902 1.00 92.50 339 ARG A N 1
ATOM 2828 C CA . ARG A 1 339 ? -18.370 -19.845 5.199 1.00 92.50 339 ARG A CA 1
ATOM 2829 C C . ARG A 1 339 ? -18.631 -18.760 6.235 1.00 92.50 339 ARG A C 1
ATOM 2831 O O . ARG A 1 339 ? -18.817 -19.071 7.404 1.00 92.50 339 ARG A O 1
ATOM 2838 N N . MET A 1 340 ? -18.689 -17.500 5.806 1.00 92.44 340 MET A N 1
ATOM 2839 C CA . MET A 1 340 ? -18.862 -16.349 6.695 1.00 92.44 340 MET A CA 1
ATOM 2840 C C . MET A 1 340 ? -20.332 -15.992 6.935 1.00 92.44 340 MET A C 1
ATOM 2842 O O . MET A 1 340 ? -20.608 -15.042 7.658 1.00 92.44 340 MET A O 1
ATOM 2846 N N . ARG A 1 341 ? -21.291 -16.743 6.373 1.00 90.44 341 ARG A N 1
ATOM 2847 C CA . ARG A 1 341 ? -22.727 -16.403 6.358 1.00 90.44 341 ARG A CA 1
ATOM 2848 C C . ARG A 1 341 ? -23.288 -15.940 7.708 1.00 90.44 341 ARG A C 1
ATOM 2850 O O . ARG A 1 341 ? -24.126 -15.040 7.713 1.00 90.44 341 ARG A O 1
ATOM 2857 N N . PHE A 1 342 ? -22.863 -16.556 8.809 1.00 91.50 342 PHE A N 1
ATOM 2858 C CA . PHE A 1 342 ? -23.366 -16.281 10.160 1.00 91.50 342 PHE A CA 1
ATOM 2859 C C . PHE A 1 342 ? -22.427 -15.421 11.016 1.00 91.50 342 PHE A C 1
ATOM 2861 O O . PHE A 1 342 ? -22.789 -15.049 12.130 1.00 91.50 342 PHE A O 1
ATOM 2868 N N . VAL A 1 343 ? -21.249 -15.071 10.494 1.00 95.44 343 VAL A N 1
ATOM 2869 C CA . VAL A 1 343 ? -20.295 -14.203 11.184 1.00 95.44 343 VAL A CA 1
ATOM 2870 C C . VAL A 1 343 ? -20.827 -12.764 11.146 1.00 95.44 343 VAL A C 1
ATOM 2872 O O . VAL A 1 343 ? -21.052 -12.250 10.048 1.00 95.44 343 VAL A O 1
ATOM 2875 N N . PRO A 1 344 ? -21.014 -12.091 12.296 1.00 95.81 344 PRO A N 1
ATOM 2876 C CA . PRO A 1 344 ? -21.476 -10.702 12.364 1.00 95.81 344 PRO A CA 1
ATOM 2877 C C . PRO A 1 344 ? -20.326 -9.742 12.007 1.00 95.81 344 PRO A C 1
ATOM 2879 O O . PRO A 1 344 ? -19.716 -9.100 12.860 1.00 95.81 344 PRO A O 1
ATOM 2882 N N . LEU A 1 345 ? -19.938 -9.734 10.725 1.00 96.00 345 LEU A N 1
ATOM 2883 C CA . LEU A 1 345 ? -18.768 -8.994 10.236 1.00 96.00 345 LEU A CA 1
ATOM 2884 C C . LEU A 1 345 ? -18.895 -7.483 10.451 1.00 96.00 345 LEU A C 1
ATOM 2886 O O . LEU A 1 345 ? -17.884 -6.830 10.697 1.00 96.00 345 LEU A O 1
ATOM 2890 N N . GLU A 1 346 ? -20.106 -6.937 10.348 1.00 95.75 346 GLU A N 1
ATOM 2891 C CA . GLU A 1 346 ? -20.361 -5.509 10.537 1.00 95.75 346 GLU A CA 1
ATOM 2892 C C . GLU A 1 346 ? -20.083 -5.089 11.982 1.00 95.75 346 GLU A C 1
ATOM 2894 O O . GLU A 1 346 ? -19.306 -4.168 12.232 1.00 95.75 346 GLU A O 1
ATOM 2899 N N . GLU A 1 347 ? -20.627 -5.834 12.939 1.00 96.12 347 GLU A N 1
ATOM 2900 C CA . GLU A 1 347 ? -20.437 -5.610 14.365 1.00 96.12 347 GLU A CA 1
ATOM 2901 C C . GLU A 1 347 ? -18.973 -5.786 14.756 1.00 96.12 347 GLU A C 1
ATOM 2903 O O . GLU A 1 347 ? -18.434 -4.956 15.488 1.00 96.12 347 GLU A O 1
ATOM 2908 N N . ILE A 1 348 ? -18.297 -6.811 14.228 1.00 96.44 348 ILE A N 1
ATOM 2909 C CA . ILE A 1 348 ? -16.858 -6.983 14.447 1.00 96.44 348 ILE A CA 1
ATOM 2910 C C . ILE A 1 348 ? -16.100 -5.750 13.931 1.00 96.44 348 ILE A C 1
ATOM 2912 O O . ILE A 1 348 ? -15.314 -5.170 14.680 1.00 96.44 348 ILE A O 1
ATOM 2916 N N . ALA A 1 349 ? -16.359 -5.309 12.694 1.00 95.75 349 ALA A N 1
ATOM 2917 C CA . ALA A 1 349 ? -15.695 -4.154 12.084 1.00 95.75 349 ALA A CA 1
ATOM 2918 C C . ALA A 1 349 ? -15.903 -2.843 12.868 1.00 95.75 349 ALA A C 1
ATOM 2920 O O . ALA A 1 349 ? -14.976 -2.036 12.950 1.00 95.75 349 ALA A O 1
ATOM 2921 N N . CYS A 1 350 ? -17.074 -2.649 13.484 1.00 95.44 350 CYS A N 1
ATOM 2922 C CA . CYS A 1 350 ? -17.355 -1.495 14.345 1.00 95.44 350 CYS A CA 1
ATOM 2923 C C . CYS A 1 350 ? -16.505 -1.475 15.626 1.00 95.44 350 CYS A C 1
ATOM 2925 O O . CYS A 1 350 ? -16.115 -0.401 16.088 1.00 95.44 350 CYS A O 1
ATOM 2927 N N . HIS A 1 351 ? -16.204 -2.640 16.206 1.00 94.62 351 HIS A N 1
ATOM 2928 C CA . HIS A 1 351 ? -15.583 -2.719 17.532 1.00 94.62 351 HIS A CA 1
ATOM 2929 C C . HIS A 1 351 ? -14.064 -2.913 17.499 1.00 94.62 351 HIS A C 1
ATOM 2931 O O . HIS A 1 351 ? -13.387 -2.508 18.445 1.00 94.62 351 HIS A O 1
ATOM 2937 N N . ILE A 1 352 ? -13.498 -3.483 16.429 1.00 92.56 352 ILE A N 1
ATOM 2938 C CA . ILE A 1 352 ? -12.064 -3.807 16.386 1.00 92.56 352 ILE A CA 1
ATOM 2939 C C . ILE A 1 352 ? -11.256 -2.876 15.470 1.00 92.56 352 ILE A C 1
ATOM 2941 O O . ILE A 1 352 ? -11.693 -2.467 14.396 1.00 92.56 352 ILE A O 1
ATOM 2945 N N . LYS A 1 353 ? -10.015 -2.584 15.881 1.00 93.25 353 LYS A N 1
ATOM 2946 C CA . LYS A 1 353 ? -8.952 -2.037 15.021 1.00 93.25 353 LYS A CA 1
ATOM 2947 C C . LYS A 1 353 ? -7.978 -3.175 14.735 1.00 93.25 353 LYS A C 1
ATOM 2949 O O . LYS A 1 353 ? -7.280 -3.629 15.638 1.00 93.25 353 LYS A O 1
ATOM 2954 N N . ALA A 1 354 ? -7.953 -3.663 13.501 1.00 93.88 354 ALA A N 1
ATOM 2955 C CA . ALA A 1 354 ? -7.225 -4.877 13.144 1.00 93.88 354 ALA A CA 1
ATOM 2956 C C . ALA A 1 354 ? -6.731 -4.822 11.701 1.00 93.88 354 ALA A C 1
ATOM 2958 O O . ALA A 1 354 ? -7.109 -3.931 10.942 1.00 93.88 354 ALA A O 1
ATOM 2959 N N . ASP A 1 355 ? -5.876 -5.768 11.320 1.00 95.00 355 ASP A N 1
ATOM 2960 C CA . ASP A 1 355 ? -5.508 -5.950 9.924 1.00 95.00 355 ASP A CA 1
ATOM 2961 C C . ASP A 1 355 ? -6.703 -6.563 9.148 1.00 95.00 355 ASP A C 1
ATOM 2963 O O . ASP A 1 355 ? -7.016 -7.742 9.347 1.00 95.00 355 ASP A O 1
ATOM 2967 N N . PRO A 1 356 ? -7.363 -5.824 8.230 1.00 95.69 356 PRO A N 1
ATOM 2968 C CA . PRO A 1 356 ? -8.621 -6.251 7.605 1.00 95.69 356 PRO A CA 1
ATOM 2969 C C . PRO A 1 356 ? -8.508 -7.565 6.833 1.00 95.69 356 PRO A C 1
ATOM 2971 O O . PRO A 1 356 ? -9.412 -8.395 6.833 1.00 95.69 356 PRO A O 1
ATOM 2974 N N . GLY A 1 357 ? -7.376 -7.778 6.165 1.00 95.44 357 GLY A N 1
ATOM 2975 C CA . GLY A 1 357 ? -7.170 -9.011 5.416 1.00 95.44 357 GLY A CA 1
ATOM 2976 C C . GLY A 1 357 ? -6.879 -10.210 6.315 1.00 95.44 357 GLY A C 1
ATOM 2977 O O . GLY A 1 357 ? -7.237 -11.322 5.945 1.00 95.44 357 GLY A O 1
ATOM 2978 N N . ARG A 1 358 ? -6.282 -10.005 7.498 1.00 94.19 358 ARG A N 1
ATOM 2979 C CA . ARG A 1 358 ? -6.129 -11.065 8.499 1.00 94.19 358 ARG A CA 1
ATOM 2980 C C . ARG A 1 358 ? -7.477 -11.403 9.123 1.00 94.19 358 ARG A C 1
ATOM 2982 O O . ARG A 1 358 ? -7.801 -12.581 9.196 1.00 94.19 358 ARG A O 1
ATOM 2989 N N . LEU A 1 359 ? -8.276 -10.386 9.455 1.00 95.38 359 LEU A N 1
ATOM 2990 C CA . LEU A 1 359 ? -9.644 -10.554 9.943 1.00 95.38 359 LEU A CA 1
ATOM 2991 C C . LEU A 1 359 ? -10.466 -11.445 9.007 1.00 95.38 359 LEU A C 1
ATOM 2993 O O . LEU A 1 359 ? -11.011 -12.449 9.448 1.00 95.38 359 LEU A O 1
ATOM 2997 N N . LEU A 1 360 ? -10.529 -11.107 7.714 1.00 95.88 360 LEU A N 1
ATOM 2998 C CA . LEU A 1 360 ? -11.311 -11.892 6.756 1.00 95.88 360 LEU A CA 1
ATOM 2999 C C . LEU A 1 360 ? -10.789 -13.326 6.608 1.00 95.88 360 LEU A C 1
ATOM 3001 O O . LEU A 1 360 ? -11.587 -14.256 6.511 1.00 95.88 360 LEU A O 1
ATOM 3005 N N . LEU A 1 361 ? -9.466 -13.526 6.614 1.00 94.12 361 LEU A N 1
ATOM 3006 C CA . LEU A 1 361 ? -8.881 -14.870 6.601 1.00 94.12 361 LEU A CA 1
ATOM 3007 C C . LEU A 1 361 ? -9.290 -15.668 7.848 1.00 94.12 361 LEU A C 1
ATOM 3009 O O . LEU A 1 361 ? -9.736 -16.804 7.708 1.00 94.12 361 LEU A O 1
ATOM 3013 N N . ASP A 1 362 ? -9.207 -15.077 9.039 1.00 93.94 362 ASP A N 1
ATOM 3014 C CA . ASP A 1 362 ? -9.600 -15.737 10.288 1.00 93.94 362 ASP A CA 1
ATOM 3015 C C . ASP A 1 362 ? -11.114 -16.019 10.328 1.00 93.94 362 ASP A C 1
ATOM 3017 O O . ASP A 1 362 ? -11.513 -17.099 10.756 1.00 93.94 362 ASP A O 1
ATOM 3021 N N . CYS A 1 363 ? -11.959 -15.136 9.781 1.00 94.69 363 CYS A N 1
ATOM 3022 C CA . CYS A 1 363 ? -13.393 -15.392 9.585 1.00 94.69 363 CYS A CA 1
ATOM 3023 C C . CYS A 1 363 ? -13.677 -16.573 8.649 1.00 94.69 363 CYS A C 1
ATOM 3025 O O . CYS A 1 363 ? -14.652 -17.291 8.854 1.00 94.69 363 CYS A O 1
ATOM 3027 N N . MET A 1 364 ? -12.845 -16.798 7.629 1.00 93.81 364 MET A N 1
ATOM 3028 C CA . MET A 1 364 ? -12.990 -17.945 6.725 1.00 93.81 364 MET A CA 1
ATOM 3029 C C . MET A 1 364 ? -12.456 -19.251 7.325 1.00 93.81 364 MET A C 1
ATOM 3031 O O . MET A 1 364 ? -12.960 -20.320 6.979 1.00 93.81 364 MET A O 1
ATOM 3035 N N . VAL A 1 365 ? -11.439 -19.180 8.190 1.00 93.00 365 VAL A N 1
ATOM 3036 C CA . VAL A 1 365 ? -10.818 -20.352 8.833 1.00 93.00 365 VAL A CA 1
ATOM 3037 C C . VAL A 1 365 ? -11.592 -20.787 10.083 1.00 93.00 365 VAL A C 1
ATOM 3039 O O . VAL A 1 365 ? -11.781 -21.983 10.291 1.00 93.00 365 VAL A O 1
ATOM 3042 N N . TYR A 1 366 ? -12.083 -19.836 10.883 1.00 92.56 366 TYR A N 1
ATOM 3043 C CA . TYR A 1 366 ? -12.745 -20.069 12.173 1.00 92.56 366 TYR A CA 1
ATOM 3044 C C . TYR A 1 366 ? -14.143 -19.419 12.271 1.00 92.56 366 TYR A C 1
ATOM 3046 O O . TYR A 1 366 ? -14.422 -18.709 13.242 1.00 92.56 366 TYR A O 1
ATOM 3054 N N . PRO A 1 367 ? -15.058 -19.621 11.301 1.00 93.06 367 PRO A N 1
ATOM 3055 C CA . PRO A 1 367 ? -16.317 -18.873 11.244 1.00 93.06 367 PRO A CA 1
ATOM 3056 C C . PRO A 1 367 ? -17.194 -19.050 12.492 1.00 93.06 367 PRO A C 1
ATOM 3058 O O . PRO A 1 367 ? -17.713 -18.069 13.018 1.00 93.06 367 PRO A O 1
ATOM 3061 N N . ALA A 1 368 ? -17.321 -20.273 13.015 1.00 90.44 368 ALA A N 1
ATOM 3062 C CA . ALA A 1 368 ? -18.164 -20.553 14.181 1.00 90.44 368 ALA A CA 1
ATOM 3063 C C . ALA A 1 368 ? -17.632 -19.893 15.465 1.00 90.44 368 ALA A C 1
ATOM 3065 O O . ALA A 1 368 ? -18.404 -19.377 16.276 1.00 90.44 368 ALA A O 1
ATOM 3066 N N . GLN A 1 369 ? -16.311 -19.885 15.654 1.00 91.56 369 GLN A N 1
ATOM 3067 C CA . GLN A 1 369 ? -15.678 -19.236 16.799 1.00 91.56 369 GLN A CA 1
ATOM 3068 C C . GLN A 1 369 ? -15.784 -17.714 16.683 1.00 91.56 369 GLN A C 1
ATOM 3070 O O . GLN A 1 369 ? -16.189 -17.067 17.646 1.00 91.56 369 GLN A O 1
ATOM 3075 N N . MET A 1 370 ? -15.508 -17.152 15.501 1.00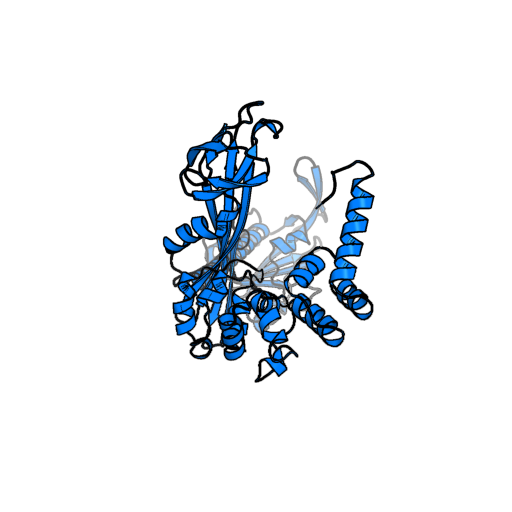 93.31 370 MET A N 1
ATOM 3076 C CA . MET A 1 370 ? -15.658 -15.714 15.243 1.00 93.31 370 MET A CA 1
ATOM 3077 C C . MET A 1 370 ? -17.091 -15.245 15.517 1.00 93.31 370 MET A C 1
ATOM 3079 O O . MET A 1 370 ? -17.293 -14.249 16.209 1.00 93.31 370 MET A O 1
ATOM 3083 N N . GLU A 1 371 ? -18.088 -16.000 15.045 1.00 93.69 371 GLU A N 1
ATOM 3084 C CA . GLU A 1 371 ? -19.502 -15.761 15.343 1.00 93.69 371 GLU A CA 1
ATOM 3085 C C . GLU A 1 371 ? -19.792 -15.812 16.847 1.00 93.69 371 GLU A C 1
ATOM 3087 O O . GLU A 1 371 ? -20.422 -14.901 17.381 1.00 93.69 371 GLU A O 1
ATOM 3092 N N . THR A 1 372 ? -19.332 -16.860 17.533 1.00 90.81 372 THR A N 1
ATOM 3093 C CA . THR A 1 372 ? -19.611 -17.074 18.961 1.00 90.81 372 THR A CA 1
ATOM 3094 C C . THR A 1 372 ? -19.056 -15.942 19.816 1.00 90.81 372 THR A C 1
ATOM 3096 O O . THR A 1 372 ? -19.778 -15.386 20.643 1.00 90.81 372 THR A O 1
ATOM 3099 N N . PHE A 1 373 ? -17.793 -15.571 19.606 1.00 93.25 373 PHE A N 1
ATOM 3100 C CA . PHE A 1 373 ? -17.157 -14.493 20.357 1.00 93.25 373 PHE A CA 1
ATOM 3101 C C . PHE A 1 373 ? -17.839 -13.149 20.101 1.00 93.25 373 PHE A C 1
ATOM 3103 O O . PHE A 1 373 ? -18.128 -12.421 21.049 1.00 93.25 373 PHE A O 1
ATOM 3110 N N . ALA A 1 374 ? -18.147 -12.835 18.842 1.00 94.12 374 ALA A N 1
ATOM 3111 C CA . ALA A 1 374 ? -18.787 -11.572 18.503 1.00 94.12 374 ALA A CA 1
ATOM 3112 C C . ALA A 1 374 ? -20.215 -11.483 19.065 1.00 94.12 374 ALA A C 1
ATOM 3114 O O . ALA A 1 374 ? -20.576 -10.474 19.663 1.00 94.12 374 ALA A O 1
ATOM 3115 N N . LYS A 1 375 ? -21.007 -12.562 18.981 1.00 92.56 375 LYS A N 1
ATOM 3116 C CA . LYS A 1 375 ? -22.348 -12.627 19.595 1.00 92.56 375 LYS A CA 1
ATOM 3117 C C . LYS A 1 375 ? -22.317 -12.557 21.121 1.00 92.56 375 LYS A C 1
ATOM 3119 O O . LYS A 1 375 ? -23.290 -12.115 21.724 1.00 92.56 375 LYS A O 1
ATOM 3124 N N . ALA A 1 376 ? -21.218 -12.984 21.739 1.00 91.31 376 ALA A N 1
ATOM 3125 C CA . ALA A 1 376 ? -20.981 -12.830 23.169 1.00 91.31 376 ALA A CA 1
ATOM 3126 C C . ALA A 1 376 ? -20.439 -11.436 23.552 1.00 91.31 376 ALA A C 1
ATOM 3128 O O . ALA A 1 376 ? -20.245 -11.181 24.736 1.00 91.31 376 ALA A O 1
ATOM 3129 N N . GLY A 1 377 ? -20.199 -10.544 22.582 1.00 94.69 377 GLY A N 1
ATOM 3130 C CA . GLY A 1 377 ? -19.653 -9.205 22.816 1.00 94.69 377 GLY A CA 1
ATOM 3131 C C . GLY A 1 377 ? -18.165 -9.182 23.177 1.00 94.69 377 GLY A C 1
ATOM 3132 O O . GLY A 1 377 ? -17.701 -8.191 23.726 1.00 94.69 377 GLY A O 1
ATOM 3133 N N . LEU A 1 378 ? -17.422 -10.257 22.888 1.00 95.00 378 LEU A N 1
ATOM 3134 C CA . LEU A 1 378 ? -16.023 -10.453 23.296 1.00 95.00 378 LEU A CA 1
ATOM 3135 C C . LEU A 1 378 ? -15.030 -9.865 22.279 1.00 95.00 378 LEU A C 1
ATOM 3137 O O . LEU A 1 378 ? -14.154 -10.561 21.746 1.00 95.00 378 LEU A O 1
ATOM 3141 N N . TYR A 1 379 ? -15.201 -8.588 21.944 1.00 95.56 379 TYR A N 1
ATOM 3142 C CA . TYR A 1 379 ? -14.446 -7.919 20.887 1.00 95.56 379 TYR A CA 1
ATOM 3143 C C . TYR A 1 379 ? -12.989 -7.643 21.268 1.00 95.56 379 TYR A C 1
ATOM 3145 O O . TYR A 1 379 ? -12.127 -7.696 20.386 1.00 95.56 379 TYR A O 1
ATOM 3153 N N . ARG A 1 380 ? -12.674 -7.412 22.552 1.00 94.12 380 ARG A N 1
ATOM 3154 C CA . ARG A 1 380 ? -11.281 -7.224 23.008 1.00 94.12 380 ARG A CA 1
ATOM 3155 C C . ARG A 1 380 ? -10.461 -8.501 22.819 1.00 94.12 380 ARG A C 1
ATOM 3157 O O . ARG A 1 380 ? -9.354 -8.446 22.281 1.00 94.12 380 ARG A O 1
ATOM 3164 N N . MET A 1 381 ? -11.035 -9.662 23.140 1.00 93.50 381 MET A N 1
ATOM 3165 C CA . MET A 1 381 ? -10.404 -10.970 22.900 1.00 93.50 381 MET A CA 1
ATOM 3166 C C . MET A 1 381 ? -10.226 -11.264 21.407 1.00 93.50 381 MET A C 1
ATOM 3168 O O . MET A 1 381 ? -9.166 -11.743 20.996 1.00 93.50 381 MET A O 1
ATOM 3172 N N . LEU A 1 382 ? -11.246 -10.970 20.590 1.00 93.81 382 LEU A N 1
ATOM 3173 C CA . LEU A 1 382 ? -11.171 -11.124 19.134 1.00 93.81 382 LEU A CA 1
ATOM 3174 C C . LEU A 1 382 ? -10.091 -10.234 18.520 1.00 93.81 382 LEU A C 1
ATOM 3176 O O . LEU A 1 382 ? -9.318 -10.700 17.684 1.00 93.81 382 LEU A O 1
ATOM 3180 N N . GLY A 1 383 ? -10.009 -8.975 18.953 1.00 93.62 383 GLY A N 1
ATOM 3181 C CA . GLY A 1 383 ? -8.991 -8.035 18.494 1.00 93.62 383 GLY A CA 1
ATOM 3182 C C . GLY A 1 383 ? -7.573 -8.554 18.736 1.00 93.62 383 GLY A C 1
ATOM 3183 O O . GLY A 1 383 ? -6.735 -8.496 17.835 1.00 93.62 383 GLY A O 1
ATOM 3184 N N . GLU A 1 384 ? -7.311 -9.137 19.910 1.00 92.38 384 GLU A N 1
ATOM 3185 C CA . GLU A 1 384 ? -6.015 -9.747 20.224 1.00 92.38 384 GLU A CA 1
ATOM 3186 C C . GLU A 1 384 ? -5.696 -10.948 19.323 1.00 92.38 384 GLU A C 1
ATOM 3188 O O . GLU A 1 384 ? -4.574 -11.029 18.814 1.00 92.38 384 GLU A O 1
ATOM 3193 N N . ILE A 1 385 ? -6.664 -11.835 19.059 1.00 91.44 385 ILE A N 1
ATOM 3194 C CA . ILE A 1 385 ? -6.471 -12.984 18.154 1.00 91.44 385 ILE A CA 1
ATOM 3195 C C . ILE A 1 385 ? -6.100 -12.501 16.747 1.00 91.44 385 ILE A C 1
ATOM 3197 O O . ILE A 1 385 ? -5.089 -12.924 16.181 1.00 91.44 385 ILE A O 1
ATOM 3201 N N . VAL A 1 386 ? -6.890 -11.577 16.193 1.00 91.56 386 VAL A N 1
ATOM 3202 C CA . VAL A 1 386 ? -6.709 -11.091 14.816 1.00 91.56 386 VAL A CA 1
ATOM 3203 C C . VAL A 1 386 ? -5.426 -10.267 14.674 1.00 91.56 386 VAL A C 1
ATOM 3205 O O . VAL A 1 386 ? -4.823 -10.249 13.602 1.00 91.56 386 VAL A O 1
ATOM 3208 N N . SER A 1 387 ? -4.954 -9.620 15.746 1.00 87.44 387 SER A N 1
ATOM 3209 C CA . SER A 1 387 ? -3.685 -8.880 15.730 1.00 87.44 387 SER A CA 1
ATOM 3210 C C . SER A 1 387 ? -2.464 -9.761 15.431 1.00 87.44 387 SER A C 1
ATOM 3212 O O . SER A 1 387 ? -1.422 -9.246 15.031 1.00 87.44 387 SER A O 1
ATOM 3214 N N . GLY A 1 388 ? -2.564 -11.078 15.653 1.00 79.50 388 GLY A N 1
ATOM 3215 C CA . GLY A 1 388 ? -1.452 -12.023 15.537 1.00 79.50 388 GLY A CA 1
ATOM 3216 C C . GLY A 1 388 ? -0.444 -11.975 16.693 1.00 79.50 388 GLY A C 1
ATOM 3217 O O . GLY A 1 388 ? 0.435 -12.832 16.753 1.00 79.50 388 GLY A O 1
ATOM 3218 N N . TYR A 1 389 ? -0.577 -11.017 17.617 1.00 79.75 389 TYR A N 1
ATOM 3219 C CA . TYR A 1 389 ? 0.218 -10.925 18.849 1.00 79.75 389 TYR A CA 1
ATOM 3220 C C . TYR A 1 389 ? -0.475 -11.563 20.061 1.00 79.75 389 TYR A C 1
ATOM 3222 O O . TYR A 1 389 ? 0.163 -11.776 21.092 1.00 79.75 389 TYR A O 1
ATOM 3230 N N . GLY A 1 390 ? -1.776 -11.840 19.949 1.00 80.62 390 GLY A N 1
ATOM 3231 C CA . GLY A 1 390 ? -2.559 -12.546 20.955 1.00 80.62 390 GLY A CA 1
ATOM 3232 C C . GLY A 1 390 ? -2.478 -14.070 20.827 1.00 80.62 390 GLY A C 1
ATOM 3233 O O . GLY A 1 390 ? -1.707 -14.608 20.023 1.00 80.62 390 GLY A O 1
ATOM 3234 N N . PRO A 1 391 ? -3.276 -14.795 21.627 1.00 86.56 391 PRO A N 1
ATOM 3235 C CA . PRO A 1 391 ? -3.381 -16.239 21.496 1.00 86.56 391 PRO A CA 1
ATOM 3236 C C . PRO A 1 391 ? -4.006 -16.627 20.151 1.00 86.56 391 PRO A C 1
ATOM 3238 O O . PRO A 1 391 ? -4.685 -15.840 19.491 1.00 86.56 391 PRO A O 1
ATOM 3241 N N . ARG A 1 392 ? -3.792 -17.883 19.750 1.00 88.81 392 ARG A N 1
ATOM 3242 C CA . ARG A 1 392 ? -4.532 -18.466 18.625 1.00 88.81 392 ARG A CA 1
ATOM 3243 C C . ARG A 1 392 ? -6.008 -18.596 18.992 1.00 88.81 392 ARG A C 1
ATOM 3245 O O . ARG A 1 392 ? -6.346 -18.682 20.171 1.00 88.81 392 ARG A O 1
ATOM 3252 N N . MET A 1 393 ? -6.862 -18.662 17.971 1.00 89.81 393 MET A N 1
ATOM 3253 C CA . MET A 1 393 ? -8.276 -18.971 18.161 1.00 89.81 393 MET A CA 1
ATOM 3254 C C . MET A 1 393 ? -8.408 -20.262 18.993 1.00 89.81 393 MET A C 1
ATOM 3256 O O . MET A 1 393 ? -7.828 -21.277 18.598 1.00 89.81 393 MET A O 1
ATOM 3260 N N . PRO A 1 394 ? -9.106 -20.238 20.141 1.00 86.94 394 PRO A N 1
ATOM 3261 C CA . PRO A 1 394 ? -9.218 -21.396 21.016 1.00 86.94 394 PRO A CA 1
ATOM 3262 C C . PRO A 1 394 ? -9.979 -22.540 20.344 1.00 86.94 394 PRO A C 1
ATOM 3264 O O . PRO A 1 394 ? -10.994 -22.345 19.670 1.00 86.94 394 PRO A O 1
ATOM 3267 N N . GLU A 1 395 ? -9.497 -23.755 20.581 1.00 77.56 395 GLU A N 1
ATOM 3268 C CA . GLU A 1 395 ? -10.126 -24.991 20.130 1.00 77.56 395 GLU A CA 1
ATOM 3269 C C . GLU A 1 395 ? -10.945 -25.568 21.294 1.00 77.56 395 GLU A C 1
ATOM 3271 O O . GLU A 1 395 ? -10.397 -26.060 22.275 1.00 77.56 395 GLU A O 1
ATOM 3276 N N . GLY A 1 396 ? -12.272 -25.461 21.216 1.00 77.75 396 GLY A N 1
ATOM 3277 C CA . GLY A 1 396 ? -13.192 -25.966 22.236 1.00 77.75 396 GLY A CA 1
ATOM 3278 C C . GLY A 1 396 ? -14.633 -25.939 21.736 1.00 77.75 396 GLY A C 1
ATOM 3279 O O . GLY A 1 396 ? -14.998 -25.083 20.930 1.00 77.75 396 GLY A O 1
ATOM 3280 N N . LYS A 1 397 ? -15.449 -26.902 22.170 1.00 74.12 397 LYS A N 1
ATOM 3281 C CA . LYS A 1 397 ? -16.872 -27.010 21.804 1.00 74.12 397 LYS A CA 1
ATOM 3282 C C . LYS A 1 397 ? -17.778 -26.327 22.819 1.00 74.12 397 LYS A C 1
ATOM 3284 O O . LYS A 1 397 ? -18.891 -25.940 22.470 1.00 74.12 397 LYS A O 1
ATOM 3289 N N . THR A 1 398 ? -17.326 -26.195 24.065 1.00 81.50 398 THR A N 1
ATOM 3290 C CA . THR A 1 398 ? -18.096 -25.554 25.136 1.00 81.50 398 THR A CA 1
ATOM 3291 C C . THR A 1 398 ? -17.409 -24.283 25.642 1.00 81.50 398 THR A C 1
ATOM 3293 O O . THR A 1 398 ? -16.180 -24.210 25.640 1.00 81.50 398 THR A O 1
ATOM 3296 N N . PRO A 1 399 ? -18.163 -23.286 26.149 1.00 82.12 399 PRO A N 1
ATOM 3297 C CA . PRO A 1 399 ? -17.568 -22.113 26.793 1.00 82.12 399 PRO A CA 1
ATOM 3298 C C . PRO A 1 399 ? -16.603 -22.475 27.932 1.00 82.12 399 PRO A C 1
ATOM 3300 O O . PRO A 1 399 ? -15.603 -21.795 28.133 1.00 82.12 399 PRO A O 1
ATOM 3303 N N . GLN A 1 400 ? -16.856 -23.575 28.646 1.00 83.75 400 GLN A N 1
ATOM 3304 C CA . GLN A 1 400 ? -15.973 -24.041 29.712 1.00 83.75 400 GLN A CA 1
ATOM 3305 C C . GLN A 1 400 ? -14.625 -24.545 29.188 1.00 83.75 400 GLN A C 1
ATOM 3307 O O . GLN A 1 400 ? -13.598 -24.242 29.788 1.00 83.75 400 GLN A O 1
ATOM 3312 N N . GLU A 1 401 ? -14.614 -25.273 28.071 1.00 84.75 401 GLU A N 1
ATOM 3313 C CA . GLU A 1 401 ? -13.373 -25.694 27.407 1.00 84.75 401 GLU A CA 1
ATOM 3314 C C . GLU A 1 401 ? -12.592 -24.491 26.864 1.00 84.75 401 GLU A C 1
ATOM 3316 O O . GLU A 1 401 ? -11.371 -24.456 26.971 1.00 84.75 401 GLU A O 1
ATOM 3321 N N . ILE A 1 402 ? -13.298 -23.492 26.322 1.00 84.94 402 ILE A N 1
ATOM 3322 C CA . ILE A 1 402 ? -12.693 -22.302 25.709 1.00 84.94 402 ILE A CA 1
ATOM 3323 C C . ILE A 1 402 ? -12.078 -21.367 26.760 1.00 84.94 402 ILE A C 1
ATOM 3325 O O . ILE A 1 402 ? -10.957 -20.895 26.587 1.00 84.94 402 ILE A O 1
ATOM 3329 N N . PHE A 1 403 ? -12.810 -21.076 27.839 1.00 86.56 403 PHE A N 1
ATOM 3330 C CA . PHE A 1 403 ? -12.433 -20.048 28.817 1.00 86.56 403 PHE A CA 1
ATOM 3331 C C . PHE A 1 403 ? -11.866 -20.620 30.126 1.00 86.56 403 PHE A C 1
ATOM 3333 O O . PHE A 1 403 ? -11.364 -19.870 30.960 1.00 86.56 403 PHE A O 1
ATOM 3340 N N . GLY A 1 404 ? -11.953 -21.937 30.343 1.00 85.62 404 GLY A N 1
ATOM 3341 C CA . GLY A 1 404 ? -11.460 -22.596 31.557 1.00 85.62 404 GLY A CA 1
ATOM 3342 C C . GLY A 1 404 ? -12.253 -22.269 32.829 1.00 85.62 404 GLY A C 1
ATOM 3343 O O . GLY A 1 404 ? -11.775 -22.535 33.929 1.00 85.62 404 GLY A O 1
ATOM 3344 N N . LEU A 1 405 ? -13.449 -21.689 32.697 1.00 87.50 405 LEU A N 1
ATOM 3345 C CA . LEU A 1 405 ? -14.347 -21.317 33.793 1.00 87.50 405 LEU A CA 1
ATOM 3346 C C . LEU A 1 405 ? -15.755 -21.848 33.519 1.00 87.50 405 LEU A C 1
ATOM 3348 O O . LEU A 1 405 ? -16.126 -22.101 32.377 1.00 87.50 405 LEU A O 1
ATOM 3352 N N . SER A 1 406 ? -16.570 -22.005 34.560 1.00 88.00 406 SER A N 1
ATOM 3353 C CA . SER A 1 406 ? -17.961 -22.448 34.417 1.00 88.00 406 SER A CA 1
ATOM 3354 C C . SER A 1 406 ? -18.903 -21.686 35.346 1.00 88.00 406 SER A C 1
ATOM 3356 O O . SER A 1 406 ? -18.477 -20.992 36.272 1.00 88.00 406 SER A O 1
ATOM 3358 N N . GLY A 1 407 ? -20.205 -21.795 35.078 1.00 88.62 407 GLY A N 1
ATOM 3359 C CA . GLY A 1 407 ? -21.245 -21.234 35.935 1.00 88.62 407 GLY A CA 1
ATOM 3360 C C . GLY A 1 407 ? -21.187 -19.709 36.053 1.00 88.62 407 GLY A C 1
ATOM 3361 O O . GLY A 1 407 ? -21.065 -18.997 35.057 1.00 88.62 407 GLY A O 1
ATOM 3362 N N . GLN A 1 408 ? -21.334 -19.213 37.282 1.00 88.50 408 GLN A N 1
ATOM 3363 C CA . GLN A 1 408 ? -21.457 -17.784 37.575 1.00 88.50 408 GLN A CA 1
ATOM 3364 C C . GLN A 1 408 ? -20.154 -17.010 37.326 1.00 88.50 408 GLN A C 1
ATOM 3366 O O . GLN A 1 408 ? -20.202 -15.930 36.748 1.00 88.50 408 GLN A O 1
ATOM 3371 N N . ALA A 1 409 ? -19.003 -17.591 37.673 1.00 88.31 409 ALA A N 1
ATOM 3372 C CA . ALA A 1 409 ? -17.697 -16.956 37.494 1.00 88.31 409 ALA A CA 1
ATOM 3373 C C . ALA A 1 409 ? -17.409 -16.637 36.016 1.00 88.31 409 ALA A C 1
ATOM 3375 O O . ALA A 1 409 ? -16.939 -15.553 35.682 1.00 88.31 409 ALA A O 1
ATOM 3376 N N . LEU A 1 410 ? -17.775 -17.558 35.113 1.00 90.44 410 LEU A N 1
ATOM 3377 C CA . LEU A 1 410 ? -17.668 -17.331 33.672 1.00 90.44 410 LEU A CA 1
ATOM 3378 C C . LEU A 1 410 ? -18.573 -16.178 33.207 1.00 90.44 410 LEU A C 1
ATOM 3380 O O . LEU A 1 410 ? -18.140 -15.325 32.442 1.00 90.44 410 LEU A O 1
ATOM 3384 N N . LYS A 1 411 ? -19.828 -16.131 33.669 1.00 90.25 411 LYS A N 1
ATOM 3385 C CA . LYS A 1 411 ? -20.769 -15.063 33.286 1.00 90.25 411 LYS A CA 1
ATOM 3386 C C . LYS A 1 411 ? -20.289 -13.686 33.740 1.00 90.25 411 LYS A C 1
ATOM 3388 O O . LYS A 1 411 ? -20.418 -12.723 32.994 1.00 90.25 411 LYS A O 1
ATOM 3393 N N . GLU A 1 412 ? -19.741 -13.607 34.948 1.00 91.38 412 GLU A N 1
ATOM 3394 C CA . GLU A 1 412 ? -19.235 -12.367 35.533 1.00 91.38 412 GLU A CA 1
ATOM 3395 C C . GLU A 1 412 ? -18.066 -11.802 34.726 1.00 91.38 412 GLU A C 1
ATOM 3397 O O . GLU A 1 412 ? -18.137 -10.651 34.298 1.00 91.38 412 GLU A O 1
ATOM 3402 N N . ILE A 1 413 ? -17.038 -12.610 34.444 1.00 92.44 413 ILE A N 1
ATOM 3403 C CA . ILE A 1 413 ? -15.863 -12.121 33.710 1.00 92.44 413 ILE A CA 1
ATOM 3404 C C . ILE A 1 413 ? -16.183 -11.793 32.250 1.00 92.44 413 ILE A C 1
ATOM 3406 O O . ILE A 1 413 ? -15.673 -10.810 31.728 1.00 92.44 413 ILE A O 1
ATOM 3410 N N . LEU A 1 414 ? -17.058 -12.555 31.583 1.00 92.19 414 LEU A N 1
ATOM 3411 C CA . LEU A 1 414 ? -17.419 -12.269 30.190 1.00 92.19 414 LEU A CA 1
ATOM 3412 C C . LEU A 1 414 ? -18.295 -11.017 30.039 1.00 92.19 414 LEU A C 1
ATOM 3414 O O . LEU A 1 414 ? -18.276 -10.395 28.981 1.00 92.19 414 LEU A O 1
ATOM 3418 N N . SER A 1 415 ? -19.023 -10.607 31.084 1.00 91.38 415 SER A N 1
ATOM 3419 C CA . SER A 1 415 ? -19.885 -9.415 31.042 1.00 91.38 415 SER A CA 1
ATOM 3420 C C . SER A 1 415 ? -19.137 -8.090 30.859 1.00 91.38 415 SER A C 1
ATOM 3422 O O . SER A 1 415 ? -19.771 -7.075 30.576 1.00 91.38 415 SER A O 1
ATOM 3424 N N . ILE A 1 416 ? -17.809 -8.095 31.009 1.00 91.25 416 ILE A N 1
ATOM 3425 C CA . ILE A 1 416 ? -16.969 -6.897 30.918 1.00 91.25 416 ILE A CA 1
ATOM 3426 C C . ILE A 1 416 ? -16.151 -6.818 29.620 1.00 91.25 416 ILE A C 1
ATOM 3428 O O . ILE A 1 416 ? -15.269 -5.968 29.545 1.00 91.25 416 ILE A O 1
ATOM 3432 N N . ASP A 1 417 ? -16.408 -7.694 28.635 1.00 93.69 417 ASP A N 1
ATOM 3433 C CA . ASP A 1 417 ? -15.574 -7.851 27.425 1.00 93.69 417 ASP A CA 1
ATOM 3434 C C . ASP A 1 417 ? -14.073 -7.909 27.794 1.00 93.69 417 ASP A C 1
ATOM 3436 O O . ASP A 1 417 ? -13.311 -6.966 27.555 1.00 93.69 41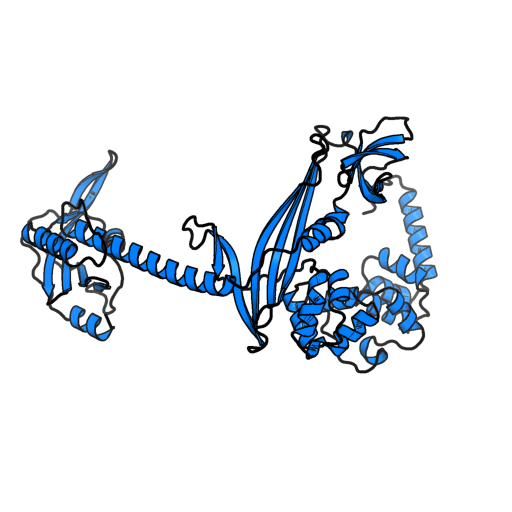7 ASP A O 1
ATOM 3440 N N . PRO A 1 418 ? -13.638 -8.963 28.506 1.00 93.50 418 PRO A N 1
ATOM 3441 C CA . PRO A 1 418 ? -12.296 -9.014 29.062 1.00 93.50 418 PRO A CA 1
ATOM 3442 C C . PRO A 1 418 ? -11.247 -9.167 27.954 1.00 93.50 418 PRO A C 1
ATOM 3444 O O . PRO A 1 418 ? -11.505 -9.702 26.884 1.00 93.50 418 PRO A O 1
ATOM 3447 N N . THR A 1 419 ? -10.011 -8.771 28.221 1.00 92.12 419 THR A N 1
ATOM 3448 C CA . THR A 1 419 ? -8.837 -9.246 27.469 1.00 92.12 419 THR A CA 1
ATOM 3449 C C . THR A 1 419 ? -8.489 -10.676 27.870 1.00 92.12 419 THR A C 1
ATOM 3451 O O . THR A 1 419 ? -8.881 -11.155 28.939 1.00 92.12 419 THR A O 1
ATOM 3454 N N . TRP A 1 420 ? -7.659 -11.356 27.073 1.00 90.75 420 TRP A N 1
ATOM 3455 C CA . TRP A 1 420 ? -7.141 -12.673 27.460 1.00 90.75 420 TRP A CA 1
ATOM 3456 C C . TRP A 1 420 ? -6.342 -12.625 28.769 1.00 90.75 420 TRP A C 1
ATOM 3458 O O . TRP A 1 420 ? -6.367 -13.575 29.549 1.00 90.75 420 TRP A O 1
ATOM 3468 N N . ARG A 1 421 ? -5.670 -11.501 29.042 1.00 89.69 421 ARG A N 1
ATOM 3469 C CA . ARG A 1 421 ? -4.924 -11.283 30.290 1.00 89.69 421 ARG A CA 1
ATOM 3470 C C . ARG A 1 421 ? -5.843 -11.086 31.493 1.00 89.69 421 ARG A C 1
ATOM 3472 O O . ARG A 1 421 ? -5.596 -11.691 32.530 1.00 89.69 421 ARG A O 1
ATOM 3479 N N . GLU A 1 422 ? -6.904 -10.291 31.352 1.00 91.69 422 GLU A N 1
ATOM 3480 C CA . GLU A 1 422 ? -7.907 -10.104 32.412 1.00 91.69 422 GLU A CA 1
ATOM 3481 C C . GLU A 1 422 ? -8.579 -11.434 32.770 1.00 91.69 422 GLU A C 1
ATOM 3483 O O . GLU A 1 422 ? -8.706 -11.753 33.953 1.00 91.69 422 GLU A O 1
ATOM 3488 N N . LEU A 1 423 ? -8.934 -12.240 31.762 1.00 92.06 423 LEU A N 1
ATOM 3489 C CA . LEU A 1 423 ? -9.480 -13.580 31.968 1.00 92.06 423 LEU A CA 1
ATOM 3490 C C . LEU A 1 423 ? -8.499 -14.484 32.729 1.00 92.06 423 LEU A C 1
ATOM 3492 O O . LEU A 1 423 ? -8.899 -15.157 33.677 1.00 92.06 423 LEU A O 1
ATOM 3496 N N . GLU A 1 424 ? -7.221 -14.486 32.346 1.00 90.50 424 GLU A N 1
ATOM 3497 C CA . GLU A 1 424 ? -6.202 -15.310 33.000 1.00 90.50 424 GLU A CA 1
ATOM 3498 C C . GLU A 1 424 ? -5.981 -14.904 34.463 1.00 90.50 424 GLU A C 1
ATOM 3500 O O . GLU A 1 424 ? -5.969 -15.761 35.348 1.00 90.50 424 GLU A O 1
ATOM 3505 N N . THR A 1 425 ? -5.868 -13.603 34.745 1.00 91.31 425 THR A N 1
ATOM 3506 C CA . THR A 1 425 ? -5.739 -13.104 36.120 1.00 91.31 425 THR A CA 1
ATOM 3507 C C . THR A 1 425 ? -6.979 -13.433 36.941 1.00 91.31 425 THR A C 1
ATOM 3509 O O . THR A 1 425 ? -6.848 -13.919 38.064 1.00 91.31 425 THR A O 1
ATOM 3512 N N . TYR A 1 426 ? -8.180 -13.228 36.391 1.00 92.56 426 TYR A N 1
ATOM 3513 C CA . TYR A 1 426 ? -9.425 -13.597 37.063 1.00 92.56 426 TYR A CA 1
ATOM 3514 C C . TYR A 1 426 ? -9.444 -15.092 37.402 1.00 92.56 426 TYR A C 1
ATOM 3516 O O . TYR A 1 426 ? -9.749 -15.462 38.535 1.00 92.56 426 TYR A O 1
ATOM 3524 N N . ARG A 1 427 ? -9.056 -15.952 36.452 1.00 91.06 427 ARG A N 1
ATOM 3525 C CA . ARG A 1 427 ? -9.008 -17.408 36.626 1.00 91.06 427 ARG A CA 1
ATOM 3526 C C . ARG A 1 427 ? -8.071 -17.818 37.763 1.00 91.06 427 ARG A C 1
ATOM 3528 O O . ARG A 1 427 ? -8.454 -18.632 38.598 1.00 91.06 427 ARG A O 1
ATOM 3535 N N . GLN A 1 428 ? -6.877 -17.229 37.828 1.00 90.50 428 GLN A N 1
ATOM 3536 C CA . GLN A 1 428 ? -5.910 -17.495 38.900 1.00 90.50 428 GLN A CA 1
ATOM 3537 C C . GLN A 1 428 ? -6.454 -17.093 40.275 1.00 90.50 428 GLN A C 1
ATOM 3539 O O . GLN A 1 428 ? -6.344 -17.857 41.226 1.00 90.50 428 GLN A O 1
ATOM 3544 N N . ILE A 1 429 ? -7.114 -15.939 40.382 1.00 91.31 429 ILE A N 1
ATOM 3545 C CA . ILE A 1 429 ? -7.712 -15.496 41.650 1.00 91.31 429 ILE A CA 1
ATOM 3546 C C . ILE A 1 429 ? -8.888 -16.398 42.043 1.00 91.31 429 ILE A C 1
ATOM 3548 O O . ILE A 1 429 ? -9.004 -16.785 43.208 1.00 91.31 429 ILE A O 1
ATOM 3552 N N . ALA A 1 430 ? -9.730 -16.767 41.073 1.00 90.50 430 ALA A N 1
ATOM 3553 C CA . ALA A 1 430 ? -10.901 -17.616 41.277 1.00 90.50 430 ALA A CA 1
ATOM 3554 C C . ALA A 1 430 ? -10.547 -19.017 41.809 1.00 90.50 430 ALA A C 1
ATOM 3556 O O . ALA A 1 430 ? -11.382 -19.649 42.456 1.00 90.50 430 ALA A O 1
ATOM 3557 N N . TRP A 1 431 ? -9.313 -19.489 41.589 1.00 87.38 431 TRP A N 1
ATOM 3558 C CA . TRP A 1 431 ? -8.800 -20.727 42.187 1.00 87.38 431 TRP A CA 1
ATOM 3559 C C . TRP A 1 431 ? -8.624 -20.646 43.707 1.00 87.38 431 TRP A C 1
ATOM 3561 O O . TRP A 1 431 ? -8.732 -21.667 44.386 1.00 87.38 431 TRP A O 1
ATOM 3571 N N . HIS A 1 432 ? -8.357 -19.454 44.240 1.00 87.81 432 HIS A N 1
ATOM 3572 C CA . HIS A 1 432 ? -8.034 -19.248 45.652 1.00 87.81 432 HIS A CA 1
ATOM 3573 C C . HIS A 1 432 ? -9.188 -18.626 46.442 1.00 87.81 432 HIS A C 1
ATOM 3575 O O . HIS A 1 432 ? -9.342 -18.900 47.633 1.00 87.81 432 HIS A O 1
ATOM 3581 N N . GLN A 1 433 ? -10.000 -17.777 45.809 1.00 90.00 433 GLN A N 1
ATOM 3582 C CA . GLN A 1 433 ? -11.069 -17.045 46.483 1.00 90.00 433 GLN A CA 1
ATOM 3583 C C . GLN A 1 433 ? -12.189 -16.622 45.527 1.00 90.00 433 GLN A C 1
ATOM 3585 O O . GLN A 1 433 ? -12.014 -16.555 44.313 1.00 90.00 433 GLN A O 1
ATOM 3590 N N . ARG A 1 434 ? -13.353 -16.266 46.086 1.00 88.81 434 ARG A N 1
ATOM 3591 C CA . ARG A 1 434 ? -14.425 -15.621 45.318 1.00 88.81 434 ARG A CA 1
ATOM 3592 C C . ARG A 1 434 ? -13.962 -14.244 44.839 1.00 88.81 434 ARG A C 1
ATOM 3594 O O . ARG A 1 434 ? -13.482 -13.444 45.639 1.00 88.81 434 ARG A O 1
ATOM 3601 N N . VAL A 1 435 ? -14.175 -13.960 43.558 1.00 89.31 435 VAL A N 1
ATOM 3602 C CA . VAL A 1 435 ? -13.838 -12.669 42.956 1.00 89.31 435 VAL A CA 1
ATOM 3603 C C . VAL A 1 435 ? -15.041 -11.734 43.027 1.00 89.31 435 VAL A C 1
ATOM 3605 O O . VAL A 1 435 ? -16.113 -12.053 42.523 1.00 89.31 435 VAL A O 1
ATOM 3608 N N . ASP A 1 436 ? -14.860 -10.574 43.652 1.00 89.62 436 ASP A N 1
ATOM 3609 C CA . ASP A 1 436 ? -15.798 -9.458 43.539 1.00 89.62 436 ASP A CA 1
ATOM 3610 C C . ASP A 1 436 ? -15.430 -8.618 42.310 1.00 89.62 436 ASP A C 1
ATOM 3612 O O . ASP A 1 436 ? -14.363 -8.002 42.287 1.00 89.62 436 ASP A O 1
ATOM 3616 N N . MET A 1 437 ? -16.285 -8.609 41.281 1.00 89.31 437 MET A N 1
ATOM 3617 C CA . MET A 1 437 ? -15.964 -7.980 39.991 1.00 89.31 437 MET A CA 1
ATOM 3618 C C . MET A 1 437 ? -15.642 -6.481 40.074 1.00 89.31 437 MET A C 1
ATOM 3620 O O . MET A 1 437 ? -14.624 -6.081 39.506 1.00 89.31 437 MET A O 1
ATOM 3624 N N . PRO A 1 438 ? -16.419 -5.642 40.789 1.00 90.19 438 PRO A N 1
ATOM 3625 C CA . PRO A 1 438 ? -16.090 -4.226 40.927 1.00 90.19 438 PRO A CA 1
ATOM 3626 C C . PRO A 1 438 ? -14.719 -4.000 41.571 1.00 90.19 438 PRO A C 1
ATOM 3628 O O . PRO A 1 438 ? -13.954 -3.149 41.119 1.00 90.19 438 PRO A O 1
ATOM 3631 N N . THR A 1 439 ? -14.392 -4.763 42.618 1.00 89.88 439 THR A N 1
ATOM 3632 C CA . THR A 1 439 ? -13.081 -4.676 43.275 1.00 89.88 439 THR A CA 1
ATOM 3633 C C . THR A 1 439 ? -11.967 -5.186 42.367 1.00 89.88 439 THR A C 1
ATOM 3635 O O . THR A 1 439 ? -10.910 -4.564 42.292 1.00 89.88 439 THR A O 1
ATOM 3638 N N . PHE A 1 440 ? -12.200 -6.275 41.630 1.00 90.69 440 PHE A N 1
ATOM 3639 C CA . PHE A 1 440 ? -11.250 -6.801 40.655 1.00 90.69 440 PHE A CA 1
ATOM 3640 C C . PHE A 1 440 ? -10.890 -5.760 39.591 1.00 90.69 440 PHE A C 1
ATOM 3642 O O . PHE A 1 440 ? -9.705 -5.519 39.391 1.00 90.69 440 PHE A O 1
ATOM 3649 N N . GLN A 1 441 ? -11.873 -5.097 38.970 1.00 89.25 441 GLN A N 1
ATOM 3650 C CA . GLN A 1 441 ? -11.618 -4.085 37.935 1.00 89.25 441 GLN A CA 1
ATOM 3651 C C . GLN A 1 441 ? -10.781 -2.916 38.471 1.00 89.25 441 GLN A C 1
ATOM 3653 O O . GLN A 1 441 ? -9.743 -2.590 37.897 1.00 89.25 441 GLN A O 1
ATOM 3658 N N . ARG A 1 442 ? -11.161 -2.349 39.628 1.00 88.06 442 ARG A N 1
ATOM 3659 C CA . ARG A 1 442 ? -10.403 -1.251 40.256 1.00 88.06 442 ARG A CA 1
ATOM 3660 C C . ARG A 1 442 ? -8.975 -1.661 40.603 1.00 88.06 442 ARG A C 1
ATOM 3662 O O . ARG A 1 442 ? -8.048 -0.876 40.438 1.00 88.06 442 ARG A O 1
ATOM 3669 N N . LEU A 1 443 ? -8.781 -2.878 41.108 1.00 89.06 443 LEU A N 1
ATOM 3670 C CA . LEU A 1 443 ? -7.449 -3.387 41.429 1.00 89.06 443 LEU A CA 1
ATOM 3671 C C . LEU A 1 443 ? -6.618 -3.665 40.180 1.00 89.06 443 LEU A C 1
ATOM 3673 O O . LEU A 1 443 ? -5.426 -3.368 40.180 1.00 89.06 443 LEU A O 1
ATOM 3677 N N . TYR A 1 444 ? -7.226 -4.215 39.131 1.00 87.56 444 TYR A N 1
ATOM 3678 C CA . TYR A 1 444 ? -6.540 -4.549 37.888 1.00 87.56 444 TYR A CA 1
ATOM 3679 C C . TYR A 1 444 ? -5.985 -3.299 37.192 1.00 87.56 444 TYR A C 1
ATOM 3681 O O . TYR A 1 444 ? -4.863 -3.326 36.699 1.00 87.56 444 TYR A O 1
ATOM 3689 N N . GLU A 1 445 ? -6.712 -2.179 37.238 1.00 82.56 445 GLU A N 1
ATOM 3690 C CA . GLU A 1 445 ? -6.239 -0.883 36.727 1.00 82.56 445 GLU A CA 1
ATOM 3691 C C . GLU A 1 445 ? -5.113 -0.265 37.577 1.00 82.56 445 GLU A C 1
ATOM 3693 O O . GLU A 1 445 ? -4.287 0.488 37.066 1.00 82.56 445 GLU A O 1
ATOM 3698 N N . ARG A 1 446 ? -5.064 -0.571 38.882 1.00 83.50 446 ARG A N 1
ATOM 3699 C CA . ARG A 1 446 ? -4.133 0.050 39.846 1.00 83.50 446 ARG A CA 1
ATOM 3700 C C . ARG A 1 446 ? -2.842 -0.731 40.071 1.00 83.50 446 ARG A C 1
ATOM 3702 O O . ARG A 1 446 ? -1.865 -0.159 40.554 1.00 83.50 446 ARG A O 1
ATOM 3709 N N . VAL A 1 447 ? -2.841 -2.039 39.824 1.00 79.62 447 VAL A N 1
ATOM 3710 C CA . VAL A 1 447 ? -1.690 -2.907 40.094 1.00 79.62 447 VAL A CA 1
ATOM 3711 C C . VAL A 1 447 ? -0.862 -3.074 38.825 1.00 79.62 447 VAL A C 1
ATOM 3713 O O . VAL A 1 447 ? -1.285 -3.715 37.868 1.00 79.62 447 VAL A O 1
ATOM 3716 N N . GLU A 1 448 ? 0.365 -2.548 38.843 1.00 65.75 448 GLU A N 1
ATOM 3717 C CA . GLU A 1 448 ? 1.334 -2.777 37.770 1.00 65.75 448 GLU A CA 1
ATOM 3718 C C . GLU A 1 448 ? 1.654 -4.275 37.634 1.00 65.75 448 GLU A C 1
ATOM 3720 O O . GLU A 1 448 ? 2.305 -4.877 38.496 1.00 65.75 448 GLU A O 1
ATOM 3725 N N . GLY A 1 449 ? 1.215 -4.862 36.520 1.00 64.06 449 GLY A N 1
ATOM 3726 C CA . GLY A 1 449 ? 1.499 -6.244 36.146 1.00 64.06 449 GLY A CA 1
ATOM 3727 C C . GLY A 1 449 ? 0.416 -7.235 36.584 1.00 64.06 449 GLY A C 1
ATOM 3728 O O . GLY A 1 449 ? 0.186 -7.474 37.767 1.00 64.06 449 GLY A O 1
ATOM 3729 N N . TYR A 1 450 ? -0.188 -7.897 35.598 1.00 67.50 450 TYR A N 1
ATOM 3730 C CA . TYR A 1 450 ? -1.292 -8.851 35.759 1.00 67.50 450 TYR A CA 1
ATOM 3731 C C . TYR A 1 450 ? -0.956 -10.056 36.663 1.00 67.50 450 TYR A C 1
ATOM 3733 O O . TYR A 1 450 ? -1.815 -10.538 37.401 1.00 67.50 450 TYR A O 1
ATOM 3741 N N . SER A 1 451 ? 0.300 -10.518 36.662 1.00 73.12 451 SER A N 1
ATOM 3742 C CA . SER A 1 451 ? 0.771 -11.616 37.520 1.00 73.12 451 SER A CA 1
ATOM 3743 C C . SER A 1 451 ? 0.848 -11.223 38.996 1.00 73.12 451 SER A C 1
ATOM 3745 O O . SER A 1 451 ? 0.706 -12.065 39.880 1.00 73.12 451 SER A O 1
ATOM 3747 N N . ARG A 1 452 ? 1.041 -9.932 39.282 1.00 83.69 452 ARG A N 1
ATOM 3748 C CA . ARG A 1 452 ? 1.211 -9.429 40.643 1.00 83.69 452 ARG A CA 1
ATOM 3749 C C . ARG A 1 452 ? -0.101 -9.429 41.413 1.00 83.69 452 ARG A C 1
ATOM 3751 O O . ARG A 1 452 ? -0.105 -9.789 42.586 1.00 83.69 452 ARG A O 1
ATOM 3758 N N . LEU A 1 453 ? -1.207 -9.055 40.765 1.00 86.69 453 LEU A N 1
ATOM 3759 C CA . LEU A 1 453 ? -2.521 -9.084 41.404 1.00 86.69 453 LEU A CA 1
ATOM 3760 C C . LEU A 1 453 ? -2.916 -10.517 41.785 1.00 86.69 453 LEU A C 1
ATOM 3762 O O . LEU A 1 453 ? -3.324 -10.743 42.921 1.00 86.69 453 LEU A O 1
ATOM 3766 N N . ALA A 1 454 ? -2.729 -11.476 40.873 1.00 86.75 454 ALA A N 1
ATOM 3767 C CA . ALA A 1 454 ? -2.991 -12.888 41.145 1.00 86.75 454 ALA A CA 1
ATOM 3768 C C . ALA A 1 454 ? -2.132 -13.424 42.304 1.00 86.75 454 ALA A C 1
ATOM 3770 O O . ALA A 1 454 ? -2.671 -14.016 43.235 1.00 86.75 454 ALA A O 1
ATOM 3771 N N . ALA A 1 455 ? -0.825 -13.132 42.312 1.00 87.31 455 ALA A N 1
ATOM 3772 C CA . ALA A 1 455 ? 0.079 -13.552 43.385 1.00 87.31 455 ALA A CA 1
ATOM 3773 C C . ALA A 1 455 ? -0.281 -12.944 44.754 1.00 87.31 455 ALA A C 1
ATOM 3775 O O . ALA A 1 455 ? -0.217 -13.619 45.776 1.00 87.31 455 ALA A O 1
ATOM 3776 N N . LEU A 1 456 ? -0.692 -11.671 44.806 1.00 87.62 456 LEU A N 1
ATOM 3777 C CA . LEU A 1 456 ? -1.158 -11.055 46.055 1.00 87.62 456 LEU A CA 1
ATOM 3778 C C . LEU A 1 456 ? -2.462 -11.693 46.546 1.00 87.62 456 LEU A C 1
ATOM 3780 O O . LEU A 1 456 ? -2.649 -11.879 47.750 1.00 87.62 456 LEU A O 1
ATOM 3784 N N . ALA A 1 457 ? -3.352 -12.025 45.614 1.00 89.00 457 ALA A N 1
ATOM 3785 C CA . ALA A 1 457 ? -4.644 -12.625 45.901 1.00 89.00 457 ALA A CA 1
ATOM 3786 C C . ALA A 1 457 ? -4.559 -14.104 46.325 1.00 89.00 457 ALA A C 1
ATOM 3788 O O . ALA A 1 457 ? -5.534 -14.645 46.837 1.00 89.00 457 ALA A O 1
ATOM 3789 N N . GLU A 1 458 ? -3.408 -14.759 46.182 1.00 89.38 458 GLU A N 1
ATOM 3790 C CA . GLU A 1 458 ? -3.169 -16.071 46.792 1.00 89.38 458 GLU A CA 1
ATOM 3791 C C . GLU A 1 458 ? -3.187 -15.983 48.333 1.00 89.38 458 GLU A C 1
ATOM 3793 O O . GLU A 1 458 ? -3.712 -16.866 49.009 1.00 89.38 458 GLU A O 1
ATOM 3798 N N . TYR A 1 459 ? -2.674 -14.880 48.895 1.00 90.06 459 TYR A N 1
ATOM 3799 C CA . TYR A 1 459 ? -2.475 -14.718 50.343 1.00 90.06 459 TYR A CA 1
ATOM 3800 C C . TYR A 1 459 ? -3.423 -13.698 50.995 1.00 90.06 459 TYR A C 1
ATOM 3802 O O . TYR A 1 459 ? -3.613 -13.715 52.214 1.00 90.06 459 TYR A O 1
ATOM 3810 N N . LEU A 1 460 ? -4.008 -12.778 50.220 1.00 90.44 460 LEU A N 1
ATOM 3811 C CA . LEU A 1 460 ? -4.850 -11.687 50.718 1.00 90.44 460 LEU A CA 1
ATOM 3812 C C . LEU A 1 460 ? -6.194 -11.628 49.984 1.00 90.44 460 LEU A C 1
ATOM 3814 O O . LEU A 1 460 ? -6.272 -11.800 48.773 1.00 90.44 460 LEU A O 1
ATOM 3818 N N . SER A 1 461 ? -7.269 -11.286 50.699 1.00 91.19 461 SER A N 1
ATOM 3819 C CA . SER A 1 461 ? -8.553 -10.972 50.054 1.00 91.19 461 SER A CA 1
ATOM 3820 C C . SER A 1 461 ? -8.442 -9.705 49.201 1.00 91.19 461 SER A C 1
ATOM 3822 O O . SER A 1 461 ? -7.798 -8.752 49.650 1.00 91.19 461 SER A O 1
ATOM 3824 N N . LEU A 1 462 ? -9.151 -9.623 48.071 1.00 90.19 462 LEU A N 1
ATOM 3825 C CA . LEU A 1 462 ? -9.139 -8.435 47.196 1.00 90.19 462 LEU A CA 1
ATOM 3826 C C . LEU A 1 462 ? -9.390 -7.118 47.958 1.00 90.19 462 LEU A C 1
ATOM 3828 O O . LEU A 1 462 ? -8.622 -6.171 47.825 1.00 90.19 462 LEU A O 1
ATOM 3832 N N . THR A 1 463 ? -10.358 -7.084 48.876 1.00 89.94 463 THR A N 1
ATOM 3833 C CA . THR A 1 463 ? -10.645 -5.896 49.707 1.00 89.94 463 THR A CA 1
ATOM 3834 C C . THR A 1 463 ? -9.468 -5.476 50.599 1.00 89.94 463 THR A C 1
ATOM 3836 O O . THR A 1 463 ? -9.245 -4.292 50.837 1.00 89.94 463 THR A O 1
ATOM 3839 N N . LYS A 1 464 ? -8.670 -6.435 51.094 1.00 89.94 464 LYS A N 1
ATOM 3840 C CA . LYS A 1 464 ? -7.459 -6.136 51.884 1.00 89.94 464 LYS A CA 1
ATOM 3841 C C . LYS A 1 464 ? -6.364 -5.540 51.006 1.00 89.94 464 LYS A C 1
ATOM 3843 O O . LYS A 1 464 ? -5.667 -4.637 51.464 1.00 89.94 464 LYS A O 1
ATOM 3848 N N . ILE A 1 465 ? -6.220 -6.037 49.777 1.00 88.75 465 ILE A N 1
ATOM 3849 C CA . ILE A 1 465 ? -5.278 -5.492 48.793 1.00 88.75 465 ILE A CA 1
ATOM 3850 C C . ILE A 1 465 ? -5.671 -4.048 48.463 1.00 88.75 465 ILE A C 1
ATOM 3852 O O . ILE A 1 465 ? -4.828 -3.158 48.539 1.00 88.75 465 ILE A O 1
ATOM 3856 N N . GLU A 1 466 ? -6.956 -3.799 48.197 1.00 88.69 466 GLU A N 1
ATOM 3857 C CA . GLU A 1 466 ? -7.485 -2.463 47.898 1.00 88.69 466 GLU A CA 1
ATOM 3858 C C . GLU A 1 466 ? -7.225 -1.479 49.044 1.00 88.69 466 GLU A C 1
ATOM 3860 O O . GLU A 1 466 ? -6.571 -0.456 48.843 1.00 88.69 466 GLU A O 1
ATOM 3865 N N . HIS A 1 467 ? -7.595 -1.841 50.276 1.00 88.88 467 HIS A N 1
ATOM 3866 C CA . HIS A 1 467 ? -7.312 -1.018 51.454 1.00 88.88 467 HIS A CA 1
ATOM 3867 C C . HIS A 1 467 ? -5.817 -0.748 51.667 1.00 88.88 467 HIS A C 1
ATOM 3869 O O . HIS A 1 467 ? -5.444 0.315 52.172 1.00 88.88 467 HIS A O 1
ATOM 3875 N N . TYR A 1 468 ? -4.942 -1.702 51.339 1.00 86.75 468 TYR A N 1
ATOM 3876 C CA . TYR A 1 468 ? -3.500 -1.502 51.457 1.00 86.75 468 TYR A CA 1
ATOM 3877 C C . TYR A 1 468 ? -2.996 -0.475 50.436 1.00 86.75 468 TYR A C 1
ATOM 3879 O O . TYR A 1 468 ? -2.239 0.427 50.802 1.00 86.75 468 TYR A O 1
ATOM 3887 N N . LEU A 1 469 ? -3.465 -0.555 49.188 1.00 84.19 469 LEU A N 1
ATOM 3888 C CA . LEU A 1 469 ? -3.143 0.421 48.146 1.00 84.19 469 LEU A CA 1
ATOM 3889 C C . LEU A 1 469 ? -3.689 1.813 48.485 1.00 84.19 469 LEU A C 1
ATOM 3891 O O . LEU A 1 469 ? -2.961 2.794 48.345 1.00 84.19 469 LEU A O 1
ATOM 3895 N N . ASP A 1 470 ? -4.917 1.916 48.997 1.00 85.19 470 ASP A N 1
ATOM 3896 C CA . ASP A 1 470 ? -5.507 3.194 49.425 1.00 85.19 470 ASP A CA 1
ATOM 3897 C C . ASP A 1 470 ? -4.690 3.853 50.536 1.00 85.19 470 ASP A C 1
ATOM 3899 O O . ASP A 1 470 ? -4.413 5.053 50.493 1.00 85.19 470 ASP A O 1
ATOM 3903 N N . LYS A 1 471 ? -4.227 3.058 51.509 1.00 83.69 471 LYS A N 1
ATOM 3904 C CA . LYS A 1 471 ? -3.323 3.548 52.555 1.00 83.69 471 LYS A CA 1
ATOM 3905 C C . LYS A 1 471 ? -1.995 4.029 51.980 1.00 83.69 471 LYS A C 1
ATOM 3907 O O . LYS A 1 471 ? -1.507 5.068 52.415 1.00 83.69 471 LYS A O 1
ATOM 3912 N N . GLN A 1 472 ? -1.409 3.321 51.015 1.00 77.56 472 GLN A N 1
ATOM 3913 C CA . GLN A 1 472 ? -0.159 3.760 50.389 1.00 77.56 472 GLN A CA 1
ATOM 3914 C C . GLN A 1 472 ? -0.322 5.064 49.600 1.00 77.56 472 GLN A C 1
ATOM 3916 O O . GLN A 1 472 ? 0.532 5.944 49.714 1.00 77.56 472 GLN A O 1
ATOM 3921 N N . VAL A 1 473 ? -1.423 5.222 48.857 1.00 72.38 473 VAL A N 1
ATOM 3922 C CA . VAL A 1 473 ? -1.751 6.474 48.155 1.00 72.38 473 VAL A CA 1
ATOM 3923 C C . VAL A 1 473 ? -1.923 7.611 49.162 1.00 72.38 473 VAL A C 1
ATOM 3925 O O . VAL A 1 473 ? -1.272 8.643 49.033 1.00 72.38 473 VAL A O 1
ATOM 3928 N N . ALA A 1 474 ? -2.697 7.402 50.229 1.00 67.12 474 ALA A N 1
ATOM 3929 C CA . ALA A 1 474 ? -2.897 8.406 51.273 1.00 67.12 474 ALA A CA 1
ATOM 3930 C C . ALA A 1 474 ? -1.593 8.807 51.990 1.00 67.12 474 ALA A C 1
ATOM 3932 O O . ALA A 1 474 ? -1.441 9.960 52.390 1.00 67.12 474 ALA A O 1
ATOM 3933 N N . VAL A 1 475 ? -0.642 7.880 52.151 1.00 65.06 475 VAL A N 1
ATOM 3934 C CA . VAL A 1 475 ? 0.685 8.169 52.720 1.00 65.06 475 VAL A CA 1
ATOM 3935 C C . VAL A 1 475 ? 1.554 8.959 51.737 1.00 65.06 475 VAL A C 1
ATOM 3937 O O . VAL A 1 475 ? 2.202 9.914 52.156 1.00 65.06 475 VAL A O 1
ATOM 3940 N N . ARG A 1 476 ? 1.535 8.626 50.439 1.00 55.91 476 ARG A N 1
ATOM 3941 C CA . ARG A 1 476 ? 2.277 9.367 49.403 1.00 55.91 476 ARG A CA 1
ATOM 3942 C C . ARG A 1 476 ? 1.730 10.783 49.193 1.00 55.91 476 ARG A C 1
ATOM 3944 O O . ARG A 1 476 ? 2.511 11.723 49.134 1.00 55.91 476 ARG A O 1
ATOM 3951 N N . CYS A 1 477 ? 0.410 10.969 49.197 1.00 52.41 477 CYS A N 1
ATOM 3952 C CA . CYS A 1 477 ? -0.222 12.284 49.037 1.00 52.41 477 CYS A CA 1
ATOM 3953 C C . CYS A 1 477 ? -0.059 13.215 50.256 1.00 52.41 477 CYS A C 1
ATOM 3955 O O . CYS A 1 477 ? -0.283 14.417 50.139 1.00 52.41 477 CYS A O 1
ATOM 3957 N N . ARG A 1 478 ? 0.364 12.709 51.427 1.00 45.94 478 ARG A N 1
ATOM 3958 C CA . ARG A 1 478 ? 0.714 13.549 52.593 1.00 45.94 478 ARG A CA 1
ATOM 3959 C C . ARG A 1 478 ? 2.094 14.212 52.482 1.00 45.94 478 ARG A C 1
ATOM 3961 O O . ARG A 1 478 ? 2.403 15.076 53.298 1.00 45.94 478 ARG A O 1
ATOM 3968 N N . GLY A 1 479 ? 2.903 13.849 51.484 1.00 41.88 479 GLY A N 1
ATOM 3969 C CA . GLY A 1 479 ? 4.176 14.493 51.152 1.00 41.88 479 GLY A CA 1
ATOM 3970 C C . GLY A 1 479 ? 4.065 15.295 49.857 1.00 41.88 479 GLY A C 1
ATOM 3971 O O . GLY A 1 479 ? 4.519 14.827 48.825 1.00 41.88 479 GLY A O 1
ATOM 3972 N N . GLY A 1 480 ? 3.416 16.461 49.919 1.00 39.50 480 GLY A N 1
ATOM 3973 C CA . GLY A 1 480 ? 3.229 17.453 48.848 1.00 39.50 480 GLY A CA 1
ATOM 3974 C C . GLY A 1 480 ? 3.839 17.164 47.467 1.00 39.50 480 GLY A C 1
ATOM 3975 O O . GLY A 1 480 ? 4.999 17.469 47.221 1.00 39.50 480 GLY A O 1
ATOM 3976 N N . SER A 1 481 ? 3.023 16.648 46.551 1.00 32.78 481 SER A N 1
ATOM 3977 C CA . SER A 1 481 ? 2.960 17.031 45.130 1.00 32.78 481 SER A CA 1
ATOM 3978 C C . SER A 1 481 ? 1.850 16.206 44.469 1.00 32.78 481 SER A C 1
ATOM 3980 O O . SER A 1 481 ? 1.908 14.982 44.430 1.00 32.78 481 SER A O 1
ATOM 3982 N N . GLU A 1 482 ? 0.806 16.877 43.979 1.00 35.88 482 GLU A N 1
ATOM 3983 C CA . GLU A 1 482 ? -0.245 16.284 43.129 1.00 35.88 482 GLU A CA 1
ATOM 3984 C C . GLU A 1 482 ? 0.197 16.177 41.656 1.00 35.88 482 GLU A C 1
ATOM 3986 O O . GLU A 1 482 ? -0.620 15.971 40.762 1.00 35.88 482 GLU A O 1
ATOM 3991 N N . ASP A 1 483 ? 1.495 16.292 41.389 1.00 35.34 483 ASP A N 1
ATOM 3992 C CA . ASP A 1 483 ? 2.072 16.124 40.065 1.00 35.34 483 ASP A CA 1
ATOM 3993 C C . ASP A 1 483 ? 2.732 14.750 40.018 1.00 35.34 483 ASP A C 1
ATOM 3995 O O . ASP A 1 483 ? 3.850 14.598 40.484 1.00 35.34 483 ASP A O 1
ATOM 3999 N N . TYR A 1 484 ? 1.984 13.750 39.552 1.00 32.31 484 TYR A N 1
ATOM 4000 C CA . TYR A 1 484 ? 2.402 12.523 38.850 1.00 32.31 484 TYR A CA 1
ATOM 4001 C C . TYR A 1 484 ? 1.369 11.421 39.107 1.00 32.31 484 TYR A C 1
ATOM 4003 O O . TYR A 1 484 ? 1.563 10.504 39.902 1.00 32.31 484 TYR A O 1
ATOM 4011 N N . ILE A 1 485 ? 0.252 11.526 38.387 1.00 27.42 485 ILE A N 1
ATOM 4012 C CA . ILE A 1 485 ? -0.546 10.373 37.974 1.00 27.42 485 ILE A CA 1
ATOM 4013 C C . ILE A 1 485 ? -0.795 10.541 36.470 1.00 27.42 485 ILE A C 1
ATOM 4015 O O . ILE A 1 485 ? -1.706 11.260 36.060 1.00 27.42 485 ILE A O 1
ATOM 4019 N N . MET A 1 486 ? 0.073 9.928 35.668 1.00 28.33 486 MET A N 1
ATOM 4020 C CA . MET A 1 486 ? -0.257 9.294 34.389 1.00 28.33 486 MET A CA 1
ATOM 4021 C C . MET A 1 486 ? 0.617 8.060 34.246 1.00 28.33 486 MET A C 1
ATOM 4023 O O . MET A 1 486 ? 1.844 8.208 34.450 1.00 28.33 486 MET A O 1
#

Organism: NCBI:txid2840723

Secondary structure (DSSP, 8-state):
--HHHHHHHHHSPPPPPP-----SEEEEEETTEEEEEEEEEEEEEEETTEEEEEEEETTS-EEEEEEE-SS-EEEE-TT--S-B---HHHHHHHS-EEEE--HHHHHHHHHHHHHH-SS------SSHHHHHHHHHHHHHHHHHHHHHHHHHHHHHHHHTTPPPPPHHHHHHIIIIISGGG-EEEE---TT-SEEEEEETTT--EEEEESPPTT-EEE-TTT--EEEEEEGGGSTTS--EEEEEEEEEEEEE-SSEEEEEEEEEEEEEETTT----EEEEEEEEEEEEETTTTEEEEEEEEEEGGGSS-EEEEEESS-----BEE-GGGHHHHHHH-GGGTTS-HHHHHHH--B-HHHHHHHHHHSHHHHHHHHHTT-HHHHHHHHHSSSPPPP--SSHHHHHS--HHHHHHHHTT---HHHHHHHHHHHHHS---HHHHHHHHHHSSSHHHHHHHHHHS-HHHHHHHHHHHHHHHHTSS------

Foldseek 3Di:
DDQVVLLVVVPDDDDWFDPDQDDQWDWDDDPNDTDIFGEKEWAWDDDPQWIKIWIGGNVGHTAKMKIDHQQAIWIDGPVDSGIDRDALVNVCVVRVHHYDYDPVRQVVLVVSLCVRHPDDDDDPDPGSSRRRRRSSVVSVVVVVVVVLVVQVVVVVVVCVQPDDDDPVVVVCCLQPVCLAQWAWEWADDPPDQWTWTATQRPRDIAIDGPADAQDWDAGPPPRRIHHYHHLVVDPVSKDKTKDWAKEWEWAADPQATKTWIKIWIWIDMRVVSDHTDIDIDGAKIWDAGPVVRGTPFIWGFQCPVVPNDTDIGTDDDHDFDWHQYDLVCQCVNCVRDVLQVQQSSSLLSSQEGARVVLLVVCCNVPVPLNNVCSVLVLNQQVNQCSNVVHDDRDDDDDLCSRLVDDDPLSVLQSVVSDHNLLSVLSVLLVVQDDDDNVLSVVVVVVDPDSVVSSVVSNPDPSVVVVVVVVVVVVVVVVPDDPPDDD

pLDDT: mean 90.4, std 9.98, range [27.42, 98.5]